Protein AF-0000000077259860 (afdb_homodimer)

Nearest PDB structures (foldseek):
  2cyb-assembly1_A  TM=8.477E-01  e=2.264E-12  Archaeoglobus fulgidus
  7fg6-assembly1_A-2  TM=8.314E-01  e=1.319E-12  Nanoarchaeum equitans Kin4-M
  3p0j-assembly3_C  TM=7.633E-01  e=3.420E-09  Leishmania major
  3p0h-assembly1_A  TM=7.387E-01  e=2.005E-08  Leishmania major
  3kt8-assembly2_C  TM=6.436E-01  e=1.422E-08  Saccharomyces cerevisiae

Radius of gyration: 32.46 Å; Cα contacts (8 Å, |Δi|>4): 864; chains: 2; bounding box: 46×102×67 Å

pLDDT: mean 85.86, std 15.01, range [27.0, 97.94]

Secondary structure (DSSP, 8-state):
---S-----SEEEEEEETTS--BHHHHHHHHHHHHHHHHH-PEEEEEEE----SSS--HHHHHHHHHHHHHHHHHHHHHTT---EEEEEHHHHHTSHHHHHHHHHHHHH-BHHHHHHT-S--TT-BHHHHHHHHHHHHHHHHHT-SEEEES-HHHHHHHHHTGGGS--SSPPEEEE---TT---SSS-----TTTPPBTT--HHHHHHHHHHS---TT---SHHHHHIIIIIHHHHHHHT--EEEEETTEEEEE--HHHHHHHHHTTSS-HHHHHHHHHHHHHHHHHHTT--/---S-----SEEEEEEETTS--BHHHHHHHHHHHHHHHHH-PEEEEEEE----SSS--HHHHHHHHHHHHHHHHHHHHHTT---EEEEEHHHHHTSHHHHHHHHHHHHH-BHHHHHHT-S--TT-BHHHHHHHHHHHHHHHHHT-SEEEES-HHHHHHHHHTGGGS--SSPPEEEE---TT---SSS-----TTT--BTTS-HHHHHHHHHTS---TT---SHHHHHIIIIIHHHHHHTT--EEEEETTEEEEE--HHHHHHHHHTTSS-HHHHHHHHHHHHHHHHHHT---

InterPro domains:
  IPR002305 Aminoacyl-tRNA synthetase, class Ic [PF00579] (21-286)
  IPR014729 Rossmann-like alpha/beta/alpha sandwich fold [G3DSA:3.40.50.620] (2-161)
  IPR050489 Tyrosine--tRNA ligase [PTHR46264] (76-286)

Organism: NCBI:txid6039

Sequence (584 aa):
MSNINEEVPKSIGWSCAVTEDLHLGQISSLLTLAQISSNSNTSLKILLDDSDYTLKPNRKLIDTNFINLTSKISNILQNLNIQNVSFHKSTDVRNNENFVNDFYKLISVTSEQDAFKCLDKHDDVKMGDLLVPVIKFLDFVHLDVDKVVYNNEKYIRLGEGNKDVLDLEKDIGFIFSGTIFDNKKNKMTFFDKMSAIWICESEKSISKKINKYFCEEGNVDCYVFEIYEHVIFKFYEMKKKILEIDRDGETLKIESIEELKDLFRNKKIHPSDLKNNCSRIITSIFAQFNIKMSNINEEVPKSIGWSCAVTEDLHLGQISSLLTLAQISSNSNTSLKILLDDSDYTLKPNRKLIDTNFINLTSKISNILQNLNIQNVSFHKSTDVRNNENFVNDFYKLISVTSEQDAFKCLDKHDDVKMGDLLVPVIKFLDFVHLDVDKVVYNNEKYIRLGEGNKDVLDLEKDIGFIFSGTIFDNKKNKMTFFDKMSAIWICESEKSISKKINKYFCEEGNVDCYVFEIYEHVIFKFYEMKKKILEIDRDGETLKIESIEELKDLFRNKKIHPSDLKNNCSRIITSIFAQFNIK

Solvent-accessible surface area (backbone atoms only — not comparable to full-atom values): 32381 Å² total; per-residue (Å²): 137,78,71,74,84,64,74,76,50,65,25,36,30,38,70,49,57,38,90,51,80,60,30,55,65,54,51,22,36,50,50,46,50,47,55,52,28,75,72,62,76,24,34,37,40,37,34,39,36,61,66,55,48,53,70,76,62,54,60,69,58,46,51,50,30,43,54,52,50,50,51,40,52,48,35,40,36,46,70,68,72,50,75,60,65,46,80,41,51,37,58,70,57,55,71,30,68,69,44,47,52,48,48,45,29,42,29,48,71,35,40,45,66,62,34,52,68,62,46,90,68,81,72,89,44,25,42,39,66,49,40,42,38,55,52,54,33,48,51,44,60,76,66,66,36,38,25,31,50,41,82,59,60,52,26,49,49,55,36,61,74,50,37,81,55,45,93,66,90,70,74,68,44,79,38,75,42,65,63,70,63,61,46,69,79,58,75,59,60,56,79,35,82,81,65,56,51,45,69,83,55,50,64,66,57,46,37,54,54,51,65,68,51,70,61,56,78,40,48,68,89,31,62,67,49,36,46,41,55,47,39,50,49,49,51,29,56,75,67,73,48,75,47,73,42,60,50,96,93,39,75,43,82,41,87,41,68,67,55,50,46,49,39,24,50,70,59,73,44,53,45,68,38,55,37,52,42,48,34,52,51,51,48,53,55,50,62,67,32,68,66,123,139,80,74,74,86,65,73,75,50,65,25,35,27,38,72,48,56,39,91,52,78,58,31,53,58,53,49,22,38,49,49,47,50,48,54,52,29,75,71,62,73,23,34,37,40,36,34,39,36,63,65,55,49,53,71,77,63,57,59,68,58,46,52,51,31,43,54,51,49,50,50,40,53,49,36,42,35,47,72,68,71,49,76,59,66,47,81,42,51,37,56,71,57,54,72,32,68,69,44,47,54,49,47,45,27,43,30,49,70,35,39,47,67,62,36,53,69,62,47,92,67,82,70,90,43,25,41,38,66,48,40,44,38,56,52,55,32,49,51,44,58,76,65,65,36,37,26,31,50,41,80,60,61,53,26,50,49,55,37,62,74,50,37,79,54,44,94,66,92,68,76,68,42,81,38,74,43,65,54,71,66,65,39,66,80,55,82,56,60,55,80,34,82,82,62,54,52,46,68,85,54,50,66,67,55,45,37,54,54,51,64,66,51,68,60,55,78,41,48,68,89,30,63,67,50,36,46,42,53,48,39,50,48,50,51,29,58,74,67,73,48,77,46,73,42,60,49,95,92,38,75,42,80,41,87,42,68,65,56,49,46,51,39,25,49,71,59,73,43,52,47,68,38,56,37,52,41,48,36,52,50,51,46,53,55,49,61,66,32,67,68,124

Structure (mmCIF, N/CA/C/O backbone):
data_AF-0000000077259860-model_v1
#
loop_
_entity.id
_entity.type
_entity.pdbx_description
1 polymer 'tyrosine--tRNA ligase'
#
loop_
_atom_site.group_PDB
_atom_site.id
_atom_site.type_symbol
_atom_site.label_atom_id
_atom_site.label_alt_id
_atom_site.label_comp_id
_atom_site.label_asym_id
_atom_site.label_entity_id
_atom_site.label_seq_id
_atom_site.pdbx_PDB_ins_code
_atom_site.Cartn_x
_atom_site.Cartn_y
_atom_site.Cartn_z
_atom_site.occupancy
_atom_site.B_iso_or_equiv
_atom_site.auth_seq_id
_atom_site.auth_comp_id
_atom_site.auth_asym_id
_atom_site.auth_atom_id
_atom_site.pdbx_PDB_model_num
ATOM 1 N N . MET A 1 1 ? -14.984 -35.875 -4.055 1 27.59 1 MET A N 1
ATOM 2 C CA . MET A 1 1 ? -16.047 -35.031 -3.527 1 27.59 1 MET A CA 1
ATOM 3 C C . MET A 1 1 ? -16.453 -33.969 -4.539 1 27.59 1 MET A C 1
ATOM 5 O O . MET A 1 1 ? -15.969 -32.844 -4.48 1 27.59 1 MET A O 1
ATOM 9 N N . SER A 1 2 ? -16.469 -34.375 -5.809 1 33.28 2 SER A N 1
ATOM 10 C CA . SER A 1 2 ? -16.812 -33.812 -7.109 1 33.28 2 SER A CA 1
ATOM 11 C C . SER A 1 2 ? -18.234 -33.25 -7.117 1 33.28 2 SER A C 1
ATOM 13 O O . SER A 1 2 ? -18.812 -33 -8.18 1 33.28 2 SER A O 1
ATOM 15 N N . ASN A 1 3 ? -19 -33.469 -6.023 1 33.5 3 ASN A N 1
ATOM 16 C CA . ASN A 1 3 ? -20.453 -33.344 -6.188 1 33.5 3 ASN A CA 1
ATOM 17 C C . ASN A 1 3 ? -20.828 -32 -6.82 1 33.5 3 ASN A C 1
ATOM 19 O O . ASN A 1 3 ? -22 -31.766 -7.117 1 33.5 3 ASN A O 1
ATOM 23 N N . ILE A 1 4 ? -20.375 -30.859 -6.129 1 36.31 4 ILE A N 1
ATOM 24 C CA . ILE A 1 4 ? -21.141 -29.625 -6.215 1 36.31 4 ILE A CA 1
ATOM 25 C C . ILE A 1 4 ? -21.297 -29.219 -7.68 1 36.31 4 ILE A C 1
ATOM 27 O O . ILE A 1 4 ? -20.359 -29.344 -8.469 1 36.31 4 ILE A O 1
ATOM 31 N N . ASN A 1 5 ? -22.469 -29.094 -8.219 1 42.12 5 ASN A N 1
ATOM 32 C CA . ASN A 1 5 ? -23.031 -28.312 -9.32 1 42.12 5 ASN A CA 1
ATOM 33 C C . ASN A 1 5 ? -22.203 -27.062 -9.594 1 42.12 5 ASN A C 1
ATOM 35 O O . ASN A 1 5 ? -22.609 -25.953 -9.219 1 42.12 5 ASN A O 1
ATOM 39 N N . GLU A 1 6 ? -21 -27.047 -9.273 1 54.41 6 GLU A N 1
ATOM 40 C CA . GLU A 1 6 ? -20.219 -25.812 -9.367 1 54.41 6 GLU A CA 1
ATOM 41 C C . GLU A 1 6 ? -20.25 -25.25 -10.781 1 54.41 6 GLU A C 1
ATOM 43 O O . GLU A 1 6 ? -19.984 -25.984 -11.75 1 54.41 6 GLU A O 1
ATOM 48 N N . GLU A 1 7 ? -21.141 -24.344 -11.039 1 63.12 7 GLU A N 1
ATOM 49 C CA . GLU A 1 7 ? -21.25 -23.609 -12.289 1 63.12 7 GLU A CA 1
ATOM 50 C C . GLU A 1 7 ? -19.891 -23.453 -12.961 1 63.12 7 GLU A C 1
ATOM 52 O O . GLU A 1 7 ? -18.906 -23.141 -12.305 1 63.12 7 GLU A O 1
ATOM 57 N N . VAL A 1 8 ? -19.844 -24.141 -14.102 1 76.81 8 VAL A N 1
ATOM 58 C CA . VAL A 1 8 ? -18.672 -24.016 -14.961 1 76.81 8 VAL A CA 1
ATOM 59 C C . VAL A 1 8 ? -18.312 -22.531 -15.133 1 76.81 8 VAL A C 1
ATOM 61 O O . VAL A 1 8 ? -19.156 -21.734 -15.555 1 76.81 8 VAL A O 1
ATOM 64 N N . PRO A 1 9 ? -17.125 -22.266 -14.68 1 87.06 9 PRO A N 1
ATOM 65 C CA . PRO A 1 9 ? -16.75 -20.844 -14.828 1 87.06 9 PRO A CA 1
ATOM 66 C C . PRO A 1 9 ? -16.641 -20.422 -16.297 1 87.06 9 PRO A C 1
ATOM 68 O O . PRO A 1 9 ? -16.188 -21.219 -17.141 1 87.06 9 PRO A O 1
ATOM 71 N N . LYS A 1 10 ? -17.109 -19.266 -16.547 1 91.25 10 LYS A N 1
ATOM 72 C CA . LYS A 1 10 ? -16.953 -18.719 -17.891 1 91.25 10 LYS A CA 1
ATOM 73 C C . LYS A 1 10 ? -15.516 -18.281 -18.141 1 91.25 10 LYS A C 1
ATOM 75 O O . LYS A 1 10 ? -15.031 -18.344 -19.281 1 91.25 10 LYS A O 1
ATOM 80 N N . SER A 1 11 ? -14.852 -17.859 -17.078 1 94.81 11 SER A N 1
ATOM 81 C CA . SER A 1 11 ? -13.469 -17.406 -17.203 1 94.81 11 SER A CA 1
ATOM 82 C C . SER A 1 11 ? -12.648 -17.812 -15.977 1 94.81 11 SER A C 1
ATOM 84 O O . SER A 1 11 ? -13.148 -17.797 -14.852 1 94.81 11 SER A O 1
ATOM 86 N N . ILE A 1 12 ? -11.391 -18.203 -16.234 1 94.69 12 ILE A N 1
ATOM 87 C CA . ILE A 1 12 ? -10.461 -18.562 -15.164 1 94.69 12 ILE A CA 1
ATOM 88 C C . ILE A 1 12 ? -9.164 -17.766 -15.32 1 94.69 12 ILE A C 1
ATOM 90 O O . ILE A 1 12 ? -8.68 -17.578 -16.438 1 94.69 12 ILE A O 1
ATOM 94 N N . GLY A 1 13 ? -8.672 -17.297 -14.148 1 94.62 13 GLY A N 1
ATOM 95 C CA . GLY A 1 13 ? -7.457 -16.5 -14.164 1 94.62 13 GLY A CA 1
ATOM 96 C C . GLY A 1 13 ? -6.266 -17.219 -13.547 1 94.62 13 GLY A C 1
ATOM 97 O O . GLY A 1 13 ? -6.426 -18.078 -12.68 1 94.62 13 GLY A O 1
ATOM 98 N N . TRP A 1 14 ? -5.105 -16.844 -13.992 1 94.31 14 TRP A N 1
ATOM 99 C CA . TRP A 1 14 ? -3.82 -17.281 -13.453 1 94.31 14 TRP A CA 1
ATOM 100 C C . TRP A 1 14 ? -2.754 -16.219 -13.656 1 94.31 14 TRP A C 1
ATOM 102 O O . TRP A 1 14 ? -2.854 -15.398 -14.578 1 94.31 14 TRP A O 1
ATOM 112 N N . SER A 1 15 ? -1.796 -16.203 -12.703 1 93.06 15 SER A N 1
ATOM 113 C CA . SER A 1 15 ? -0.766 -15.18 -12.82 1 93.06 15 SER A CA 1
ATOM 114 C C . SER A 1 15 ? 0.601 -15.719 -12.414 1 93.06 15 SER A C 1
ATOM 116 O O . SER A 1 15 ? 0.693 -16.641 -11.594 1 93.06 15 SER A O 1
ATOM 118 N N . CYS A 1 16 ? 1.622 -15.203 -13.062 1 90.44 16 CYS A N 1
ATOM 119 C CA . CYS A 1 16 ? 2.994 -15.445 -12.625 1 90.44 16 CYS A CA 1
ATOM 120 C C . CYS A 1 16 ? 3.895 -14.266 -12.984 1 90.44 16 CYS A C 1
ATOM 122 O O . CYS A 1 16 ? 3.529 -13.43 -13.812 1 90.44 16 CYS A O 1
ATOM 124 N N . ALA A 1 17 ? 5.012 -14.211 -12.273 1 88.38 17 ALA A N 1
ATOM 125 C CA . ALA A 1 17 ? 5.953 -13.117 -12.508 1 88.38 17 ALA A CA 1
ATOM 126 C C . ALA A 1 17 ? 6.789 -13.367 -13.758 1 88.38 17 ALA A C 1
ATOM 128 O O . ALA A 1 17 ? 7.172 -14.508 -14.039 1 88.38 17 ALA A O 1
ATOM 129 N N . VAL A 1 18 ? 7.18 -12.273 -14.445 1 90.56 18 VAL A N 1
ATOM 130 C CA . VAL A 1 18 ? 7.949 -12.414 -15.68 1 90.56 18 VAL A CA 1
ATOM 131 C C . VAL A 1 18 ? 9.438 -12.531 -15.352 1 90.56 18 VAL A C 1
ATOM 133 O O . VAL A 1 18 ? 10.258 -12.805 -16.234 1 90.56 18 VAL A O 1
ATOM 136 N N . THR A 1 19 ? 9.789 -12.281 -14.125 1 82.25 19 THR A N 1
ATOM 137 C CA . THR A 1 19 ? 11.195 -12.234 -13.727 1 82.25 19 THR A CA 1
ATOM 138 C C . THR A 1 19 ? 11.781 -13.641 -13.633 1 82.25 19 THR A C 1
ATOM 140 O O . THR A 1 19 ? 13 -13.805 -13.562 1 82.25 19 THR A O 1
ATOM 143 N N . GLU A 1 20 ? 10.938 -14.617 -13.648 1 79.62 20 GLU A N 1
ATOM 144 C CA . GLU A 1 20 ? 11.406 -15.992 -13.578 1 79.62 20 GLU A CA 1
ATOM 145 C C . GLU A 1 20 ? 10.805 -16.844 -14.695 1 79.62 20 GLU A C 1
ATOM 147 O O . GLU A 1 20 ? 9.742 -16.516 -15.219 1 79.62 20 GLU A O 1
ATOM 152 N N . ASP A 1 21 ? 11.625 -17.859 -14.977 1 87.69 21 ASP A N 1
ATOM 153 C CA . ASP A 1 21 ? 11.102 -18.812 -15.945 1 87.69 21 ASP A CA 1
ATOM 154 C C . ASP A 1 21 ? 10.109 -19.766 -15.297 1 87.69 21 ASP A C 1
ATOM 156 O O . ASP A 1 21 ? 9.93 -19.75 -14.078 1 87.69 21 ASP A O 1
ATOM 160 N N . LEU A 1 22 ? 9.508 -20.625 -16.141 1 91.31 22 LEU A N 1
ATOM 161 C CA . LEU A 1 22 ? 8.508 -21.547 -15.633 1 91.31 22 LEU A CA 1
ATOM 162 C C . LEU A 1 22 ? 9.172 -22.734 -14.93 1 91.31 22 LEU A C 1
ATOM 164 O O . LEU A 1 22 ? 10.188 -23.25 -15.391 1 91.31 22 LEU A O 1
ATOM 168 N N . HIS A 1 23 ? 8.711 -22.984 -13.852 1 89.38 23 HIS A N 1
ATOM 169 C CA . HIS A 1 23 ? 9.125 -24.203 -13.164 1 89.38 23 HIS A CA 1
ATOM 170 C C . HIS A 1 23 ? 7.973 -25.203 -13.062 1 89.38 23 HIS A C 1
ATOM 172 O O . HIS A 1 23 ? 6.863 -24.922 -13.516 1 89.38 23 HIS A O 1
ATOM 178 N N . LEU A 1 24 ? 8.211 -26.344 -12.492 1 89 24 LEU A N 1
ATOM 179 C CA . LEU A 1 24 ? 7.266 -27.469 -12.477 1 89 24 LEU A CA 1
ATOM 180 C C . LEU A 1 24 ? 5.953 -27.047 -11.812 1 89 24 LEU A C 1
ATOM 182 O O . LEU A 1 24 ? 4.883 -27.5 -12.219 1 89 24 LEU A O 1
ATOM 186 N N . GLY A 1 25 ? 6.113 -26.266 -10.789 1 85.75 25 GLY A N 1
ATOM 187 C CA . GLY A 1 25 ? 4.898 -25.797 -10.133 1 85.75 25 GLY A CA 1
ATOM 188 C C . GLY A 1 25 ? 3.984 -25.016 -11.055 1 85.75 25 GLY A C 1
ATOM 189 O O . GLY A 1 25 ? 2.77 -25.234 -11.062 1 85.75 25 GLY A O 1
ATOM 190 N N . GLN A 1 26 ? 4.539 -24.188 -11.805 1 89.69 26 GLN A N 1
ATOM 191 C CA . GLN A 1 26 ? 3.75 -23.391 -12.742 1 89.69 26 GLN A CA 1
ATOM 192 C C . GLN A 1 26 ? 3.221 -24.25 -13.883 1 89.69 26 GLN A C 1
ATOM 194 O O . GLN A 1 26 ? 2.111 -24.031 -14.375 1 89.69 26 GLN A O 1
ATOM 199 N N . ILE A 1 27 ? 4.012 -25.188 -14.266 1 90.69 27 ILE A N 1
ATOM 200 C CA . ILE A 1 27 ? 3.553 -26.109 -15.305 1 90.69 27 ILE A CA 1
ATOM 201 C C . ILE A 1 27 ? 2.344 -26.891 -14.797 1 90.69 27 ILE A C 1
ATOM 203 O O . ILE A 1 27 ? 1.375 -27.094 -15.539 1 90.69 27 ILE A O 1
ATOM 207 N N . SER A 1 28 ? 2.42 -27.312 -13.578 1 90.44 28 SER A N 1
ATOM 208 C CA . SER A 1 28 ? 1.287 -28 -12.961 1 90.44 28 SER A CA 1
ATOM 209 C C . SER A 1 28 ? 0.034 -27.125 -12.984 1 90.44 28 SER A C 1
ATOM 211 O O . SER A 1 28 ? -1.058 -27.609 -13.297 1 90.44 28 SER A O 1
ATOM 213 N N . SER A 1 29 ? 0.19 -25.875 -12.703 1 90.56 29 SER A N 1
ATOM 214 C CA . SER A 1 29 ? -0.929 -24.938 -12.734 1 90.56 29 SER A CA 1
ATOM 215 C C . SER A 1 29 ? -1.499 -24.812 -14.141 1 90.56 29 SER A C 1
ATOM 217 O O . SER A 1 29 ? -2.719 -24.781 -14.328 1 90.56 29 SER A O 1
ATOM 219 N N . LEU A 1 30 ? -0.638 -24.766 -15.086 1 92.56 30 LEU A N 1
ATOM 220 C CA . LEU A 1 30 ? -1.07 -24.625 -16.469 1 92.56 30 LEU A CA 1
ATOM 221 C C . LEU A 1 30 ? -1.813 -25.875 -16.938 1 92.56 30 LEU A C 1
ATOM 223 O O . LEU A 1 30 ? -2.793 -25.766 -17.688 1 92.56 30 LEU A O 1
ATOM 227 N N . LEU A 1 31 ? -1.357 -26.984 -16.469 1 92.25 31 LEU A N 1
ATOM 228 C CA . LEU A 1 31 ? -2.047 -28.219 -16.812 1 92.25 31 LEU A CA 1
ATOM 229 C C . LEU A 1 31 ? -3.443 -28.25 -16.203 1 92.25 31 LEU A C 1
ATOM 231 O O . LEU A 1 31 ? -4.398 -28.703 -16.859 1 92.25 31 LEU A O 1
ATOM 235 N N . THR A 1 32 ? -3.551 -27.781 -15.008 1 90.25 32 THR A N 1
ATOM 236 C CA . THR A 1 32 ? -4.852 -27.688 -14.359 1 90.25 32 THR A CA 1
ATOM 237 C C . THR A 1 32 ? -5.785 -26.75 -15.125 1 90.25 32 THR A C 1
ATOM 239 O O . THR A 1 32 ? -6.945 -27.094 -15.359 1 90.25 32 THR A O 1
ATOM 242 N N . LEU A 1 33 ? -5.27 -25.672 -15.516 1 92.12 33 LEU A N 1
ATOM 243 C CA . LEU A 1 33 ? -6.035 -24.719 -16.312 1 92.12 33 LEU A CA 1
ATOM 244 C C . LEU A 1 33 ? -6.5 -25.359 -17.609 1 92.12 33 LEU A C 1
ATOM 246 O O . LEU A 1 33 ? -7.66 -25.203 -18.016 1 92.12 33 LEU A O 1
ATOM 250 N N . ALA A 1 34 ? -5.594 -26.047 -18.234 1 92.44 34 ALA A N 1
ATOM 251 C CA . ALA A 1 34 ? -5.895 -26.688 -19.516 1 92.44 34 ALA A CA 1
ATOM 252 C C . ALA A 1 34 ? -6.984 -27.75 -19.344 1 92.44 34 ALA A C 1
ATOM 254 O O . ALA A 1 34 ? -7.883 -27.844 -20.188 1 92.44 34 ALA A O 1
ATOM 255 N N . GLN A 1 35 ? -6.914 -28.453 -18.297 1 90.44 35 GLN A N 1
ATOM 256 C CA . GLN A 1 35 ? -7.922 -29.469 -18.031 1 90.44 35 GLN A CA 1
ATOM 257 C C . GLN A 1 35 ? -9.305 -28.844 -17.859 1 90.44 35 GLN A C 1
ATOM 259 O O . GLN A 1 35 ? -10.289 -29.344 -18.422 1 90.44 35 GLN A O 1
ATOM 264 N N . ILE A 1 36 ? -9.352 -27.797 -17.188 1 88.5 36 ILE A N 1
ATOM 265 C CA . ILE A 1 36 ? -10.617 -27.109 -16.938 1 88.5 36 ILE A CA 1
ATOM 266 C C . ILE A 1 36 ? -11.156 -26.531 -18.234 1 88.5 36 ILE A C 1
ATOM 268 O O . ILE A 1 36 ? -12.336 -26.703 -18.562 1 88.5 36 ILE A O 1
ATOM 272 N N . SER A 1 37 ? -10.32 -25.906 -18.953 1 90.19 37 SER A N 1
ATOM 273 C CA . SER A 1 37 ? -10.727 -25.25 -20.203 1 90.19 37 SER A CA 1
ATOM 274 C C . SER A 1 37 ? -11.188 -26.281 -21.234 1 90.19 37 SER A C 1
ATOM 276 O O . SER A 1 37 ? -12.141 -26.031 -21.969 1 90.19 37 SER A O 1
ATOM 278 N N . SER A 1 38 ? -10.531 -27.375 -21.312 1 88.44 38 SER A N 1
ATOM 279 C CA . SER A 1 38 ? -10.859 -28.406 -22.281 1 88.44 38 SER A CA 1
ATOM 280 C C . SER A 1 38 ? -12.234 -29.016 -22.016 1 88.44 38 SER A C 1
ATOM 282 O O . SER A 1 38 ? -12.93 -29.422 -22.953 1 88.44 38 SER A O 1
ATOM 284 N N . ASN A 1 39 ? -12.68 -28.938 -20.828 1 84.12 39 ASN A N 1
ATOM 285 C CA . ASN A 1 39 ? -13.93 -29.578 -20.438 1 84.12 39 ASN A CA 1
ATOM 286 C C . ASN A 1 39 ? -15.109 -28.625 -20.562 1 84.12 39 ASN A C 1
ATOM 288 O O . ASN A 1 39 ? -16.25 -29.062 -20.703 1 84.12 39 ASN A O 1
ATOM 292 N N . SER A 1 40 ? -15.07 -27.359 -20.5 1 83.06 40 SER A N 1
ATOM 293 C CA . SER A 1 40 ? -16.219 -26.453 -20.359 1 83.06 40 SER A CA 1
ATOM 294 C C . SER A 1 40 ? -16.078 -25.25 -21.297 1 83.06 40 SER A C 1
ATOM 296 O O . SER A 1 40 ? -16.953 -24.391 -21.328 1 83.06 40 SER A O 1
ATOM 298 N N . ASN A 1 41 ? -15.273 -25.125 -22.219 1 84.88 41 ASN A N 1
ATOM 299 C CA . ASN A 1 41 ? -15.008 -23.969 -23.062 1 84.88 41 ASN A CA 1
ATOM 300 C C . ASN A 1 41 ? -14.797 -22.703 -22.25 1 84.88 41 ASN A C 1
ATOM 302 O O . ASN A 1 41 ? -15.328 -21.641 -22.578 1 84.88 41 ASN A O 1
ATOM 306 N N . THR A 1 42 ? -14.258 -22.797 -21.125 1 92.38 42 THR A N 1
ATOM 307 C CA . THR A 1 42 ? -13.875 -21.703 -20.234 1 92.38 42 THR A CA 1
ATOM 308 C C . THR A 1 42 ? -12.711 -20.906 -20.828 1 92.38 42 THR A C 1
ATOM 310 O O . THR A 1 42 ? -11.75 -21.5 -21.328 1 92.38 42 THR A O 1
ATOM 313 N N . SER A 1 43 ? -12.867 -19.578 -20.906 1 95.25 43 SER A N 1
ATOM 314 C CA . SER A 1 43 ? -11.773 -18.734 -21.359 1 95.25 43 SER A CA 1
ATOM 315 C C . SER A 1 43 ? -10.703 -18.562 -20.281 1 95.25 43 SER A C 1
ATOM 317 O O . SER A 1 43 ? -11.023 -18.453 -19.094 1 95.25 43 SER A O 1
ATOM 319 N N . LEU A 1 44 ? -9.453 -18.625 -20.766 1 96.38 44 LEU A N 1
ATOM 320 C CA . LEU A 1 44 ? -8.336 -18.453 -19.844 1 96.38 44 LEU A CA 1
ATOM 321 C C . LEU A 1 44 ? -7.773 -17.031 -19.938 1 96.38 44 LEU A C 1
ATOM 323 O O . LEU A 1 44 ? -7.527 -16.531 -21.031 1 96.38 44 LEU A O 1
ATOM 327 N N . LYS A 1 45 ? -7.617 -16.344 -18.797 1 97.12 45 LYS A N 1
ATOM 328 C CA . LYS A 1 45 ? -6.953 -15.055 -18.703 1 97.12 45 LYS A CA 1
ATOM 329 C C . LYS A 1 45 ? -5.672 -15.156 -17.891 1 97.12 45 LYS A C 1
ATOM 331 O O . LYS A 1 45 ? -5.723 -15.398 -16.672 1 97.12 45 LYS A O 1
ATOM 336 N N . ILE A 1 46 ? -4.586 -14.938 -18.531 1 97.25 46 ILE A N 1
ATOM 337 C CA . ILE A 1 46 ? -3.285 -15.07 -17.875 1 97.25 46 ILE A CA 1
ATOM 338 C C . ILE A 1 46 ? -2.676 -13.695 -17.656 1 97.25 46 ILE A C 1
ATOM 340 O O . ILE A 1 46 ? -2.471 -12.938 -18.609 1 97.25 46 ILE A O 1
ATOM 344 N N . LEU A 1 47 ? -2.434 -13.375 -16.422 1 96.44 47 LEU A N 1
ATOM 345 C CA . LEU A 1 47 ? -1.762 -12.125 -16.078 1 96.44 47 LEU A CA 1
ATOM 346 C C . LEU A 1 47 ? -0.282 -12.359 -15.805 1 96.44 47 LEU A C 1
ATOM 348 O O . LEU A 1 47 ? 0.068 -13.102 -14.883 1 96.44 47 LEU A O 1
ATOM 352 N N . LEU A 1 48 ? 0.544 -11.789 -16.609 1 95.44 48 LEU A N 1
ATOM 353 C CA . LEU A 1 48 ? 1.985 -11.844 -16.391 1 95.44 48 LEU A CA 1
ATOM 354 C C . LEU A 1 48 ? 2.469 -10.586 -15.672 1 95.44 48 LEU A C 1
ATOM 356 O O . LEU A 1 48 ? 2.355 -9.477 -16.219 1 95.44 48 LEU A O 1
ATOM 360 N N . ASP A 1 49 ? 2.963 -10.812 -14.469 1 91.44 49 ASP A N 1
ATOM 361 C CA . ASP A 1 49 ? 3.326 -9.703 -13.586 1 91.44 49 ASP A CA 1
ATOM 362 C C . ASP A 1 49 ? 4.645 -9.07 -14.023 1 91.44 49 ASP A C 1
ATOM 364 O O . ASP A 1 49 ? 5.719 -9.594 -13.719 1 91.44 49 ASP A O 1
ATOM 368 N N . ASP A 1 50 ? 4.566 -7.988 -14.617 1 87.38 50 ASP A N 1
ATOM 369 C CA . ASP A 1 50 ? 5.742 -7.262 -15.094 1 87.38 50 ASP A CA 1
ATOM 370 C C . ASP A 1 50 ? 6.062 -6.082 -14.18 1 87.38 50 ASP A C 1
ATOM 372 O O . ASP A 1 50 ? 6.762 -5.148 -14.586 1 87.38 50 ASP A O 1
ATOM 376 N N . SER A 1 51 ? 5.469 -6.164 -12.984 1 75.75 51 SER A N 1
ATOM 377 C CA . SER A 1 51 ? 5.68 -5.059 -12.055 1 75.75 51 SER A CA 1
ATOM 378 C C . SER A 1 51 ? 7.02 -5.195 -11.336 1 75.75 51 SER A C 1
ATOM 380 O O . SER A 1 51 ? 7.387 -6.289 -10.898 1 75.75 51 SER A O 1
ATOM 382 N N . ASP A 1 52 ? 8.156 -5.066 -11.898 1 58.38 52 ASP A N 1
ATOM 383 C CA . ASP A 1 52 ? 9.414 -5.199 -11.164 1 58.38 52 ASP A CA 1
ATOM 384 C C . ASP A 1 52 ? 9.547 -4.102 -10.117 1 58.38 52 ASP A C 1
ATOM 386 O O . ASP A 1 52 ? 10.047 -3.014 -10.406 1 58.38 52 ASP A O 1
ATOM 390 N N . TYR A 1 53 ? 8.758 -4.258 -9.078 1 51.72 53 TYR A N 1
ATOM 391 C CA . TYR A 1 53 ? 8.906 -3.295 -7.996 1 51.72 53 TYR A CA 1
ATOM 392 C C . TYR A 1 53 ? 10.32 -3.338 -7.422 1 51.72 53 TYR A C 1
ATOM 394 O O . TYR A 1 53 ? 10.562 -2.85 -6.316 1 51.72 53 TYR A O 1
ATOM 402 N N . THR A 1 54 ? 11.141 -4.125 -8.125 1 49.94 54 THR A N 1
ATOM 403 C CA . THR A 1 54 ? 12.523 -4.062 -7.668 1 49.94 54 THR A CA 1
ATOM 404 C C . THR A 1 54 ? 13.109 -2.674 -7.914 1 49.94 54 THR A C 1
ATOM 406 O O . THR A 1 54 ? 12.547 -1.884 -8.68 1 49.94 54 THR A O 1
ATOM 409 N N . LEU A 1 55 ? 13.984 -2.113 -7.09 1 52.44 55 LEU A N 1
ATOM 410 C CA . LEU A 1 55 ? 14.68 -0.835 -6.973 1 52.44 55 LEU A CA 1
ATOM 411 C C . LEU A 1 55 ? 15.062 -0.29 -8.344 1 52.44 55 LEU A C 1
ATOM 413 O O . LEU A 1 55 ? 14.953 0.914 -8.586 1 52.44 55 LEU A O 1
ATOM 417 N N . LYS A 1 56 ? 15.664 -1.24 -9.305 1 56.12 56 LYS A N 1
ATOM 418 C CA . LYS A 1 56 ? 16.109 -0.791 -10.625 1 56.12 56 LYS A CA 1
ATOM 419 C C . LYS A 1 56 ? 15.602 -1.721 -11.719 1 56.12 56 LYS A C 1
ATOM 421 O O . LYS A 1 56 ? 16.344 -2.592 -12.195 1 56.12 56 LYS A O 1
ATOM 426 N N . PRO A 1 57 ? 14.258 -1.351 -12.094 1 62.19 57 PRO A N 1
ATOM 427 C CA . PRO A 1 57 ? 13.727 -2.287 -13.094 1 62.19 57 PRO A CA 1
ATOM 428 C C . PRO A 1 57 ? 14.375 -2.113 -14.461 1 62.19 57 PRO A C 1
ATOM 430 O O . PRO A 1 57 ? 14.531 -0.986 -14.938 1 62.19 57 PRO A O 1
ATOM 433 N N . ASN A 1 58 ? 15.117 -3.033 -14.93 1 76.56 58 ASN A N 1
ATOM 434 C CA . ASN A 1 58 ? 15.484 -3.064 -16.344 1 76.56 58 ASN A CA 1
ATOM 435 C C . ASN A 1 58 ? 14.273 -3.336 -17.234 1 76.56 58 ASN A C 1
ATOM 437 O O . ASN A 1 58 ? 13.938 -4.492 -17.5 1 76.56 58 ASN A O 1
ATOM 441 N N . ARG A 1 59 ? 13.617 -2.27 -17.656 1 78.31 59 ARG A N 1
ATOM 442 C CA . ARG A 1 59 ? 12.352 -2.355 -18.375 1 78.31 59 ARG A CA 1
ATOM 443 C C . ARG A 1 59 ? 12.516 -3.158 -19.672 1 78.31 59 ARG A C 1
ATOM 445 O O . ARG A 1 59 ? 11.625 -3.928 -20.047 1 78.31 59 ARG A O 1
ATOM 452 N N . LYS A 1 60 ? 13.609 -2.932 -20.328 1 85.12 60 LYS A N 1
ATOM 453 C CA . LYS A 1 60 ? 13.867 -3.682 -21.547 1 85.12 60 LYS A CA 1
ATOM 454 C C . LYS A 1 60 ? 13.875 -5.184 -21.281 1 85.12 60 LYS A C 1
ATOM 456 O O . LYS A 1 60 ? 13.273 -5.953 -22.031 1 85.12 60 LYS A O 1
ATOM 461 N N . LEU A 1 61 ? 14.531 -5.531 -20.234 1 88 61 LEU A N 1
ATOM 462 C CA . LEU A 1 61 ? 14.586 -6.941 -19.875 1 88 61 LEU A CA 1
ATOM 463 C C . LEU A 1 61 ? 13.195 -7.461 -19.5 1 88 61 LEU A C 1
ATOM 465 O O . LEU A 1 61 ? 12.82 -8.57 -19.891 1 88 61 LEU A O 1
ATOM 469 N N . ILE A 1 62 ? 12.422 -6.684 -18.844 1 88.25 62 ILE A N 1
ATOM 470 C CA . ILE A 1 62 ? 11.086 -7.07 -18.406 1 88.25 62 ILE A CA 1
ATOM 471 C C . ILE A 1 62 ? 10.18 -7.277 -19.609 1 88.25 62 ILE A C 1
ATOM 473 O O . ILE A 1 62 ? 9.438 -8.258 -19.688 1 88.25 62 ILE A O 1
ATOM 477 N N . ASP A 1 63 ? 10.32 -6.414 -20.531 1 90.12 63 ASP A N 1
ATOM 478 C CA . ASP A 1 63 ? 9.531 -6.523 -21.75 1 90.12 63 ASP A CA 1
ATOM 479 C C . ASP A 1 63 ? 9.906 -7.777 -22.547 1 90.12 63 ASP A C 1
ATOM 481 O O . ASP A 1 63 ? 9.031 -8.469 -23.062 1 90.12 63 ASP A O 1
ATOM 485 N N . THR A 1 64 ? 11.156 -7.973 -22.609 1 93.12 64 THR A N 1
ATOM 486 C CA . THR A 1 64 ? 11.625 -9.172 -23.297 1 93.12 64 THR A CA 1
ATOM 487 C C . THR A 1 64 ? 11.117 -10.43 -22.594 1 93.12 64 THR A C 1
ATOM 489 O O . THR A 1 64 ? 10.656 -11.367 -23.234 1 93.12 64 THR A O 1
ATOM 492 N N . ASN A 1 65 ? 11.227 -10.43 -21.297 1 92.44 65 ASN A N 1
ATOM 493 C CA . ASN A 1 65 ? 10.734 -11.562 -20.516 1 92.44 65 ASN A CA 1
ATOM 494 C C . ASN A 1 65 ? 9.242 -11.781 -20.719 1 92.44 65 ASN A C 1
ATOM 496 O O . ASN A 1 65 ? 8.781 -12.922 -20.766 1 92.44 65 ASN A O 1
ATOM 500 N N . PHE A 1 66 ? 8.523 -10.688 -20.828 1 94.19 66 PHE A N 1
ATOM 501 C CA . PHE A 1 66 ? 7.086 -10.773 -21.047 1 94.19 66 PHE A CA 1
ATOM 502 C C . PHE A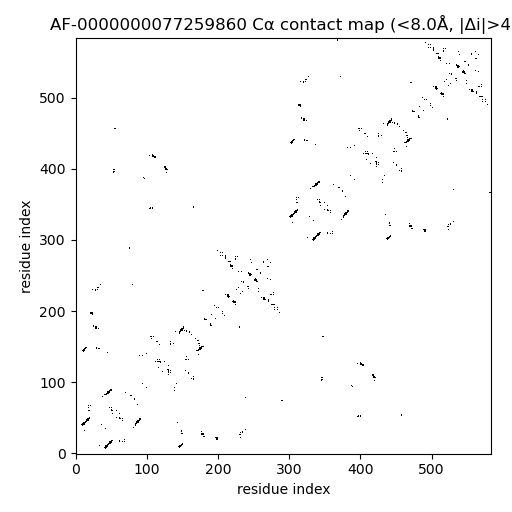 1 66 ? 6.793 -11.492 -22.359 1 94.19 66 PHE A C 1
ATOM 504 O O . PHE A 1 66 ? 5.969 -12.406 -22.406 1 94.19 66 PHE A O 1
ATOM 511 N N . ILE A 1 67 ? 7.473 -11.102 -23.406 1 95.31 67 ILE A N 1
ATOM 512 C CA . ILE A 1 67 ? 7.27 -11.68 -24.734 1 95.31 67 ILE A CA 1
ATOM 513 C C . ILE A 1 67 ? 7.66 -13.156 -24.719 1 95.31 67 ILE A C 1
ATOM 515 O O . ILE A 1 67 ? 6.91 -14.008 -25.203 1 95.31 67 ILE A O 1
ATOM 519 N N . ASN A 1 68 ? 8.766 -13.414 -24.125 1 94.5 68 ASN A N 1
ATOM 520 C CA . ASN A 1 68 ? 9.266 -14.781 -24.078 1 94.5 68 ASN A CA 1
ATOM 521 C C . ASN A 1 68 ? 8.336 -15.695 -23.297 1 94.5 68 ASN A C 1
ATOM 523 O O . ASN A 1 68 ? 8.031 -16.797 -23.734 1 94.5 68 ASN A O 1
ATOM 527 N N . LEU A 1 69 ? 7.93 -15.25 -22.172 1 95.75 69 LEU A N 1
ATOM 528 C CA . LEU A 1 69 ? 7.059 -16.062 -21.328 1 95.75 69 LEU A CA 1
ATOM 529 C C . LEU A 1 69 ? 5.699 -16.266 -21.984 1 95.75 69 LEU A C 1
ATOM 531 O O . LEU A 1 69 ? 5.129 -17.359 -21.938 1 95.75 69 LEU A O 1
ATOM 535 N N . THR A 1 70 ? 5.18 -15.234 -22.609 1 96.5 70 THR A N 1
ATOM 536 C CA . THR A 1 70 ? 3.932 -15.344 -23.359 1 96.5 70 THR A CA 1
ATOM 537 C C . THR A 1 70 ? 4.039 -16.422 -24.422 1 96.5 70 THR A C 1
ATOM 539 O O . THR A 1 70 ? 3.148 -17.266 -24.562 1 96.5 70 THR A O 1
ATOM 542 N N . SER A 1 71 ? 5.105 -16.391 -25.125 1 95.69 71 SER A N 1
ATOM 543 C CA . SER A 1 71 ? 5.324 -17.375 -26.172 1 95.69 71 SER A CA 1
ATOM 544 C C . SER A 1 71 ? 5.402 -18.781 -25.609 1 95.69 71 SER A C 1
ATOM 546 O O . SER A 1 71 ? 4.789 -19.703 -26.141 1 95.69 71 SER A O 1
ATOM 548 N N . LYS A 1 72 ? 6.113 -18.938 -24.531 1 95.69 72 LYS A N 1
ATOM 549 C CA . LYS A 1 72 ? 6.277 -20.25 -23.906 1 95.69 72 LYS A CA 1
ATOM 550 C C . LYS A 1 72 ? 4.938 -20.797 -23.438 1 95.69 72 LYS A C 1
ATOM 552 O O . LYS A 1 72 ? 4.598 -21.953 -23.719 1 95.69 72 LYS A O 1
ATOM 557 N N . ILE A 1 73 ? 4.211 -19.984 -22.734 1 96.81 73 ILE A N 1
ATOM 558 C CA . ILE A 1 73 ? 2.924 -20.422 -22.203 1 96.81 73 ILE A CA 1
ATOM 559 C C . ILE A 1 73 ? 1.966 -20.719 -23.359 1 96.81 73 ILE A C 1
ATOM 561 O O . ILE A 1 73 ? 1.231 -21.703 -23.312 1 96.81 73 ILE A O 1
ATOM 565 N N . SER A 1 74 ? 1.993 -19.875 -24.391 1 96.06 74 SER A N 1
ATOM 566 C CA . SER A 1 74 ? 1.163 -20.109 -25.578 1 96.06 74 SER A CA 1
ATOM 567 C C . SER A 1 74 ? 1.49 -21.453 -26.219 1 96.06 74 SER A C 1
ATOM 569 O O . SER A 1 74 ? 0.587 -22.203 -26.609 1 96.06 74 SER A O 1
ATOM 571 N N . ASN A 1 75 ? 2.756 -21.75 -26.344 1 95.62 75 ASN A N 1
ATOM 572 C CA . ASN A 1 75 ? 3.18 -23.016 -26.938 1 95.62 75 ASN A CA 1
ATOM 573 C C . ASN A 1 75 ? 2.693 -24.203 -26.109 1 95.62 75 ASN A C 1
ATOM 575 O O . ASN A 1 75 ? 2.248 -25.219 -26.656 1 95.62 75 ASN A O 1
ATOM 579 N N . ILE A 1 76 ? 2.799 -24.062 -24.844 1 96.44 76 ILE A N 1
ATOM 580 C CA . ILE A 1 76 ? 2.355 -25.141 -23.953 1 96.44 76 ILE A CA 1
ATOM 581 C C . ILE A 1 76 ? 0.854 -25.359 -24.125 1 96.44 76 ILE A C 1
ATOM 583 O O . ILE A 1 76 ? 0.407 -26.484 -24.328 1 96.44 76 ILE A O 1
ATOM 587 N N . LEU A 1 77 ? 0.088 -24.297 -24.078 1 96.12 77 LEU A N 1
ATOM 588 C CA . LEU A 1 77 ? -1.365 -24.391 -24.156 1 96.12 77 LEU A CA 1
ATOM 589 C C . LEU A 1 77 ? -1.794 -24.891 -25.531 1 96.12 77 LEU A C 1
ATOM 591 O O . LEU A 1 77 ? -2.744 -25.672 -25.656 1 96.12 77 LEU A O 1
ATOM 595 N N . GLN A 1 78 ? -1.069 -24.453 -26.562 1 94.81 78 GLN A N 1
ATOM 596 C CA . GLN A 1 78 ? -1.354 -24.938 -27.906 1 94.81 78 GLN A CA 1
ATOM 597 C C . GLN A 1 78 ? -1.09 -26.438 -28.016 1 94.81 78 GLN A C 1
ATOM 599 O O . GLN A 1 78 ? -1.846 -27.156 -28.672 1 94.81 78 GLN A O 1
ATOM 604 N N . ASN A 1 79 ? 0.011 -26.844 -27.406 1 95.62 79 ASN A N 1
ATOM 605 C CA . ASN A 1 79 ? 0.325 -28.266 -27.391 1 95.62 79 ASN A CA 1
ATOM 606 C C . ASN A 1 79 ? -0.779 -29.078 -26.719 1 95.62 79 ASN A C 1
ATOM 608 O O . ASN A 1 79 ? -0.993 -30.234 -27.047 1 95.62 79 ASN A O 1
ATOM 612 N N . LEU A 1 80 ? -1.487 -28.453 -25.859 1 95 80 LEU A N 1
ATOM 613 C CA . LEU A 1 80 ? -2.568 -29.094 -25.125 1 95 80 LEU A CA 1
ATOM 614 C C . LEU A 1 80 ? -3.918 -28.797 -25.766 1 95 80 LEU A C 1
ATOM 616 O O . LEU A 1 80 ? -4.965 -29.062 -25.172 1 95 80 LEU A O 1
ATOM 620 N N . ASN A 1 81 ? -3.955 -28.156 -26.875 1 93.94 81 ASN A N 1
ATOM 621 C CA . ASN A 1 81 ? -5.113 -27.844 -27.703 1 93.94 81 ASN A CA 1
ATOM 622 C C . ASN A 1 81 ? -6.031 -26.844 -27.031 1 93.94 81 ASN A C 1
ATOM 624 O O . ASN A 1 81 ? -7.258 -26.969 -27.094 1 93.94 81 ASN A O 1
ATOM 628 N N . ILE A 1 82 ? -5.441 -25.922 -26.344 1 94.62 82 ILE A N 1
ATOM 629 C CA . ILE A 1 82 ? -6.188 -24.828 -25.734 1 94.62 82 ILE A CA 1
ATOM 630 C C . ILE A 1 82 ? -5.984 -23.547 -26.562 1 94.62 82 ILE A C 1
ATOM 632 O O . ILE A 1 82 ? -4.852 -23.125 -26.766 1 94.62 82 ILE A O 1
ATOM 636 N N . GLN A 1 83 ? -7.102 -22.922 -26.922 1 91 83 GLN A N 1
ATOM 637 C CA . GLN A 1 83 ? -6.969 -21.781 -27.828 1 91 83 GLN A CA 1
ATOM 638 C C . GLN A 1 83 ? -7.586 -20.516 -27.219 1 91 83 GLN A C 1
ATOM 640 O O . GLN A 1 83 ? -7.211 -19.406 -27.578 1 91 83 GLN A O 1
ATOM 645 N N . ASN A 1 84 ? -8.531 -20.625 -26.375 1 93.81 84 ASN A N 1
ATOM 646 C CA . ASN A 1 84 ? -9.227 -19.469 -25.812 1 93.81 84 ASN A CA 1
ATOM 647 C C . ASN A 1 84 ? -8.469 -18.875 -24.625 1 93.81 84 ASN A C 1
ATOM 649 O O . ASN A 1 84 ? -8.898 -19.016 -23.469 1 93.81 84 ASN A O 1
ATOM 653 N N . VAL A 1 85 ? -7.301 -18.266 -24.953 1 96.81 85 VAL A N 1
ATOM 654 C CA . VAL A 1 85 ? -6.438 -17.719 -23.922 1 96.81 85 VAL A CA 1
ATOM 655 C C . VAL A 1 85 ? -6.098 -16.266 -24.266 1 96.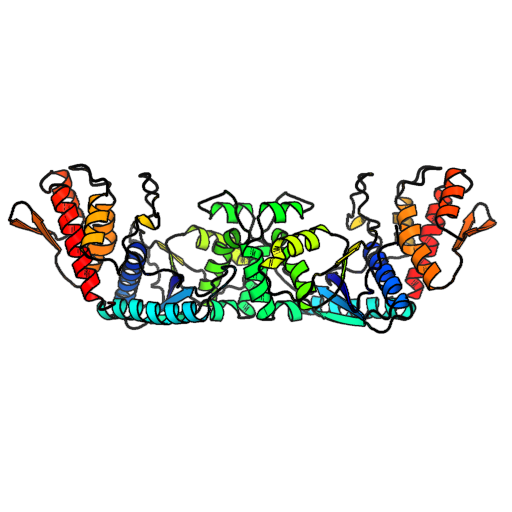81 85 VAL A C 1
ATOM 657 O O . VAL A 1 85 ? -5.895 -15.922 -25.422 1 96.81 85 VAL A O 1
ATOM 660 N N . SER A 1 86 ? -6.133 -15.352 -23.297 1 97.69 86 SER A N 1
ATOM 661 C CA . SER A 1 86 ? -5.66 -13.977 -23.422 1 97.69 86 SER A CA 1
ATOM 662 C C . SER A 1 86 ? -4.574 -13.672 -22.391 1 97.69 86 SER A C 1
ATOM 664 O O . SER A 1 86 ? -4.613 -14.18 -21.281 1 97.69 86 SER A O 1
ATOM 666 N N . PHE A 1 87 ? -3.613 -12.891 -22.859 1 97.94 87 PHE A N 1
ATOM 667 C CA . PHE A 1 87 ? -2.498 -12.5 -22 1 97.94 87 PHE A CA 1
ATOM 668 C C . PHE A 1 87 ? -2.596 -11.023 -21.625 1 97.94 87 PHE A C 1
ATOM 670 O O . PHE A 1 87 ? -2.957 -10.195 -22.453 1 97.94 87 PHE A O 1
ATOM 677 N N . HIS A 1 88 ? -2.299 -10.734 -20.359 1 97 88 HIS A N 1
ATOM 678 C CA . HIS A 1 88 ? -2.387 -9.375 -19.844 1 97 88 HIS A CA 1
ATOM 679 C C . HIS A 1 88 ? -1.135 -9.008 -19.062 1 97 88 HIS A C 1
ATOM 681 O O . HIS A 1 88 ? -0.573 -9.844 -18.344 1 97 88 HIS A O 1
ATOM 687 N N . LYS A 1 89 ? -0.79 -7.742 -19.172 1 94.06 89 LYS A N 1
ATOM 688 C CA . LYS A 1 89 ? 0.265 -7.18 -18.328 1 94.06 89 LYS A CA 1
ATOM 689 C C . LYS A 1 89 ? -0.303 -6.637 -17.016 1 94.06 89 LYS A C 1
ATOM 691 O O . LYS A 1 89 ? -1.353 -5.988 -17.016 1 94.06 89 LYS A O 1
ATOM 696 N N . SER A 1 90 ? 0.426 -6.93 -15.938 1 92 90 SER A N 1
ATOM 697 C CA . SER A 1 90 ? -0.041 -6.414 -14.656 1 92 90 SER A CA 1
ATOM 698 C C . SER A 1 90 ? -0.044 -4.887 -14.641 1 92 90 SER A C 1
ATOM 700 O O . SER A 1 90 ? -0.935 -4.27 -14.055 1 92 90 SER A O 1
ATOM 702 N N . THR A 1 91 ? 0.967 -4.215 -15.188 1 86.25 91 THR A N 1
ATOM 703 C CA . THR A 1 91 ? 1.059 -2.76 -15.195 1 86.25 91 THR A CA 1
ATOM 704 C C . THR A 1 91 ? -0.136 -2.146 -15.922 1 86.25 91 THR A C 1
ATOM 706 O O . THR A 1 91 ? -0.616 -1.076 -15.547 1 86.25 91 THR A O 1
ATOM 709 N N . ASP A 1 92 ? -0.626 -2.809 -17 1 89.44 92 ASP A N 1
ATOM 710 C CA . ASP A 1 92 ? -1.807 -2.33 -17.719 1 89.44 92 ASP A CA 1
ATOM 711 C C . ASP A 1 92 ? -3.051 -2.404 -16.844 1 89.44 92 ASP A C 1
ATOM 713 O O . ASP A 1 92 ? -3.891 -1.503 -16.859 1 89.44 92 ASP A O 1
ATOM 717 N N . VAL A 1 93 ? -3.127 -3.451 -16.062 1 92.38 93 VAL A N 1
ATOM 718 C CA . VAL A 1 93 ? -4.285 -3.67 -15.203 1 92.38 93 VAL A CA 1
ATOM 719 C C . VAL A 1 93 ? -4.234 -2.711 -14.016 1 92.38 93 VAL A C 1
ATOM 721 O O . VAL A 1 93 ? -5.238 -2.084 -13.672 1 92.38 93 VAL A O 1
ATOM 724 N N . ARG A 1 94 ? -3.062 -2.494 -13.453 1 88.12 94 ARG A N 1
ATOM 725 C CA . ARG A 1 94 ? -2.891 -1.799 -12.18 1 88.12 94 ARG A CA 1
ATOM 726 C C . ARG A 1 94 ? -2.861 -0.287 -12.383 1 88.12 94 ARG A C 1
ATOM 728 O O . ARG A 1 94 ? -3.088 0.475 -11.445 1 88.12 94 ARG A O 1
ATOM 735 N N . ASN A 1 95 ? -2.539 0.206 -13.562 1 83.31 95 ASN A N 1
ATOM 736 C CA . ASN A 1 95 ? -2.463 1.639 -13.828 1 83.31 95 ASN A CA 1
ATOM 737 C C . ASN A 1 95 ? -3.832 2.217 -14.18 1 83.31 95 ASN A C 1
ATOM 739 O O . ASN A 1 95 ? -3.949 3.408 -14.469 1 83.31 95 ASN A O 1
ATOM 743 N N . ASN A 1 96 ? -4.773 1.434 -14.047 1 85.31 96 ASN A N 1
ATOM 744 C CA . ASN A 1 96 ? -6.148 1.887 -14.227 1 85.31 96 ASN A CA 1
ATOM 745 C C . ASN A 1 96 ? -6.676 2.592 -12.984 1 85.31 96 ASN A C 1
ATOM 747 O O . ASN A 1 96 ? -6.414 2.156 -11.859 1 85.31 96 ASN A O 1
ATOM 751 N N . GLU A 1 97 ? -7.434 3.701 -13.188 1 83.38 97 GLU A N 1
ATOM 752 C CA . GLU A 1 97 ? -7.965 4.5 -12.086 1 83.38 97 GLU A CA 1
ATOM 753 C C . GLU A 1 97 ? -8.859 3.66 -11.18 1 83.38 97 GLU A C 1
ATOM 755 O O . GLU A 1 97 ? -8.828 3.811 -9.953 1 83.38 97 GLU A O 1
ATOM 760 N N . ASN A 1 98 ? -9.656 2.826 -11.797 1 87.25 98 ASN A N 1
ATOM 761 C CA . ASN A 1 98 ? -10.555 1.982 -11.016 1 87.25 98 ASN A CA 1
ATOM 762 C C . ASN A 1 98 ? -9.773 1.008 -10.133 1 87.25 98 ASN A C 1
ATOM 764 O O . ASN A 1 98 ? -10.195 0.714 -9.008 1 87.25 98 ASN A O 1
ATOM 768 N N . PHE A 1 99 ? -8.672 0.496 -10.641 1 90.12 99 PHE A N 1
ATOM 769 C CA . PHE A 1 99 ? -7.824 -0.381 -9.844 1 90.12 99 PHE A CA 1
ATOM 770 C C . PHE A 1 99 ? -7.254 0.363 -8.641 1 90.12 99 PHE A C 1
ATOM 772 O O . PHE A 1 99 ? -7.324 -0.129 -7.508 1 90.12 99 PHE A O 1
ATOM 779 N N . VAL A 1 100 ? -6.758 1.531 -8.883 1 84.38 100 VAL A N 1
ATOM 780 C CA . VAL A 1 100 ? -6.137 2.334 -7.84 1 84.38 100 VAL A CA 1
ATOM 781 C C . VAL A 1 100 ? -7.164 2.664 -6.758 1 84.38 100 VAL A C 1
ATOM 783 O O . VAL A 1 100 ? -6.883 2.533 -5.566 1 84.38 100 VAL A O 1
ATOM 786 N N . ASN A 1 101 ? -8.312 3.033 -7.148 1 83.62 101 ASN A N 1
ATOM 787 C CA . ASN A 1 101 ? -9.383 3.334 -6.203 1 83.62 101 ASN A CA 1
ATOM 788 C C . ASN A 1 101 ? -9.742 2.117 -5.355 1 83.62 101 ASN A C 1
ATOM 790 O O . ASN A 1 101 ? -9.906 2.227 -4.141 1 83.62 101 ASN A O 1
ATOM 794 N N . ASP A 1 102 ? -9.891 0.994 -6.012 1 88.12 102 ASP A N 1
ATOM 795 C CA . ASP A 1 102 ? -10.219 -0.235 -5.293 1 88.12 102 ASP A CA 1
ATOM 796 C C . ASP A 1 102 ? -9.086 -0.639 -4.348 1 88.12 102 ASP A C 1
ATOM 798 O O . ASP A 1 102 ? -9.336 -1.194 -3.277 1 88.12 102 ASP A O 1
ATOM 802 N N . PHE A 1 103 ? -7.902 -0.393 -4.781 1 90.06 103 PHE A N 1
ATOM 803 C CA . PHE A 1 103 ? -6.746 -0.667 -3.939 1 90.06 103 PHE A CA 1
ATOM 804 C C . PHE A 1 103 ? -6.828 0.115 -2.633 1 90.06 103 PHE A C 1
ATOM 806 O O . PHE A 1 103 ? -6.699 -0.459 -1.55 1 90.06 103 PHE A O 1
ATOM 813 N N . TYR A 1 104 ? -7.09 1.367 -2.736 1 85.75 104 TYR A N 1
ATOM 814 C CA . TYR A 1 104 ? -7.164 2.211 -1.549 1 85.75 104 TYR A CA 1
ATOM 815 C C . TYR A 1 104 ? -8.336 1.809 -0.665 1 85.75 104 TYR A C 1
ATOM 817 O O . TYR A 1 104 ? -8.234 1.818 0.563 1 85.75 104 TYR A O 1
ATOM 825 N N . LYS A 1 105 ? -9.445 1.447 -1.25 1 86 105 LYS A N 1
ATOM 826 C CA . LYS A 1 105 ? -10.594 0.959 -0.487 1 86 105 LYS A CA 1
ATOM 827 C C . LYS A 1 105 ? -10.234 -0.313 0.279 1 86 105 LYS A C 1
ATOM 829 O O . LYS A 1 105 ? -10.516 -0.422 1.475 1 86 105 LYS A O 1
ATOM 834 N N . LEU A 1 106 ? -9.625 -1.188 -0.414 1 91.12 106 LEU A N 1
ATOM 835 C CA . LEU A 1 106 ? -9.352 -2.494 0.181 1 91.12 106 LEU A CA 1
ATOM 836 C C . LEU A 1 106 ? -8.328 -2.377 1.305 1 91.12 106 LEU A C 1
ATOM 838 O O . LEU A 1 106 ? -8.484 -3.004 2.357 1 91.12 106 LEU A O 1
ATOM 842 N N . ILE A 1 107 ? -7.27 -1.588 1.161 1 90.44 107 ILE A N 1
ATOM 843 C CA . ILE A 1 107 ? -6.246 -1.492 2.193 1 90.44 107 ILE A CA 1
ATOM 844 C C . ILE A 1 107 ? -6.801 -0.751 3.408 1 90.44 107 ILE A C 1
ATOM 846 O O . ILE A 1 107 ? -6.266 -0.867 4.512 1 90.44 107 ILE A O 1
ATOM 850 N N . SER A 1 108 ? -7.84 0.054 3.262 1 87.62 108 SER A N 1
ATOM 851 C CA . SER A 1 108 ? -8.43 0.789 4.375 1 87.62 108 SER A CA 1
ATOM 852 C C . SER A 1 108 ? -9.109 -0.155 5.359 1 87.62 108 SER A C 1
ATOM 854 O O . SER A 1 108 ? -9.32 0.199 6.523 1 87.62 108 SER A O 1
ATOM 856 N N . VAL A 1 109 ? -9.453 -1.411 4.926 1 90.06 109 VAL A N 1
ATOM 857 C CA . VAL A 1 109 ? -10.18 -2.32 5.809 1 90.06 109 VAL A CA 1
ATOM 858 C C . VAL A 1 109 ? -9.336 -3.564 6.074 1 90.06 109 VAL A C 1
ATOM 860 O O . VAL A 1 109 ? -9.695 -4.398 6.906 1 90.06 109 VAL A O 1
ATOM 863 N N . THR A 1 110 ? -8.289 -3.762 5.305 1 92.38 110 THR A N 1
ATOM 864 C CA . THR A 1 110 ? -7.434 -4.926 5.516 1 92.38 110 THR A CA 1
ATOM 865 C C . THR A 1 110 ? -6.551 -4.73 6.746 1 92.38 110 THR A C 1
ATOM 867 O O . THR A 1 110 ? -5.781 -3.773 6.82 1 92.38 110 THR A O 1
ATOM 870 N N . SER A 1 111 ? -6.668 -5.637 7.641 1 92.5 111 SER A N 1
ATOM 871 C CA . SER A 1 111 ? -5.844 -5.551 8.844 1 92.5 111 SER A CA 1
ATOM 872 C C . SER A 1 111 ? -4.402 -5.949 8.555 1 92.5 111 SER A C 1
ATOM 874 O O . SER A 1 111 ? -4.152 -6.859 7.754 1 92.5 111 SER A O 1
ATOM 876 N N . GLU A 1 112 ? -3.494 -5.266 9.25 1 91.62 112 GLU A N 1
ATOM 877 C CA . GLU A 1 112 ? -2.082 -5.625 9.141 1 91.62 112 GLU A CA 1
ATOM 878 C C . GLU A 1 112 ? -1.841 -7.066 9.57 1 91.62 112 GLU A C 1
ATOM 880 O O . GLU A 1 112 ? -1.037 -7.777 8.961 1 91.62 112 GLU A O 1
ATOM 885 N N . GLN A 1 113 ? -2.557 -7.512 10.516 1 91.88 113 GLN A N 1
ATOM 886 C CA . GLN A 1 113 ? -2.42 -8.875 11.023 1 91.88 113 GLN A CA 1
ATOM 887 C C . GLN A 1 113 ? -2.82 -9.898 9.961 1 91.88 113 GLN A C 1
ATOM 889 O O . GLN A 1 113 ? -2.133 -10.898 9.766 1 91.88 113 GLN A O 1
ATOM 894 N N . ASP A 1 114 ? -3.875 -9.641 9.305 1 92 114 ASP A N 1
ATOM 895 C CA . ASP A 1 114 ? -4.34 -10.555 8.258 1 92 114 ASP A CA 1
ATOM 896 C C . ASP A 1 114 ? -3.354 -10.602 7.098 1 92 114 ASP A C 1
ATOM 898 O O . ASP A 1 114 ? -3.146 -11.664 6.5 1 92 114 ASP A O 1
ATOM 902 N N . ALA A 1 115 ? -2.805 -9.445 6.781 1 92.12 115 ALA A N 1
ATOM 903 C CA . ALA A 1 115 ? -1.789 -9.422 5.73 1 92.12 115 ALA A CA 1
ATOM 904 C C . ALA A 1 115 ? -0.572 -10.25 6.125 1 92.12 115 ALA A C 1
ATOM 906 O O . ALA A 1 115 ? -0.019 -10.984 5.305 1 92.12 115 ALA A O 1
ATOM 907 N N . PHE A 1 116 ? -0.198 -10.227 7.395 1 90.69 116 PHE A N 1
ATOM 908 C CA . PHE A 1 116 ? 0.952 -10.977 7.895 1 90.69 116 PHE A CA 1
ATOM 909 C C . PHE A 1 116 ? 0.708 -12.477 7.801 1 90.69 116 PHE A C 1
ATOM 911 O O . PHE A 1 116 ? 1.634 -13.242 7.535 1 90.69 116 PHE A O 1
ATOM 918 N N . LYS A 1 117 ? -0.485 -12.844 7.938 1 89.38 117 LYS A N 1
ATOM 919 C CA . LYS A 1 117 ? -0.833 -14.266 7.891 1 89.38 117 LYS A CA 1
ATOM 920 C C . LYS A 1 117 ? -0.609 -14.836 6.492 1 89.38 117 LYS A C 1
ATOM 922 O O . LYS A 1 117 ? -0.459 -16.047 6.332 1 89.38 117 LYS A O 1
ATOM 927 N N . CYS A 1 118 ? -0.575 -13.984 5.543 1 88.12 118 CYS A N 1
ATOM 928 C CA . CYS A 1 118 ? -0.409 -14.445 4.172 1 88.12 118 CYS A CA 1
ATOM 929 C C . CYS A 1 118 ? 1.063 -14.664 3.842 1 88.12 118 CYS A C 1
ATOM 931 O O . CYS A 1 118 ? 1.395 -15.258 2.812 1 88.12 118 CYS A O 1
ATOM 933 N N . LEU A 1 119 ? 1.913 -14.125 4.715 1 84.56 119 LEU A N 1
ATOM 934 C CA . LEU A 1 119 ? 3.344 -14.219 4.441 1 84.56 119 LEU A CA 1
ATOM 935 C C . LEU A 1 119 ? 3.908 -15.539 4.957 1 84.56 119 LEU A C 1
ATOM 937 O O . LEU A 1 119 ? 3.463 -16.047 5.988 1 84.56 119 LEU A O 1
ATOM 941 N N . ASP A 1 120 ? 4.844 -16.031 4.199 1 74.25 120 ASP A N 1
ATOM 942 C CA . ASP A 1 120 ? 5.547 -17.234 4.641 1 74.25 120 ASP A CA 1
ATOM 943 C C . ASP A 1 120 ? 6.672 -16.875 5.609 1 74.25 120 ASP A C 1
ATOM 945 O O . ASP A 1 120 ? 7.027 -17.688 6.473 1 74.25 120 ASP A O 1
ATOM 949 N N . LYS A 1 121 ? 7.301 -15.703 5.367 1 76.12 121 LYS A N 1
ATOM 950 C CA . LYS A 1 121 ? 8.391 -15.219 6.215 1 76.12 121 LYS A CA 1
ATOM 951 C C . LYS A 1 121 ? 7.996 -13.938 6.934 1 76.12 121 LYS A C 1
ATOM 953 O O . LYS A 1 121 ? 7.32 -13.078 6.355 1 76.12 121 LYS A O 1
ATOM 958 N N . HIS A 1 122 ? 8.508 -13.906 8.18 1 80.62 122 HIS A N 1
ATOM 959 C CA . HIS A 1 122 ? 8.047 -12.781 8.977 1 80.62 122 HIS A CA 1
ATOM 960 C C . HIS A 1 122 ? 9.211 -11.891 9.406 1 80.62 122 HIS A C 1
ATOM 962 O O . HIS A 1 122 ? 9.016 -10.859 10.039 1 80.62 122 HIS A O 1
ATOM 968 N N . ASP A 1 123 ? 10.352 -12.25 8.883 1 84.88 123 ASP A N 1
ATOM 969 C CA . ASP A 1 123 ? 11.5 -11.414 9.234 1 84.88 123 ASP A CA 1
ATOM 970 C C . ASP A 1 123 ? 11.758 -10.359 8.156 1 84.88 123 ASP A C 1
ATOM 972 O O . ASP A 1 123 ? 11.609 -10.633 6.965 1 84.88 123 ASP A O 1
ATOM 976 N N . ASP A 1 124 ? 12.125 -9.141 8.555 1 88 124 ASP A N 1
ATOM 977 C CA . ASP A 1 124 ? 12.5 -8.039 7.672 1 88 124 ASP A CA 1
ATOM 978 C C . ASP A 1 124 ? 11.422 -7.801 6.613 1 88 124 ASP A C 1
ATOM 980 O O . ASP A 1 124 ? 11.727 -7.711 5.422 1 88 124 ASP A O 1
ATOM 984 N N . VAL A 1 125 ? 10.242 -7.812 7.02 1 92.5 125 VAL A N 1
ATOM 985 C CA . VAL A 1 125 ? 9.094 -7.672 6.133 1 92.5 125 VAL A CA 1
ATOM 986 C C . VAL A 1 125 ? 9.016 -6.234 5.617 1 92.5 125 VAL A C 1
ATOM 988 O O . VAL A 1 125 ? 9.117 -5.285 6.395 1 92.5 125 VAL A O 1
ATOM 991 N N . LYS A 1 126 ? 8.898 -6.086 4.324 1 91.75 126 LYS A N 1
ATOM 992 C CA . LYS A 1 126 ? 8.68 -4.789 3.695 1 91.75 126 LYS A CA 1
ATOM 993 C C . LYS A 1 126 ? 7.191 -4.551 3.426 1 91.75 126 LYS A C 1
ATOM 995 O O . LYS A 1 126 ? 6.418 -5.504 3.307 1 91.75 126 LYS A O 1
ATOM 1000 N N . MET A 1 127 ? 6.848 -3.285 3.338 1 92 127 MET A N 1
ATOM 1001 C CA . MET A 1 127 ? 5.453 -2.936 3.086 1 92 127 MET A CA 1
ATOM 1002 C C . MET A 1 127 ? 4.965 -3.551 1.778 1 92 127 MET A C 1
ATOM 1004 O O . MET A 1 127 ? 3.809 -3.959 1.674 1 92 127 MET A O 1
ATOM 1008 N N . GLY A 1 128 ? 5.789 -3.629 0.829 1 90.25 128 GLY A N 1
ATOM 1009 C CA . GLY A 1 128 ? 5.43 -4.262 -0.43 1 90.25 128 GLY A CA 1
ATOM 1010 C C . GLY A 1 128 ? 5.02 -5.715 -0.275 1 90.25 128 GLY A C 1
ATOM 1011 O O . GLY A 1 128 ? 4.086 -6.176 -0.931 1 90.25 128 GLY A O 1
ATOM 1012 N N . ASP A 1 129 ? 5.711 -6.395 0.562 1 90.5 129 ASP A N 1
ATOM 1013 C CA . ASP A 1 129 ? 5.391 -7.793 0.827 1 90.5 129 ASP A CA 1
ATOM 1014 C C . ASP A 1 129 ? 3.973 -7.938 1.375 1 90.5 129 ASP A C 1
ATOM 1016 O O . ASP A 1 129 ? 3.232 -8.836 0.97 1 90.5 129 ASP A O 1
ATOM 1020 N N . LEU A 1 130 ? 3.639 -7.047 2.203 1 91.81 130 LEU A N 1
ATOM 1021 C CA . LEU A 1 130 ? 2.352 -7.117 2.889 1 91.81 130 LEU A CA 1
ATOM 1022 C C . LEU A 1 130 ? 1.211 -6.766 1.939 1 91.81 130 LEU A C 1
ATOM 1024 O O . LEU A 1 130 ? 0.058 -7.125 2.189 1 91.81 130 LEU A O 1
ATOM 1028 N N . LEU A 1 131 ? 1.563 -6.113 0.898 1 92.56 131 LEU A N 1
ATOM 1029 C CA . LEU A 1 131 ? 0.51 -5.637 0.009 1 92.56 131 LEU A CA 1
ATOM 1030 C C . LEU A 1 131 ? 0.261 -6.633 -1.121 1 92.56 131 LEU A C 1
ATOM 1032 O O . LEU A 1 131 ? -0.74 -6.531 -1.833 1 92.56 131 LEU A O 1
ATOM 1036 N N . VAL A 1 132 ? 1.047 -7.613 -1.255 1 90.31 132 VAL A N 1
ATOM 1037 C CA . VAL A 1 132 ? 0.978 -8.555 -2.367 1 90.31 132 VAL A CA 1
ATOM 1038 C C . VAL A 1 132 ? -0.396 -9.219 -2.395 1 90.31 132 VAL A C 1
ATOM 1040 O O . VAL A 1 132 ? -1.062 -9.242 -3.434 1 90.31 132 VAL A O 1
ATOM 1043 N N . PRO A 1 133 ? -0.868 -9.711 -1.283 1 90.94 133 PRO A N 1
ATOM 1044 C CA . PRO A 1 133 ? -2.176 -10.367 -1.339 1 90.94 133 PRO A CA 1
ATOM 1045 C C . PRO A 1 133 ? -3.281 -9.438 -1.833 1 90.94 133 PRO A C 1
ATOM 1047 O O . PRO A 1 133 ? -4.168 -9.867 -2.578 1 90.94 133 PRO A O 1
ATOM 1050 N N . VAL A 1 134 ? -3.232 -8.195 -1.431 1 92.25 134 VAL A N 1
ATOM 1051 C CA . VAL A 1 134 ? -4.238 -7.215 -1.828 1 92.25 134 VAL A CA 1
ATOM 1052 C C . VAL A 1 134 ? -4.137 -6.949 -3.328 1 92.25 134 VAL A C 1
ATOM 1054 O O . VAL A 1 134 ? -5.145 -6.984 -4.043 1 92.25 134 VAL A O 1
ATOM 1057 N N . ILE A 1 135 ? -2.934 -6.738 -3.746 1 91.94 135 ILE A N 1
ATOM 1058 C CA . ILE A 1 135 ? -2.689 -6.41 -5.145 1 91.94 135 ILE A CA 1
ATOM 1059 C C . ILE A 1 135 ? -3.08 -7.594 -6.027 1 91.94 135 ILE A C 1
ATOM 1061 O O . ILE A 1 135 ? -3.771 -7.422 -7.035 1 91.94 135 ILE A O 1
ATOM 1065 N N . LYS A 1 136 ? -2.691 -8.75 -5.609 1 91.25 136 LYS A N 1
ATOM 1066 C CA . LYS A 1 136 ? -2.967 -9.945 -6.402 1 91.25 136 LYS A CA 1
ATOM 1067 C C . LYS A 1 136 ? -4.465 -10.219 -6.484 1 91.25 136 LYS A C 1
ATOM 1069 O O . LYS A 1 136 ? -4.977 -10.602 -7.539 1 91.25 136 LYS A O 1
ATOM 1074 N N . PHE A 1 137 ? -5.191 -10.07 -5.445 1 92.44 137 PHE A N 1
ATOM 1075 C CA . PHE A 1 137 ? -6.641 -10.227 -5.465 1 92.44 137 PHE A CA 1
ATOM 1076 C C . PHE A 1 137 ? -7.277 -9.242 -6.438 1 92.44 137 PHE A C 1
ATOM 1078 O O . PHE A 1 137 ? -8.125 -9.617 -7.25 1 92.44 137 PHE A O 1
ATOM 1085 N N . LEU A 1 138 ? -6.82 -7.996 -6.352 1 93.75 138 LEU A N 1
ATOM 1086 C CA . LEU A 1 138 ? -7.387 -6.961 -7.203 1 93.75 138 LEU A CA 1
ATOM 1087 C C . LEU A 1 138 ? -7.035 -7.207 -8.664 1 93.75 138 LEU A C 1
ATOM 1089 O O . LEU A 1 138 ? -7.816 -6.871 -9.562 1 93.75 138 LEU A O 1
ATOM 1093 N N . ASP A 1 139 ? -5.859 -7.809 -8.898 1 93.62 139 ASP A N 1
ATOM 1094 C CA . ASP A 1 139 ? -5.535 -8.219 -10.258 1 93.62 139 ASP A CA 1
ATOM 1095 C C . ASP A 1 139 ? -6.656 -9.062 -10.859 1 93.62 139 ASP A C 1
ATOM 1097 O O . ASP A 1 139 ? -7.113 -8.789 -11.977 1 93.62 139 ASP A O 1
ATOM 1101 N N . PHE A 1 140 ? -7.113 -9.961 -10.172 1 93.94 140 PHE A N 1
ATOM 1102 C CA . PHE A 1 140 ? -8.102 -10.906 -10.68 1 93.94 140 PHE A CA 1
ATOM 1103 C C . PHE A 1 140 ? -9.484 -10.273 -10.719 1 93.94 140 PHE A C 1
ATOM 1105 O O . PHE A 1 140 ? -10.281 -10.578 -11.609 1 93.94 140 PHE A O 1
ATOM 1112 N N . VAL A 1 141 ? -9.781 -9.406 -9.742 1 93.81 141 VAL A N 1
ATOM 1113 C CA . VAL A 1 141 ? -11.031 -8.656 -9.773 1 93.81 141 VAL A CA 1
ATOM 1114 C C . VAL A 1 141 ? -11.117 -7.844 -11.062 1 93.81 141 VAL A C 1
ATOM 1116 O O . VAL A 1 141 ? -12.125 -7.891 -11.766 1 93.81 141 VAL A O 1
ATOM 1119 N N . HIS A 1 142 ? -10.07 -7.199 -11.422 1 94.69 142 HIS A N 1
ATOM 1120 C CA . HIS A 1 142 ? -10.094 -6.27 -12.547 1 94.69 142 HIS A CA 1
ATOM 1121 C C . HIS A 1 142 ? -9.867 -6.996 -13.867 1 94.69 142 HIS A C 1
ATOM 1123 O O . HIS A 1 142 ? -10.141 -6.445 -14.938 1 94.69 142 HIS A O 1
ATOM 1129 N N . LEU A 1 143 ? -9.367 -8.219 -13.82 1 94.88 143 LEU A N 1
ATOM 1130 C CA . LEU A 1 143 ? -9.383 -9.086 -14.992 1 94.88 143 LEU A CA 1
ATOM 1131 C C . LEU A 1 143 ? -10.781 -9.656 -15.227 1 94.88 143 LEU A C 1
ATOM 1133 O O . LEU A 1 143 ? -11.055 -10.211 -16.297 1 94.88 143 LEU A O 1
ATOM 1137 N N . ASP A 1 144 ? -11.609 -9.539 -14.25 1 93.44 144 ASP A N 1
ATOM 1138 C CA . ASP A 1 144 ? -13 -9.961 -14.32 1 93.44 144 ASP A CA 1
ATOM 1139 C C . ASP A 1 144 ? -13.102 -11.469 -14.555 1 93.44 144 ASP A C 1
ATOM 1141 O O . ASP A 1 144 ? -13.766 -11.906 -15.5 1 93.44 144 ASP A O 1
ATOM 1145 N N . VAL A 1 145 ? -12.484 -12.273 -13.727 1 94.5 145 VAL A N 1
ATOM 1146 C CA . VAL A 1 145 ? -12.523 -13.727 -13.844 1 94.5 145 VAL A CA 1
ATOM 1147 C C . VAL A 1 145 ? -13.531 -14.305 -12.852 1 94.5 145 VAL A C 1
ATOM 1149 O O . VAL A 1 145 ? -13.836 -13.672 -11.836 1 94.5 145 VAL A O 1
ATOM 1152 N N . ASP A 1 146 ? -14 -15.477 -13.18 1 92.44 146 ASP A N 1
ATOM 1153 C CA . ASP A 1 146 ? -14.93 -16.172 -12.289 1 92.44 146 ASP A CA 1
ATOM 1154 C C . ASP A 1 146 ? -14.188 -16.938 -11.203 1 92.44 146 ASP A C 1
ATOM 1156 O O . ASP A 1 146 ? -14.633 -16.984 -10.055 1 92.44 146 ASP A O 1
ATOM 1160 N N . LYS A 1 147 ? -13.125 -17.5 -11.617 1 91.19 147 LYS A N 1
ATOM 1161 C CA . LYS A 1 147 ? -12.305 -18.281 -10.703 1 91.19 147 LYS A CA 1
ATOM 1162 C C . LYS A 1 147 ? -10.812 -18.078 -10.984 1 91.19 147 LYS A C 1
ATOM 1164 O O . LYS A 1 147 ? -10.445 -17.578 -12.047 1 91.19 147 LYS A O 1
ATOM 1169 N N . VAL A 1 148 ? -10.047 -18.406 -9.93 1 91.5 148 VAL A N 1
ATOM 1170 C CA . VAL A 1 148 ? -8.602 -18.297 -10.086 1 91.5 148 VAL A CA 1
ATOM 1171 C C . VAL A 1 148 ? -7.934 -19.609 -9.703 1 91.5 148 VAL A C 1
ATOM 1173 O O . VAL A 1 148 ? -8.359 -20.281 -8.75 1 91.5 148 VAL A O 1
ATOM 1176 N N . VAL A 1 149 ? -7 -20 -10.531 1 85.75 149 VAL A N 1
ATOM 1177 C CA . VAL A 1 149 ? -6.109 -21.078 -10.148 1 85.75 149 VAL A CA 1
ATOM 1178 C C . VAL A 1 149 ? -4.852 -20.516 -9.492 1 85.75 149 VAL A C 1
ATOM 1180 O O . VAL A 1 149 ? -4.07 -19.812 -10.133 1 85.75 149 VAL A O 1
ATOM 1183 N N . TYR A 1 150 ? -4.766 -20.75 -8.242 1 76.56 150 TYR A N 1
ATOM 1184 C CA . TYR A 1 150 ? -3.652 -20.141 -7.52 1 76.56 150 TYR A CA 1
ATOM 1185 C C . TYR A 1 150 ? -3.178 -21.062 -6.398 1 76.56 150 TYR A C 1
ATOM 1187 O O . TYR A 1 150 ? -3.934 -21.906 -5.914 1 76.56 150 TYR A O 1
ATOM 1195 N N . ASN A 1 151 ? -1.892 -20.922 -6.168 1 67.19 151 ASN A N 1
ATOM 1196 C CA . ASN A 1 151 ? -1.317 -21.797 -5.152 1 67.19 151 ASN A CA 1
ATOM 1197 C C . ASN A 1 151 ? -1.495 -21.219 -3.75 1 67.19 151 ASN A C 1
ATOM 1199 O O . ASN A 1 151 ? -1.382 -21.953 -2.76 1 67.19 151 ASN A O 1
ATOM 1203 N N . ASN A 1 152 ? -1.626 -19.953 -3.703 1 71.62 152 ASN A N 1
ATOM 1204 C CA . ASN A 1 152 ? -1.756 -19.344 -2.383 1 71.62 152 ASN A CA 1
ATOM 1205 C C . ASN A 1 152 ? -3.176 -18.859 -2.131 1 71.62 152 ASN A C 1
ATOM 1207 O O . ASN A 1 152 ? -3.484 -17.688 -2.387 1 71.62 152 ASN A O 1
ATOM 1211 N N . GLU A 1 153 ? -3.938 -19.719 -1.597 1 75.75 153 GLU A N 1
ATOM 1212 C CA . GLU A 1 153 ? -5.344 -19.422 -1.343 1 75.75 153 GLU A CA 1
ATOM 1213 C C . GLU A 1 153 ? -5.504 -18.281 -0.355 1 75.75 153 GLU A C 1
ATOM 1215 O O . GLU A 1 153 ? -6.555 -17.641 -0.307 1 75.75 153 GLU A O 1
ATOM 1220 N N . LYS A 1 154 ? -4.484 -18.047 0.337 1 82.12 154 LYS A N 1
ATOM 1221 C CA . LYS A 1 154 ? -4.562 -17.016 1.381 1 82.12 154 LYS A CA 1
ATOM 1222 C C . LYS A 1 154 ? -4.824 -15.641 0.785 1 82.12 154 LYS A C 1
ATOM 1224 O O . LYS A 1 154 ? -5.516 -14.82 1.39 1 82.12 154 LYS A O 1
ATOM 1229 N N . TYR A 1 155 ? -4.359 -15.375 -0.383 1 84.44 155 TYR A N 1
ATOM 1230 C CA . TYR A 1 155 ? -4.539 -14.078 -1.025 1 84.44 155 TYR A CA 1
ATOM 1231 C C . TYR A 1 155 ? -6 -13.859 -1.409 1 84.44 155 TYR A C 1
ATOM 1233 O O . TYR A 1 155 ? -6.562 -12.789 -1.146 1 84.44 155 TYR A O 1
ATOM 1241 N N . ILE A 1 156 ? -6.555 -14.922 -1.908 1 83.25 156 ILE A N 1
ATOM 1242 C CA . ILE A 1 156 ? -7.941 -14.836 -2.357 1 83.25 156 ILE A CA 1
ATOM 1243 C C . ILE A 1 156 ? -8.867 -14.734 -1.151 1 83.25 156 ILE A C 1
ATOM 1245 O O . ILE A 1 156 ? -9.812 -13.938 -1.15 1 83.25 156 ILE A O 1
ATOM 1249 N N . ARG A 1 157 ? -8.539 -15.461 -0.157 1 84.44 157 ARG A N 1
ATOM 1250 C CA . ARG A 1 157 ? -9.352 -15.438 1.053 1 84.44 157 ARG A CA 1
ATOM 1251 C C . ARG A 1 157 ? -9.32 -14.055 1.706 1 84.44 157 ARG A C 1
ATOM 1253 O O . ARG A 1 157 ? -10.352 -13.555 2.16 1 84.44 157 ARG A O 1
ATOM 1260 N N . LEU A 1 158 ? -8.156 -13.508 1.765 1 88.25 158 LEU A N 1
ATOM 1261 C CA . LEU A 1 158 ? -8.031 -12.172 2.338 1 88.25 158 LEU A CA 1
ATOM 1262 C C . LEU A 1 158 ? -8.844 -11.164 1.544 1 88.25 158 LEU A C 1
ATOM 1264 O O . LEU A 1 158 ? -9.586 -10.359 2.125 1 88.25 158 LEU A O 1
ATOM 1268 N N . GLY A 1 159 ? -8.727 -11.172 0.266 1 88.81 159 GLY A N 1
ATOM 1269 C CA . GLY A 1 159 ? -9.469 -10.266 -0.587 1 88.81 159 GLY A CA 1
ATOM 1270 C C . GLY A 1 159 ? -10.977 -10.445 -0.484 1 88.81 159 GLY A C 1
ATOM 1271 O O . GLY A 1 159 ? -11.711 -9.477 -0.295 1 88.81 159 GLY A O 1
ATOM 1272 N N . GLU A 1 160 ? -11.375 -11.719 -0.499 1 86.12 160 GLU A N 1
ATOM 1273 C CA . GLU A 1 160 ? -12.797 -12.031 -0.436 1 86.12 160 GLU A CA 1
ATOM 1274 C C . GLU A 1 160 ? -13.383 -11.664 0.924 1 86.12 160 GLU A C 1
ATOM 1276 O O . GLU A 1 160 ? -14.539 -11.258 1.017 1 86.12 160 GLU A O 1
ATOM 1281 N N . GLY A 1 161 ? -12.625 -11.844 1.899 1 86.75 161 GLY A N 1
ATOM 1282 C CA . GLY A 1 161 ? -13.062 -11.5 3.242 1 86.75 161 GLY A CA 1
ATOM 1283 C C . GLY A 1 161 ? -13.305 -10.016 3.432 1 86.75 161 GLY A C 1
ATOM 1284 O O . GLY A 1 161 ? -14.016 -9.609 4.355 1 86.75 161 GLY A O 1
ATOM 1285 N N . ASN A 1 162 ? -12.703 -9.164 2.598 1 86.94 162 ASN A N 1
ATOM 1286 C CA . ASN A 1 162 ? -12.789 -7.715 2.727 1 86.94 162 ASN A CA 1
ATOM 1287 C C . ASN A 1 162 ? -13.438 -7.082 1.496 1 86.94 162 ASN A C 1
ATOM 1289 O O . ASN A 1 162 ? -13.352 -5.867 1.305 1 86.94 162 ASN A O 1
ATOM 1293 N N . LYS A 1 163 ? -14.086 -7.891 0.713 1 87.62 163 LYS A N 1
ATOM 1294 C CA . LYS A 1 163 ? -14.5 -7.441 -0.613 1 87.62 163 LYS A CA 1
ATOM 1295 C C . LYS A 1 163 ? -15.727 -6.527 -0.53 1 87.62 163 LYS A C 1
ATOM 1297 O O . LYS A 1 163 ? -16.094 -5.891 -1.517 1 87.62 163 LYS A O 1
ATOM 1302 N N . ASP A 1 164 ? -16.328 -6.473 0.564 1 85.38 164 ASP A N 1
ATOM 1303 C CA . ASP A 1 164 ? -17.562 -5.723 0.718 1 85.38 164 ASP A CA 1
ATOM 1304 C C . ASP A 1 164 ? -17.359 -4.242 0.407 1 85.38 164 ASP A C 1
ATOM 1306 O O . ASP A 1 164 ? -18.312 -3.527 0.081 1 85.38 164 ASP A O 1
ATOM 1310 N N . VAL A 1 165 ? -16.172 -3.846 0.597 1 84.38 165 VAL A N 1
ATOM 1311 C CA . VAL A 1 165 ? -15.883 -2.436 0.355 1 84.38 165 VAL A CA 1
ATOM 1312 C C . VAL A 1 165 ? -15.766 -2.182 -1.146 1 84.38 165 VAL A C 1
ATOM 1314 O O . VAL A 1 165 ? -15.766 -1.031 -1.589 1 84.38 165 VAL A O 1
ATOM 1317 N N . LEU A 1 166 ? -15.688 -3.328 -1.829 1 87 166 LEU A N 1
ATOM 1318 C CA . LEU A 1 166 ? -15.594 -3.221 -3.281 1 87 166 LEU A CA 1
ATOM 1319 C C . LEU A 1 166 ? -16.969 -3.332 -3.928 1 87 166 LEU A C 1
ATOM 1321 O O . LEU A 1 166 ? -17.891 -3.887 -3.334 1 87 166 LEU A O 1
ATOM 1325 N N . ASP A 1 167 ? -17.281 -2.668 -4.906 1 80.75 167 ASP A N 1
ATOM 1326 C CA . ASP A 1 167 ? -18.516 -2.795 -5.66 1 80.75 167 ASP A CA 1
ATOM 1327 C C . ASP A 1 167 ? -18.438 -3.934 -6.676 1 80.75 167 ASP A C 1
ATOM 1329 O O . ASP A 1 167 ? -18.562 -3.711 -7.879 1 80.75 167 ASP A O 1
ATOM 1333 N N . LEU A 1 168 ? -18.297 -5.133 -6.027 1 83.56 168 LEU A N 1
ATOM 1334 C CA . LEU A 1 168 ? -18.125 -6.27 -6.93 1 83.56 168 LEU A CA 1
ATOM 1335 C C . LEU A 1 168 ? -19.469 -6.863 -7.316 1 83.56 168 LEU A C 1
ATOM 1337 O O . LEU A 1 168 ? -20.375 -6.957 -6.484 1 83.56 168 LEU A O 1
ATOM 1341 N N . GLU A 1 169 ? -19.547 -7.188 -8.531 1 78.25 169 GLU A N 1
ATOM 1342 C CA . GLU A 1 169 ? -20.766 -7.797 -9.055 1 78.25 169 GLU A CA 1
ATOM 1343 C C . GLU A 1 169 ? -20.797 -9.297 -8.789 1 78.25 169 GLU A C 1
ATOM 1345 O O . GLU A 1 169 ? -21.859 -9.914 -8.758 1 78.25 169 GLU A O 1
ATOM 1350 N N . LYS A 1 170 ? -19.641 -9.875 -8.672 1 80.56 170 LYS A N 1
ATOM 1351 C CA . LYS A 1 170 ? -19.562 -11.32 -8.477 1 80.56 170 LYS A CA 1
ATOM 1352 C C . LYS A 1 170 ? -18.406 -11.688 -7.551 1 80.56 170 LYS A C 1
ATOM 1354 O O . LYS A 1 170 ? -17.453 -10.906 -7.395 1 80.56 170 LYS A O 1
ATOM 1359 N N . ASP A 1 171 ? -18.547 -12.914 -6.965 1 83.62 171 ASP A N 1
ATOM 1360 C CA . ASP A 1 171 ? -17.453 -13.477 -6.168 1 83.62 171 ASP A CA 1
ATOM 1361 C C . ASP A 1 171 ? -16.422 -14.164 -7.059 1 83.62 171 ASP A C 1
ATOM 1363 O O . ASP A 1 171 ? -16.766 -14.68 -8.125 1 83.62 171 ASP A O 1
ATOM 1367 N N . ILE A 1 172 ? -15.227 -14.078 -6.625 1 84.38 172 ILE A N 1
ATOM 1368 C CA . ILE A 1 172 ? -14.18 -14.805 -7.328 1 84.38 172 ILE A CA 1
ATOM 1369 C C . ILE A 1 172 ? -13.906 -16.125 -6.613 1 84.38 172 ILE A C 1
ATOM 1371 O O . ILE A 1 172 ? -13.547 -16.141 -5.434 1 84.38 172 ILE A O 1
ATOM 1375 N N . GLY A 1 173 ? -14.141 -17.203 -7.32 1 83.62 173 GLY A N 1
ATOM 1376 C CA . GLY A 1 173 ? -13.867 -18.516 -6.762 1 83.62 173 GLY A CA 1
ATOM 1377 C C . GLY A 1 173 ? -12.406 -18.922 -6.871 1 83.62 173 GLY A C 1
ATOM 1378 O O . GLY A 1 173 ? -11.633 -18.281 -7.598 1 83.62 173 GLY A O 1
ATOM 1379 N N . PHE A 1 174 ? -12.023 -19.891 -6.004 1 81.31 174 PHE A N 1
ATOM 1380 C CA . PHE A 1 174 ? -10.641 -20.375 -5.969 1 81.31 174 PHE A CA 1
ATOM 1381 C C . PHE A 1 174 ? -10.578 -21.844 -6.332 1 81.31 174 PHE A C 1
ATOM 1383 O O . PHE A 1 174 ? -11.414 -22.641 -5.898 1 81.31 174 PHE A O 1
ATOM 1390 N N . ILE A 1 175 ? -9.68 -22.109 -7.203 1 77.31 175 ILE A N 1
ATOM 1391 C CA . ILE A 1 175 ? -9.352 -23.484 -7.512 1 77.31 175 ILE A CA 1
ATOM 1392 C C . ILE A 1 175 ? -7.902 -23.766 -7.137 1 77.31 175 ILE A C 1
ATOM 1394 O O . ILE A 1 175 ? -6.984 -23.094 -7.609 1 77.31 175 ILE A O 1
ATOM 1398 N N . PHE A 1 176 ? -7.809 -24.672 -6.246 1 70.88 176 PHE A N 1
ATOM 1399 C CA . PHE A 1 176 ? -6.461 -25.047 -5.84 1 70.88 176 PHE A CA 1
ATOM 1400 C C . PHE A 1 176 ? -5.781 -25.875 -6.93 1 70.88 176 PHE A C 1
ATOM 1402 O O . PHE A 1 176 ? -6.348 -26.844 -7.426 1 70.88 176 PHE A O 1
ATOM 1409 N N . SER A 1 177 ? -4.672 -25.312 -7.484 1 63.12 177 SER A N 1
ATOM 1410 C CA . SER A 1 177 ? -3.969 -26 -8.57 1 63.12 177 SER A CA 1
ATOM 1411 C C . SER A 1 177 ? -3.363 -27.312 -8.086 1 63.12 177 SER A C 1
ATOM 1413 O O . SER A 1 177 ? -3.025 -28.172 -8.898 1 63.12 177 SER A O 1
ATOM 1415 N N . GLY A 1 178 ? -3.525 -27.75 -6.809 1 55.88 178 GLY A N 1
ATOM 1416 C CA . GLY A 1 178 ? -2.93 -28.984 -6.316 1 55.88 178 GLY A CA 1
ATOM 1417 C C . GLY A 1 178 ? -1.428 -28.875 -6.121 1 55.88 178 GLY A C 1
ATOM 1418 O O . GLY A 1 178 ? -0.667 -28.938 -7.09 1 55.88 178 GLY A O 1
ATOM 1419 N N . THR A 1 179 ? -0.85 -27.891 -5.332 1 51.44 179 THR A N 1
ATOM 1420 C CA . THR A 1 179 ? 0.551 -27.5 -5.422 1 51.44 179 THR A CA 1
ATOM 1421 C C . THR A 1 179 ? 1.467 -28.656 -5.035 1 51.44 179 THR A C 1
ATOM 1423 O O . THR A 1 179 ? 1.17 -29.391 -4.098 1 51.44 179 THR A O 1
ATOM 1426 N N . ILE A 1 180 ? 2.301 -29.25 -6.039 1 52 180 ILE A N 1
ATOM 1427 C CA . ILE A 1 180 ? 3.559 -29.953 -5.805 1 52 180 ILE A CA 1
ATOM 1428 C C . ILE A 1 180 ? 4.27 -29.344 -4.598 1 52 180 ILE A C 1
ATOM 1430 O O . ILE A 1 180 ? 5.012 -30.031 -3.895 1 52 180 ILE A O 1
ATOM 1434 N N . PHE A 1 181 ? 3.953 -28.078 -4.121 1 48.19 181 PHE A N 1
ATOM 1435 C CA . PHE A 1 181 ? 4.941 -27.438 -3.26 1 48.19 181 PHE A CA 1
ATOM 1436 C C . PHE A 1 181 ? 4.418 -27.297 -1.835 1 48.19 181 PHE A C 1
ATOM 1438 O O . PHE A 1 181 ? 5.117 -26.797 -0.956 1 48.19 181 PHE A O 1
ATOM 1445 N N . ASP A 1 182 ? 3.131 -27.594 -1.631 1 45.53 182 ASP A N 1
ATOM 1446 C CA . ASP A 1 182 ? 2.725 -27.266 -0.267 1 45.53 182 ASP A CA 1
ATOM 1447 C C . ASP A 1 182 ? 3.197 -28.328 0.715 1 45.53 182 ASP A C 1
ATOM 1449 O O . ASP A 1 182 ? 2.666 -28.453 1.822 1 45.53 182 ASP A O 1
ATOM 1453 N N . ASN A 1 183 ? 3.779 -29.281 0.386 1 39.56 183 ASN A N 1
ATOM 1454 C CA . ASN A 1 183 ? 3.904 -30.266 1.46 1 39.56 183 ASN A CA 1
ATOM 1455 C C . ASN A 1 183 ? 4.434 -29.625 2.74 1 39.56 183 ASN A C 1
ATOM 1457 O O . ASN A 1 183 ? 5.617 -29.281 2.828 1 39.56 183 ASN A O 1
ATOM 1461 N N . LYS A 1 184 ? 3.678 -29.141 3.371 1 41.75 184 LYS A N 1
ATOM 1462 C CA . LYS A 1 184 ? 4.004 -28.859 4.766 1 41.75 184 LYS A CA 1
ATOM 1463 C C . LYS A 1 184 ? 4.695 -30.047 5.422 1 41.75 184 LYS A C 1
ATOM 1465 O O . LYS A 1 184 ? 5.188 -29.938 6.547 1 41.75 184 LYS A O 1
ATOM 1470 N N . LYS A 1 185 ? 4.047 -31.203 5.324 1 41.47 185 LYS A N 1
ATOM 1471 C CA . LYS A 1 185 ? 4.586 -32.219 6.242 1 41.47 185 LYS A CA 1
ATOM 1472 C C . LYS A 1 185 ? 6.098 -32.344 6.086 1 41.47 185 LYS A C 1
ATOM 1474 O O . LYS A 1 185 ? 6.793 -32.75 7.02 1 41.47 185 LYS A O 1
ATOM 1479 N N . ASN A 1 186 ? 6.484 -33.031 5.152 1 34.94 186 ASN A N 1
ATOM 1480 C CA . ASN A 1 186 ? 7.941 -33.031 5.066 1 34.94 186 ASN A CA 1
ATOM 1481 C C . ASN A 1 186 ? 8.461 -31.625 4.734 1 34.94 186 ASN A C 1
ATOM 1483 O O . ASN A 1 186 ? 7.844 -30.891 3.955 1 34.94 186 ASN A O 1
ATOM 1487 N N . LYS A 1 187 ? 9.148 -31.016 5.527 1 37.53 187 LYS A N 1
ATOM 1488 C CA . LYS A 1 187 ? 10.023 -29.844 5.547 1 37.53 187 LYS A CA 1
ATOM 1489 C C . LYS A 1 187 ? 10.477 -29.484 4.137 1 37.53 187 LYS A C 1
ATOM 1491 O O . LYS A 1 187 ? 11.445 -28.734 3.965 1 37.53 187 LYS A O 1
ATOM 1496 N N . MET A 1 188 ? 10.016 -30.281 3.357 1 33.75 188 MET A N 1
ATOM 1497 C CA . MET A 1 188 ? 10.664 -29.828 2.131 1 33.75 188 MET A CA 1
ATOM 1498 C C . MET A 1 188 ? 10.055 -28.5 1.658 1 33.75 188 MET A C 1
ATOM 1500 O O . MET A 1 188 ? 9.039 -28.5 0.966 1 33.75 188 MET A O 1
ATOM 1504 N N . THR A 1 189 ? 9.523 -27.75 2.443 1 38.28 189 THR A N 1
ATOM 1505 C CA . THR A 1 189 ? 9.234 -26.328 2.268 1 38.28 189 THR A CA 1
ATOM 1506 C C . THR A 1 189 ? 9.992 -25.766 1.072 1 38.28 189 THR A C 1
ATOM 1508 O O . THR A 1 189 ? 10 -24.547 0.847 1 38.28 189 THR A O 1
ATOM 1511 N N . PHE A 1 190 ? 11.125 -26.453 0.721 1 38.38 190 PHE A N 1
ATOM 1512 C CA . PHE A 1 190 ? 12.289 -25.812 0.107 1 38.38 190 PHE A CA 1
ATOM 1513 C C . PHE A 1 190 ? 11.969 -25.359 -1.31 1 38.38 190 PHE A C 1
ATOM 1515 O O . PHE A 1 190 ? 12.172 -26.094 -2.271 1 38.38 190 PHE A O 1
ATOM 1522 N N . PHE A 1 191 ? 10.688 -25.016 -1.611 1 43.88 191 PHE A N 1
ATOM 1523 C CA . PHE A 1 191 ? 10.914 -24.312 -2.863 1 43.88 191 PHE A CA 1
ATOM 1524 C C . PHE A 1 191 ? 12.078 -23.328 -2.732 1 43.88 191 PHE A C 1
ATOM 1526 O O . PHE A 1 191 ? 11.945 -22.266 -2.125 1 43.88 191 PHE A O 1
ATOM 1533 N N . ASP A 1 192 ? 13.141 -23.875 -2.506 1 55.03 192 ASP A N 1
ATOM 1534 C CA . ASP A 1 192 ? 14.312 -23.031 -2.738 1 55.03 192 ASP A CA 1
ATOM 1535 C C . ASP A 1 192 ? 14.641 -22.938 -4.227 1 55.03 192 ASP A C 1
ATOM 1537 O O . ASP A 1 192 ? 14.547 -23.938 -4.949 1 55.03 192 ASP A O 1
ATOM 1541 N N . LYS A 1 193 ? 14.578 -21.953 -4.707 1 58.94 193 LYS A N 1
ATOM 1542 C CA . LYS A 1 193 ? 14.938 -21.656 -6.09 1 58.94 193 LYS A CA 1
ATOM 1543 C C . LYS A 1 193 ? 15.961 -22.641 -6.621 1 58.94 193 LYS A C 1
ATOM 1545 O O . LYS A 1 193 ? 15.93 -23 -7.801 1 58.94 193 LYS A O 1
ATOM 1550 N N . MET A 1 194 ? 16.547 -23.141 -5.703 1 57.78 194 MET A N 1
ATOM 1551 C CA . MET A 1 194 ? 17.625 -24.031 -6.102 1 57.78 194 MET A CA 1
ATOM 1552 C C . MET A 1 194 ? 17.094 -25.438 -6.355 1 57.78 194 MET A C 1
ATOM 1554 O O . MET A 1 194 ? 17.625 -26.172 -7.199 1 57.78 194 MET A O 1
ATOM 1558 N N . SER A 1 195 ? 15.977 -25.641 -5.824 1 68.38 195 SER A N 1
ATOM 1559 C CA . SER A 1 195 ? 15.484 -27 -5.934 1 68.38 195 SER A CA 1
ATOM 1560 C C . SER A 1 195 ? 14.367 -27.109 -6.969 1 68.38 195 SER A C 1
ATOM 1562 O O . SER A 1 195 ? 13.992 -28.203 -7.371 1 68.38 195 SER A O 1
ATOM 1564 N N . ALA A 1 196 ? 14.047 -26.031 -7.441 1 80.25 196 ALA A N 1
ATOM 1565 C CA . ALA A 1 196 ? 12.953 -26.047 -8.406 1 80.25 196 ALA A CA 1
ATOM 1566 C C . ALA A 1 196 ? 13.422 -26.609 -9.75 1 80.25 196 ALA A C 1
ATOM 1568 O O . ALA A 1 196 ? 14.555 -26.375 -10.164 1 80.25 196 ALA A O 1
ATOM 1569 N N . ILE A 1 197 ? 12.602 -27.375 -10.398 1 89.19 197 ILE A N 1
ATOM 1570 C CA . ILE A 1 197 ? 12.883 -27.875 -11.742 1 89.19 197 ILE A CA 1
ATOM 1571 C C . ILE A 1 197 ? 12.359 -26.891 -12.781 1 89.19 197 ILE A C 1
ATOM 1573 O O . ILE A 1 197 ? 11.148 -26.703 -12.906 1 89.19 197 ILE A O 1
ATOM 1577 N N . TRP A 1 198 ? 13.25 -26.375 -13.516 1 89.06 198 TRP A N 1
ATOM 1578 C CA . TRP A 1 198 ? 12.906 -25.344 -14.492 1 89.06 198 TRP A CA 1
ATOM 1579 C C . TRP A 1 198 ? 12.727 -25.953 -15.875 1 89.06 198 TRP A C 1
ATOM 1581 O O . TRP A 1 198 ? 13.414 -26.906 -16.234 1 89.06 198 TRP A O 1
ATOM 1591 N N . ILE A 1 199 ? 11.883 -25.328 -16.656 1 89.88 199 ILE A N 1
ATOM 1592 C CA . ILE A 1 199 ? 11.508 -25.875 -17.953 1 89.88 199 ILE A CA 1
ATOM 1593 C C . ILE A 1 199 ? 12.703 -25.781 -18.906 1 89.88 199 ILE A C 1
ATOM 1595 O O . ILE A 1 199 ? 12.812 -26.594 -19.828 1 89.88 199 ILE A O 1
ATOM 1599 N N . CYS A 1 200 ? 13.625 -24.891 -18.672 1 87.88 200 CYS A N 1
ATOM 1600 C CA . CYS A 1 200 ? 14.75 -24.672 -19.578 1 87.88 200 CYS A CA 1
ATOM 1601 C C . CYS A 1 200 ? 15.977 -25.453 -19.125 1 87.88 200 CYS A C 1
ATOM 1603 O O . CYS A 1 200 ? 17.031 -25.375 -19.75 1 87.88 200 CYS A O 1
ATOM 1605 N N . GLU A 1 201 ? 15.844 -26.203 -18.156 1 89.19 201 GLU A N 1
ATOM 1606 C CA . GLU A 1 201 ? 16.984 -26.938 -17.625 1 89.19 201 GLU A CA 1
ATOM 1607 C C . GLU A 1 201 ? 17.344 -28.125 -18.5 1 89.19 201 GLU A C 1
ATOM 1609 O O . GLU A 1 201 ? 16.484 -28.672 -19.203 1 89.19 201 GLU A O 1
ATOM 1614 N N . SER A 1 202 ? 18.609 -28.531 -18.375 1 92.94 202 SER A N 1
ATOM 1615 C CA . SER A 1 202 ? 19.078 -29.688 -19.125 1 92.94 202 SER A CA 1
ATOM 1616 C C . SER A 1 202 ? 18.531 -30.984 -18.516 1 92.94 202 SER A C 1
ATOM 1618 O O . SER A 1 202 ? 18.156 -31.016 -17.344 1 92.94 202 SER A O 1
ATOM 1620 N N . GLU A 1 203 ? 18.547 -32 -19.344 1 94.19 203 GLU A N 1
ATOM 1621 C CA . GLU A 1 203 ? 18.125 -33.312 -18.875 1 94.19 203 GLU A CA 1
ATOM 1622 C C . GLU A 1 203 ? 18.969 -33.781 -17.688 1 94.19 203 GLU A C 1
ATOM 1624 O O . GLU A 1 203 ? 18.438 -34.312 -16.719 1 94.19 203 GLU A O 1
ATOM 1629 N N . LYS A 1 204 ? 20.234 -33.469 -17.844 1 95.75 204 LYS A N 1
ATOM 1630 C CA . LYS A 1 204 ? 21.156 -33.875 -16.766 1 95.75 204 LYS A CA 1
ATOM 1631 C C . LYS A 1 204 ? 20.828 -33.156 -15.469 1 95.75 204 LYS A C 1
ATOM 1633 O O . LYS A 1 204 ? 20.828 -33.75 -14.398 1 95.75 204 LYS A O 1
ATOM 1638 N N . SER A 1 205 ? 20.594 -31.969 -15.562 1 94 205 SER A N 1
ATOM 1639 C CA . SER A 1 205 ? 20.266 -31.156 -14.391 1 94 205 SER A CA 1
ATOM 1640 C C . SER A 1 205 ? 18.953 -31.625 -13.758 1 94 205 SER A C 1
ATOM 1642 O O . SER A 1 205 ? 18.859 -31.734 -12.531 1 94 205 SER A O 1
ATOM 1644 N N . ILE A 1 206 ? 17.938 -31.906 -14.555 1 94.44 206 ILE A N 1
ATOM 1645 C CA . ILE A 1 206 ? 16.641 -32.375 -14.062 1 94.44 206 ILE A CA 1
ATOM 1646 C C . ILE A 1 206 ? 16.812 -33.719 -13.344 1 94.44 206 ILE A C 1
ATOM 1648 O O . ILE A 1 206 ? 16.312 -33.875 -12.227 1 94.44 206 ILE A O 1
ATOM 1652 N N . SER A 1 207 ? 17.562 -34.531 -13.938 1 95.5 207 SER A N 1
ATOM 1653 C CA . SER A 1 207 ? 17.828 -35.844 -13.352 1 95.5 207 SER A CA 1
ATOM 1654 C C . SER A 1 207 ? 18.531 -35.719 -12 1 95.5 207 SER A C 1
ATOM 1656 O O . SER A 1 207 ? 18.156 -36.375 -11.039 1 95.5 207 SER A O 1
ATOM 1658 N N . LYS A 1 208 ? 19.531 -34.906 -11.984 1 94.06 208 LYS A N 1
ATOM 1659 C CA . LYS A 1 208 ? 20.281 -34.688 -10.75 1 94.06 208 LYS A CA 1
ATOM 1660 C C . LYS A 1 208 ? 19.359 -34.188 -9.633 1 94.06 208 LYS A C 1
ATOM 1662 O O . LYS A 1 208 ? 19.438 -34.656 -8.5 1 94.06 208 LYS A O 1
ATOM 1667 N N . LYS A 1 209 ? 18.531 -33.281 -9.922 1 91.19 209 LYS A N 1
ATOM 1668 C CA . LYS A 1 209 ? 17.625 -32.719 -8.922 1 91.19 209 LYS A CA 1
ATOM 1669 C C . LYS A 1 209 ? 16.609 -33.75 -8.445 1 91.19 209 LYS A C 1
ATOM 1671 O O . LYS A 1 209 ? 16.391 -33.906 -7.238 1 91.19 209 LYS A O 1
ATOM 1676 N N . ILE A 1 210 ? 15.969 -34.5 -9.336 1 93.19 210 ILE A N 1
ATOM 1677 C CA . ILE A 1 210 ? 14.945 -35.469 -8.984 1 93.19 210 ILE A CA 1
ATOM 1678 C C . ILE A 1 210 ? 15.562 -36.594 -8.141 1 93.19 210 ILE A C 1
ATOM 1680 O O . ILE A 1 210 ? 14.961 -37.031 -7.172 1 93.19 210 ILE A O 1
ATOM 1684 N N . ASN A 1 211 ? 16.75 -36.906 -8.438 1 93 211 ASN A N 1
ATOM 1685 C CA . ASN A 1 211 ? 17.422 -38 -7.723 1 93 211 ASN A CA 1
ATOM 1686 C C . ASN A 1 211 ? 17.797 -37.562 -6.305 1 93 211 ASN A C 1
ATOM 1688 O O . ASN A 1 211 ? 18.062 -38.438 -5.457 1 93 211 ASN A O 1
ATOM 1692 N N . LYS A 1 212 ? 17.828 -36.312 -6.062 1 90.31 212 LYS A N 1
ATOM 1693 C CA . LYS A 1 212 ? 18.141 -35.844 -4.723 1 90.31 212 LYS A CA 1
ATOM 1694 C C . LYS A 1 212 ? 16.922 -35.844 -3.822 1 90.31 212 LYS A C 1
ATOM 1696 O O . LYS A 1 212 ? 17.031 -35.719 -2.604 1 90.31 212 LYS A O 1
ATOM 1701 N N . TYR A 1 213 ? 15.766 -36.062 -4.43 1 87.75 213 TYR A N 1
ATOM 1702 C CA . TYR A 1 213 ? 14.555 -36.094 -3.615 1 87.75 213 TYR A CA 1
ATOM 1703 C C . TYR A 1 213 ? 14.523 -37.312 -2.709 1 87.75 213 TYR A C 1
ATOM 1705 O O . TYR A 1 213 ? 14.953 -38.375 -3.105 1 87.75 213 TYR A O 1
ATOM 1713 N N . PHE A 1 214 ? 14.016 -37.094 -1.547 1 88.25 214 PHE A N 1
ATOM 1714 C CA . PHE A 1 214 ? 13.812 -38.188 -0.625 1 88.25 214 PHE A CA 1
ATOM 1715 C C . PHE A 1 214 ? 12.734 -39.125 -1.14 1 88.25 214 PHE A C 1
ATOM 1717 O O . PHE A 1 214 ? 11.656 -38.688 -1.545 1 88.25 214 PHE A O 1
ATOM 1724 N N . CYS A 1 215 ? 13.07 -40.344 -1.205 1 92.56 215 CYS A N 1
ATOM 1725 C CA . CYS A 1 215 ? 12.148 -41.406 -1.644 1 92.56 215 CYS A CA 1
ATOM 1726 C C . CYS A 1 215 ? 12.5 -42.719 -1.004 1 92.56 215 CYS A C 1
ATOM 1728 O O . CYS A 1 215 ? 13.391 -43.438 -1.478 1 92.56 215 CYS A O 1
ATOM 1730 N N . GLU A 1 216 ? 11.727 -43.062 0.035 1 94.44 216 GLU A N 1
ATOM 1731 C CA . GLU A 1 216 ? 11.922 -44.344 0.731 1 94.44 216 GLU A CA 1
ATOM 1732 C C . GLU A 1 216 ? 11.117 -45.469 0.078 1 94.44 216 GLU A C 1
ATOM 1734 O O . GLU A 1 216 ? 9.969 -45.25 -0.312 1 94.44 216 GLU A O 1
ATOM 1739 N N . GLU A 1 217 ? 11.727 -46.594 0.034 1 95.88 217 GLU A N 1
ATOM 1740 C CA . GLU A 1 217 ? 11.07 -47.719 -0.602 1 95.88 217 GLU A CA 1
ATOM 1741 C C . GLU A 1 217 ? 9.719 -48 0.041 1 95.88 217 GLU A C 1
ATOM 1743 O O . GLU A 1 217 ? 9.617 -48.094 1.266 1 95.88 217 GLU A O 1
ATOM 1748 N N . GLY A 1 218 ? 8.727 -48.031 -0.801 1 95.81 218 GLY A N 1
ATOM 1749 C CA . GLY A 1 218 ? 7.398 -48.406 -0.34 1 95.81 218 GLY A CA 1
ATOM 1750 C C . GLY A 1 218 ? 6.629 -47.219 0.233 1 95.81 218 GLY A C 1
ATOM 1751 O O . GLY A 1 218 ? 5.445 -47.344 0.549 1 95.81 218 GLY A O 1
ATOM 1752 N N . ASN A 1 219 ? 7.223 -46.156 0.351 1 95.06 219 ASN A N 1
ATOM 1753 C CA . ASN A 1 219 ? 6.582 -44.969 0.908 1 95.06 219 ASN A CA 1
ATOM 1754 C C . ASN A 1 219 ? 6.145 -44 -0.188 1 95.06 219 ASN A C 1
ATOM 1756 O O . ASN A 1 219 ? 6.98 -43.375 -0.836 1 95.06 219 ASN A O 1
ATOM 1760 N N . VAL A 1 220 ? 4.883 -43.812 -0.32 1 93.94 220 VAL A N 1
ATOM 1761 C CA . VAL A 1 220 ? 4.359 -43.031 -1.437 1 93.94 220 VAL A CA 1
ATOM 1762 C C . VAL A 1 220 ? 4.25 -41.562 -1.035 1 93.94 220 VAL A C 1
ATOM 1764 O O . VAL A 1 220 ? 3.898 -40.719 -1.856 1 93.94 220 VAL A O 1
ATOM 1767 N N . ASP A 1 221 ? 4.492 -41.312 0.266 1 89 221 ASP A N 1
ATOM 1768 C CA . ASP A 1 221 ? 4.484 -39.938 0.734 1 89 221 ASP A CA 1
ATOM 1769 C C . ASP A 1 221 ? 5.805 -39.25 0.414 1 89 221 ASP A C 1
ATOM 1771 O O . ASP A 1 221 ? 6.59 -38.938 1.315 1 89 221 ASP A O 1
ATOM 1775 N N . CYS A 1 222 ? 6.039 -38.969 -0.87 1 86.88 222 CYS A N 1
ATOM 1776 C CA . CYS A 1 222 ? 7.254 -38.312 -1.316 1 86.88 222 CYS A CA 1
ATOM 1777 C C . CYS A 1 222 ? 6.965 -37.375 -2.479 1 86.88 222 CYS A C 1
ATOM 1779 O O . CYS A 1 222 ? 5.945 -37.5 -3.154 1 86.88 222 CYS A O 1
ATOM 1781 N N . TYR A 1 223 ? 7.836 -36.5 -2.727 1 86.69 223 TYR A N 1
ATOM 1782 C CA . TYR A 1 223 ? 7.66 -35.438 -3.709 1 86.69 223 TYR A CA 1
ATOM 1783 C C . TYR A 1 223 ? 7.582 -36 -5.121 1 86.69 223 TYR A C 1
ATOM 1785 O O . TYR A 1 223 ? 6.883 -35.469 -5.98 1 86.69 223 TYR A O 1
ATOM 1793 N N . VAL A 1 224 ? 8.211 -37.031 -5.312 1 91.88 224 VAL A N 1
ATOM 1794 C CA . VAL A 1 224 ? 8.234 -37.625 -6.641 1 91.88 224 VAL A CA 1
ATOM 1795 C C . VAL A 1 224 ? 6.824 -38 -7.062 1 91.88 224 VAL A C 1
ATOM 1797 O O . VAL A 1 224 ? 6.449 -37.844 -8.227 1 91.88 224 VAL A O 1
ATOM 1800 N N . PHE A 1 225 ? 6.047 -38.438 -6.168 1 92.69 225 PHE A N 1
ATOM 1801 C CA . PHE A 1 225 ? 4.68 -38.844 -6.492 1 92.69 225 PHE A CA 1
ATOM 1802 C C . PHE A 1 225 ? 3.818 -37.594 -6.766 1 92.69 225 PHE A C 1
ATOM 1804 O O . PHE A 1 225 ? 2.857 -37.656 -7.535 1 92.69 225 PHE A O 1
ATOM 1811 N N . GLU A 1 226 ? 4.176 -36.5 -6.215 1 88.69 226 GLU A N 1
ATOM 1812 C CA . GLU A 1 226 ? 3.48 -35.25 -6.547 1 88.69 226 GLU A CA 1
ATOM 1813 C C . GLU A 1 226 ? 3.705 -34.875 -8.008 1 88.69 226 GLU A C 1
ATOM 1815 O O . GLU A 1 226 ? 2.785 -34.406 -8.68 1 88.69 226 GLU A O 1
ATOM 1820 N N . ILE A 1 227 ? 4.895 -35.062 -8.383 1 92.06 227 ILE A N 1
ATOM 1821 C CA . ILE A 1 227 ? 5.223 -34.781 -9.773 1 92.06 227 ILE A CA 1
ATOM 1822 C C . ILE A 1 227 ? 4.426 -35.719 -10.688 1 92.06 227 ILE A C 1
ATOM 1824 O O . ILE A 1 227 ? 3.822 -35.281 -11.664 1 92.06 227 ILE A O 1
ATOM 1828 N N . TYR A 1 228 ? 4.414 -36.969 -10.305 1 94.94 228 TYR A N 1
ATOM 1829 C CA . TYR A 1 228 ? 3.652 -37.938 -11.102 1 94.94 228 TYR A CA 1
ATOM 1830 C C . TYR A 1 228 ? 2.182 -37.531 -11.164 1 94.94 228 TYR A C 1
ATOM 1832 O O . TYR A 1 228 ? 1.577 -37.531 -12.242 1 94.94 228 TYR A O 1
ATOM 1840 N N . GLU A 1 229 ? 1.658 -37.219 -10.094 1 92.81 229 GLU A N 1
ATOM 1841 C CA . GLU A 1 229 ? 0.221 -36.969 -9.984 1 92.81 229 GLU A CA 1
ATOM 1842 C C . GLU A 1 229 ? -0.175 -35.656 -10.648 1 92.81 229 GLU A C 1
ATOM 1844 O O . GLU A 1 229 ? -1.157 -35.594 -11.391 1 92.81 229 GLU A O 1
ATOM 1849 N N . HIS A 1 230 ? 0.631 -34.625 -10.492 1 90.62 230 HIS A N 1
ATOM 1850 C CA . HIS A 1 230 ? 0.156 -33.281 -10.828 1 90.62 230 HIS A CA 1
ATOM 1851 C C . HIS A 1 230 ? 0.774 -32.812 -12.133 1 90.62 230 HIS A C 1
ATOM 1853 O O . HIS A 1 230 ? 0.381 -31.766 -12.656 1 90.62 230 HIS A O 1
ATOM 1859 N N . VAL A 1 231 ? 1.693 -33.562 -12.617 1 93.56 231 VAL A N 1
ATOM 1860 C CA . VAL A 1 231 ? 2.277 -33.156 -13.891 1 93.56 231 VAL A CA 1
ATOM 1861 C C . VAL A 1 231 ? 2.176 -34.281 -14.898 1 93.56 231 VAL A C 1
ATOM 1863 O O . VAL A 1 231 ? 1.457 -34.188 -15.898 1 93.56 231 VAL A O 1
ATOM 1866 N N . ILE A 1 232 ? 2.715 -35.406 -14.539 1 96.56 232 ILE A N 1
ATOM 1867 C CA . ILE A 1 232 ? 2.867 -36.469 -15.516 1 96.56 232 ILE A CA 1
ATOM 1868 C C . ILE A 1 232 ? 1.5 -37.062 -15.859 1 96.56 232 ILE A C 1
ATOM 1870 O O . ILE A 1 232 ? 1.103 -37.094 -17.031 1 96.56 232 ILE A O 1
ATOM 1874 N N . PHE A 1 233 ? 0.772 -37.469 -14.883 1 95.75 233 PHE A N 1
ATOM 1875 C CA . PHE A 1 233 ? -0.508 -38.125 -15.172 1 95.75 233 PHE A CA 1
ATOM 1876 C C . PHE A 1 233 ? -1.493 -37.125 -15.75 1 95.75 233 PHE A C 1
ATOM 1878 O O . PHE A 1 233 ? -2.291 -37.469 -16.625 1 95.75 233 PHE A O 1
ATOM 1885 N N . LYS A 1 234 ? -1.452 -35.938 -15.32 1 92.44 234 LYS A N 1
ATOM 1886 C CA . LYS A 1 234 ? -2.318 -34.906 -15.891 1 92.44 234 LYS A CA 1
ATOM 1887 C C . LYS A 1 234 ? -2.021 -34.688 -17.375 1 92.44 234 LYS A C 1
ATOM 1889 O O . LYS A 1 234 ? -2.941 -34.656 -18.188 1 92.44 234 LYS A O 1
ATOM 1894 N N . PHE A 1 235 ? -0.755 -34.594 -17.688 1 96.31 235 PHE A N 1
ATOM 1895 C CA . PHE A 1 235 ? -0.342 -34.406 -19.078 1 96.31 235 PHE A CA 1
ATOM 1896 C C . PHE A 1 235 ? -0.757 -35.594 -19.922 1 96.31 235 PHE A C 1
ATOM 1898 O O . PHE A 1 235 ? -1.337 -35.438 -21 1 96.31 235 PHE A O 1
ATOM 1905 N N . TYR A 1 236 ? -0.521 -36.75 -19.422 1 96.5 236 TYR A N 1
ATOM 1906 C CA . TYR A 1 236 ? -0.806 -37.969 -20.188 1 96.5 236 TYR A CA 1
ATOM 1907 C C . TYR A 1 236 ? -2.309 -38.156 -20.375 1 96.5 236 TYR A C 1
ATOM 1909 O O . TYR A 1 236 ? -2.758 -38.625 -21.406 1 96.5 236 TYR A O 1
ATOM 1917 N N . GLU A 1 237 ? -3.023 -37.781 -19.391 1 93.56 237 GLU A N 1
ATOM 1918 C CA . GLU A 1 237 ? -4.477 -37.844 -19.516 1 93.56 237 GLU A CA 1
ATOM 1919 C C . GLU A 1 237 ? -4.969 -36.906 -20.609 1 93.56 237 GLU A C 1
ATOM 1921 O O . GLU A 1 237 ? -5.812 -37.281 -21.422 1 93.56 237 GLU A O 1
ATOM 1926 N N . M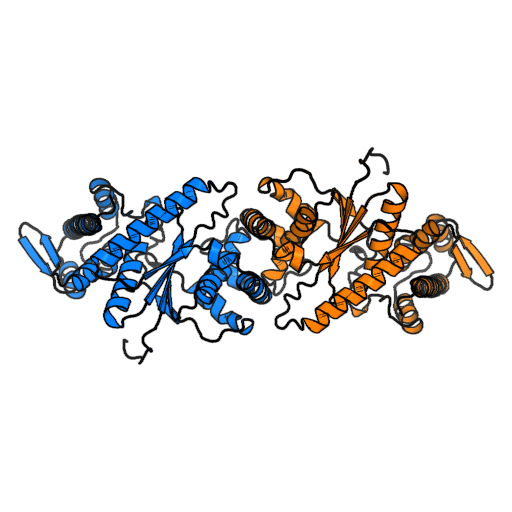ET A 1 238 ? -4.438 -35.781 -20.656 1 93.69 238 MET A N 1
ATOM 1927 C CA . MET A 1 238 ? -4.844 -34.812 -21.656 1 93.69 238 MET A CA 1
ATOM 1928 C C . MET A 1 238 ? -4.449 -35.25 -23.062 1 93.69 238 MET A C 1
ATOM 1930 O O . MET A 1 238 ? -5.152 -34.969 -24.031 1 93.69 238 MET A O 1
ATOM 1934 N N . LYS A 1 239 ? -3.35 -36 -23.125 1 95.44 239 LYS A N 1
ATOM 1935 C CA . LYS A 1 239 ? -2.848 -36.469 -24.406 1 95.44 239 LYS A CA 1
ATOM 1936 C C . LYS A 1 239 ? -3.428 -37.844 -24.75 1 95.44 239 LYS A C 1
ATOM 1938 O O . LYS A 1 239 ? -3.135 -38.375 -25.812 1 95.44 239 LYS A O 1
ATOM 1943 N N . LYS A 1 240 ? -4.238 -38.375 -23.875 1 94.44 240 LYS A N 1
ATOM 1944 C CA . LYS A 1 240 ? -4.824 -39.688 -24.047 1 94.44 240 LYS A CA 1
ATOM 1945 C C . LYS A 1 240 ? -3.74 -40.75 -24.25 1 94.44 240 LYS A C 1
ATOM 1947 O O . LYS A 1 240 ? -3.834 -41.562 -25.172 1 94.44 240 LYS A O 1
ATOM 1952 N N . LYS A 1 241 ? -2.74 -40.625 -23.438 1 95.44 241 LYS A N 1
ATOM 1953 C CA . LYS A 1 241 ? -1.626 -41.562 -23.484 1 95.44 241 LYS A CA 1
ATOM 1954 C C . LYS A 1 241 ? -1.538 -42.375 -22.172 1 95.44 241 LYS A C 1
ATOM 1956 O O . LYS A 1 241 ? -2.006 -41.906 -21.125 1 95.44 241 LYS A O 1
ATOM 1961 N N . ILE A 1 242 ? -1.002 -43.5 -22.297 1 96.38 242 ILE A N 1
ATOM 1962 C CA . ILE A 1 242 ? -0.786 -44.344 -21.125 1 96.38 242 ILE A CA 1
ATOM 1963 C C . ILE A 1 242 ? 0.659 -44.219 -20.656 1 96.38 242 ILE A C 1
ATOM 1965 O O . ILE A 1 242 ? 1.585 -44.156 -21.469 1 96.38 242 ILE A O 1
ATOM 1969 N N . LEU A 1 243 ? 0.844 -44.156 -19.359 1 96.88 243 LEU A N 1
ATOM 1970 C CA . LEU A 1 243 ? 2.178 -44.031 -18.781 1 96.88 243 LEU A CA 1
ATOM 1971 C C . LEU A 1 243 ? 2.922 -45.344 -18.828 1 96.88 243 LEU A C 1
ATOM 1973 O O . LEU A 1 243 ? 2.352 -46.406 -18.516 1 96.88 243 LEU A O 1
ATOM 1977 N N . GLU A 1 244 ? 4.129 -45.25 -19.281 1 96.5 244 GLU A N 1
ATOM 1978 C CA . GLU A 1 244 ? 5 -46.406 -19.297 1 96.5 244 GLU A CA 1
ATOM 1979 C C . GLU A 1 244 ? 6.184 -46.219 -18.359 1 96.5 244 GLU A C 1
ATOM 1981 O O . GLU A 1 244 ? 6.871 -45.219 -18.391 1 96.5 244 GLU A O 1
ATOM 1986 N N . ILE A 1 245 ? 6.41 -47.188 -17.516 1 95.38 245 ILE A N 1
ATOM 1987 C CA . ILE A 1 245 ? 7.492 -47.188 -16.531 1 95.38 245 ILE A CA 1
ATOM 1988 C C . ILE A 1 245 ? 8.453 -48.344 -16.812 1 95.38 245 ILE A C 1
ATOM 1990 O O . ILE A 1 245 ? 8.031 -49.5 -16.922 1 95.38 245 ILE A O 1
ATOM 1994 N N . ASP A 1 246 ? 9.719 -47.969 -16.906 1 93.88 246 ASP A N 1
ATOM 1995 C CA . ASP A 1 246 ? 10.758 -48.969 -17.078 1 93.88 246 ASP A CA 1
ATOM 1996 C C . ASP A 1 246 ? 11.305 -49.438 -15.727 1 93.88 246 ASP A C 1
ATOM 1998 O O . ASP A 1 246 ? 11.68 -48.625 -14.891 1 93.88 246 ASP A O 1
ATOM 2002 N N . ARG A 1 247 ? 11.305 -50.719 -15.477 1 88.75 247 ARG A N 1
ATOM 2003 C CA . ARG A 1 247 ? 11.867 -51.312 -14.266 1 88.75 247 ARG A CA 1
ATOM 2004 C C . ARG A 1 247 ? 12.461 -52.688 -14.562 1 88.75 247 ARG A C 1
ATOM 2006 O O . ARG A 1 247 ? 11.773 -53.562 -15.102 1 88.75 247 ARG A O 1
ATOM 2013 N N . ASP A 1 248 ? 13.656 -52.875 -14.117 1 87.06 248 ASP A N 1
ATOM 2014 C CA . ASP A 1 248 ? 14.32 -54.188 -14.203 1 87.06 248 ASP A CA 1
ATOM 2015 C C . ASP A 1 248 ? 14.227 -54.75 -15.625 1 87.06 248 ASP A C 1
ATOM 2017 O O . ASP A 1 248 ? 13.859 -55.906 -15.805 1 87.06 248 ASP A O 1
ATOM 2021 N N . GLY A 1 249 ? 14.383 -53.938 -16.625 1 86 249 GLY A N 1
ATOM 2022 C CA . GLY A 1 249 ? 14.414 -54.375 -18.016 1 86 249 GLY A CA 1
ATOM 2023 C C . GLY A 1 249 ? 13.039 -54.562 -18.625 1 86 249 GLY A C 1
ATOM 2024 O O . GLY A 1 249 ? 12.906 -54.875 -19.812 1 86 249 GLY A O 1
ATOM 2025 N N . GLU A 1 250 ? 12.016 -54.438 -17.859 1 91.94 250 GLU A N 1
ATOM 2026 C CA . GLU A 1 250 ? 10.641 -54.531 -18.359 1 91.94 250 GLU A CA 1
ATOM 2027 C C . GLU A 1 250 ? 9.945 -53.188 -18.328 1 91.94 250 GLU A C 1
ATOM 2029 O O . GLU A 1 250 ? 10.297 -52.312 -17.547 1 91.94 250 GLU A O 1
ATOM 2034 N N . THR A 1 251 ? 8.969 -53.062 -19.266 1 94.44 251 THR A N 1
ATOM 2035 C CA . THR A 1 251 ? 8.164 -51.875 -19.312 1 94.44 251 THR A CA 1
ATOM 2036 C C . THR A 1 251 ? 6.738 -52.156 -18.844 1 94.44 251 THR A C 1
ATOM 2038 O O . THR A 1 251 ? 6.059 -53.031 -19.375 1 94.44 251 THR A O 1
ATOM 2041 N N . LEU A 1 252 ? 6.367 -51.438 -17.828 1 95.56 252 LEU A N 1
ATOM 2042 C CA . LEU A 1 252 ? 5.023 -51.562 -17.281 1 95.56 252 LEU A CA 1
ATOM 2043 C C . LEU A 1 252 ? 4.125 -50.438 -17.766 1 95.56 252 LEU A C 1
ATOM 2045 O O . LEU A 1 252 ? 4.551 -49.281 -17.828 1 95.56 252 LEU A O 1
ATOM 2049 N N . LYS A 1 253 ? 2.922 -50.844 -18.156 1 96.56 253 LYS A N 1
ATOM 2050 C CA . LYS A 1 253 ? 1.903 -49.844 -18.453 1 96.56 253 LYS A CA 1
ATOM 2051 C C . LYS A 1 253 ? 1.077 -49.5 -17.219 1 96.56 253 LYS A C 1
ATOM 2053 O O . LYS A 1 253 ? 0.541 -50.406 -16.562 1 96.56 253 LYS A O 1
ATOM 2058 N N . ILE A 1 254 ? 1.026 -48.219 -16.906 1 97.06 254 ILE A N 1
ATOM 2059 C CA . ILE A 1 254 ? 0.351 -47.781 -15.695 1 97.06 254 ILE A CA 1
ATOM 2060 C C . ILE A 1 254 ? -0.849 -46.906 -16.062 1 97.06 254 ILE A C 1
ATOM 2062 O O . ILE A 1 254 ? -0.695 -45.875 -16.703 1 97.06 254 ILE A O 1
ATOM 2066 N N . GLU A 1 255 ? -1.99 -47.219 -15.539 1 93.62 255 GLU A N 1
ATOM 2067 C CA . GLU A 1 255 ? -3.221 -46.594 -15.992 1 93.62 255 GLU A CA 1
ATOM 2068 C C . GLU A 1 255 ? -3.613 -45.438 -15.07 1 93.62 255 GLU A C 1
ATOM 2070 O O . GLU A 1 255 ? -4.359 -44.531 -15.461 1 93.62 255 GLU A O 1
ATOM 2075 N N . SER A 1 256 ? -3.184 -45.594 -13.859 1 95.75 256 SER A N 1
ATOM 2076 C CA . SER A 1 256 ? -3.598 -44.562 -12.914 1 95.75 256 SER A CA 1
ATOM 2077 C C . SER A 1 256 ? -2.525 -44.312 -11.859 1 95.75 256 SER A C 1
ATOM 2079 O O . SER A 1 256 ? -1.645 -45.156 -11.656 1 95.75 256 SER A O 1
ATOM 2081 N N . ILE A 1 257 ? -2.684 -43.156 -11.242 1 95.94 257 ILE A N 1
ATOM 2082 C CA . ILE A 1 257 ? -1.761 -42.812 -10.172 1 95.94 257 ILE A CA 1
ATOM 2083 C C . ILE A 1 257 ? -1.896 -43.812 -9.031 1 95.94 257 ILE A C 1
ATOM 2085 O O . ILE A 1 257 ? -0.91 -44.156 -8.367 1 95.94 257 ILE A O 1
ATOM 2089 N N . GLU A 1 258 ? -3.072 -44.25 -8.797 1 96.75 258 GLU A N 1
ATOM 2090 C CA . GLU A 1 258 ? -3.309 -45.25 -7.738 1 96.75 258 GLU A CA 1
ATOM 2091 C C . GLU A 1 258 ? -2.604 -46.562 -8.047 1 96.75 258 GLU A C 1
ATOM 2093 O O . GLU A 1 258 ? -2.041 -47.188 -7.148 1 96.75 258 GLU A O 1
ATOM 2098 N N . GLU A 1 259 ? -2.666 -46.906 -9.242 1 97.38 259 GLU A N 1
ATOM 2099 C CA . GLU A 1 259 ? -1.965 -48.125 -9.648 1 97.38 259 GLU A CA 1
ATOM 2100 C C . GLU A 1 259 ? -0.46 -48 -9.43 1 97.38 259 GLU A C 1
ATOM 2102 O O . GLU A 1 259 ? 0.18 -48.938 -8.93 1 97.38 259 GLU A O 1
ATOM 2107 N N . LEU A 1 260 ? 0.106 -46.844 -9.773 1 97.38 260 LEU A N 1
ATOM 2108 C CA . LEU A 1 260 ? 1.533 -46.625 -9.578 1 97.38 260 LEU A CA 1
ATOM 2109 C C . LEU A 1 260 ? 1.894 -46.656 -8.094 1 97.38 260 LEU A C 1
ATOM 2111 O O . LEU A 1 260 ? 2.898 -47.25 -7.711 1 97.38 260 LEU A O 1
ATOM 2115 N N . LYS A 1 261 ? 1.122 -46.031 -7.281 1 97.19 261 LYS A N 1
ATOM 2116 C CA . LYS A 1 261 ? 1.337 -46 -5.836 1 97.19 261 LYS A CA 1
ATOM 2117 C C . LYS A 1 261 ? 1.3 -47.438 -5.262 1 97.19 261 LYS A C 1
ATOM 2119 O O . LYS A 1 261 ? 2.131 -47.781 -4.426 1 97.19 261 LYS A O 1
ATOM 2124 N N . ASP A 1 262 ? 0.366 -48.188 -5.711 1 97.38 262 ASP A N 1
ATOM 2125 C CA . ASP A 1 262 ? 0.237 -49.562 -5.234 1 97.38 262 ASP A CA 1
ATOM 2126 C C . ASP A 1 262 ? 1.475 -50.375 -5.586 1 97.38 262 ASP A C 1
ATOM 2128 O O . ASP A 1 262 ? 1.987 -51.125 -4.754 1 97.38 262 ASP A O 1
ATOM 2132 N N . LEU A 1 263 ? 1.902 -50.281 -6.812 1 96.75 263 LEU A N 1
ATOM 2133 C CA . LEU A 1 263 ? 3.102 -51 -7.246 1 96.75 263 LEU A CA 1
ATOM 2134 C C . LEU A 1 263 ? 4.305 -50.594 -6.395 1 96.75 263 LEU A C 1
ATOM 2136 O O . LEU A 1 263 ? 5.129 -51.438 -6.039 1 96.75 263 LEU A O 1
ATOM 2140 N N . PHE A 1 264 ? 4.41 -49.312 -6.035 1 97.31 264 PHE A N 1
ATOM 2141 C CA . PHE A 1 264 ? 5.523 -48.812 -5.234 1 97.31 264 PHE A CA 1
ATOM 2142 C C . PHE A 1 264 ? 5.41 -49.312 -3.793 1 97.31 264 PHE A C 1
ATOM 2144 O O . PHE A 1 264 ? 6.402 -49.719 -3.197 1 97.31 264 PHE A O 1
ATOM 2151 N N . ARG A 1 265 ? 4.258 -49.281 -3.236 1 97.19 265 ARG A N 1
ATOM 2152 C CA . ARG A 1 265 ? 4.012 -49.75 -1.876 1 97.19 265 ARG A CA 1
ATOM 2153 C C . ARG A 1 265 ? 4.391 -51.219 -1.723 1 97.19 265 ARG A C 1
ATOM 2155 O O . ARG A 1 265 ? 4.895 -51.625 -0.675 1 97.19 265 ARG A O 1
ATOM 2162 N N . ASN A 1 266 ? 4.109 -51.969 -2.744 1 96.88 266 ASN A N 1
ATOM 2163 C CA . ASN A 1 266 ? 4.367 -53.406 -2.725 1 96.88 266 ASN A CA 1
ATOM 2164 C C . ASN A 1 266 ? 5.797 -53.75 -3.152 1 96.88 266 ASN A C 1
ATOM 2166 O O . ASN A 1 266 ? 6.125 -54.906 -3.43 1 96.88 266 ASN A O 1
ATOM 2170 N N . LYS A 1 267 ? 6.602 -52.688 -3.365 1 95.75 267 LYS A N 1
ATOM 2171 C CA . LYS A 1 267 ? 8.031 -52.781 -3.631 1 95.75 267 LYS A CA 1
ATOM 2172 C C . LYS A 1 267 ? 8.297 -53.469 -4.977 1 95.75 267 LYS A C 1
ATOM 2174 O O . LYS A 1 267 ? 9.281 -54.188 -5.137 1 95.75 267 LYS A O 1
ATOM 2179 N N . LYS A 1 268 ? 7.32 -53.25 -5.801 1 95.31 268 LYS A N 1
ATOM 2180 C CA . LYS A 1 268 ? 7.48 -53.75 -7.156 1 95.31 268 LYS A CA 1
ATOM 2181 C C . LYS A 1 268 ? 8.242 -52.781 -8.039 1 95.31 268 LYS A C 1
ATOM 2183 O O . LYS A 1 268 ? 8.695 -53.125 -9.125 1 95.31 268 LYS A O 1
ATOM 2188 N N . ILE A 1 269 ? 8.367 -51.594 -7.574 1 95.88 269 ILE A N 1
ATOM 2189 C CA . ILE A 1 269 ? 9.18 -50.562 -8.227 1 95.88 269 ILE A CA 1
ATOM 2190 C C . ILE A 1 269 ? 10.164 -49.969 -7.219 1 95.88 269 ILE A C 1
ATOM 2192 O O . ILE A 1 269 ? 9.773 -49.562 -6.129 1 95.88 269 ILE A O 1
ATOM 2196 N N . HIS A 1 270 ? 11.414 -50 -7.566 1 95.56 270 HIS A N 1
ATOM 2197 C CA . HIS A 1 270 ? 12.445 -49.438 -6.703 1 95.56 270 HIS A CA 1
ATOM 2198 C C . HIS A 1 270 ? 12.461 -47.906 -6.797 1 95.56 270 HIS A C 1
ATOM 2200 O O . HIS A 1 270 ? 12.195 -47.344 -7.859 1 95.56 270 HIS A O 1
ATOM 2206 N N . PRO A 1 271 ? 12.836 -47.25 -5.699 1 96.56 271 PRO A N 1
ATOM 2207 C CA . PRO A 1 271 ? 12.898 -45.781 -5.703 1 96.56 271 PRO A CA 1
ATOM 2208 C C . PRO A 1 271 ? 13.742 -45.25 -6.848 1 96.56 271 PRO A C 1
ATOM 2210 O O . PRO A 1 271 ? 13.359 -44.25 -7.473 1 96.56 271 PRO A O 1
ATOM 2213 N N . SER A 1 272 ? 14.867 -45.875 -7.082 1 95.38 272 SER A N 1
ATOM 2214 C CA . SER A 1 272 ? 15.742 -45.406 -8.148 1 95.38 272 SER A CA 1
ATOM 2215 C C . SER A 1 272 ? 15.039 -45.469 -9.508 1 95.38 272 SER A C 1
ATOM 2217 O O . SER A 1 272 ? 15.172 -44.531 -10.32 1 95.38 272 SER A O 1
ATOM 2219 N N . ASP A 1 273 ? 14.281 -46.5 -9.75 1 95.88 273 ASP A N 1
ATOM 2220 C CA . ASP A 1 273 ? 13.539 -46.625 -10.992 1 95.88 273 ASP A CA 1
ATOM 2221 C C . ASP A 1 273 ? 12.438 -45.594 -11.094 1 95.88 273 ASP A C 1
ATOM 2223 O O . ASP A 1 273 ? 12.234 -45 -12.156 1 95.88 273 ASP A O 1
ATOM 2227 N N . LEU A 1 274 ? 11.711 -45.406 -10.008 1 97.06 274 LEU A N 1
ATOM 2228 C CA . LEU A 1 274 ? 10.656 -44.406 -9.969 1 97.06 274 LEU A CA 1
ATOM 2229 C C . LEU A 1 274 ? 11.203 -43.031 -10.344 1 97.06 274 LEU A C 1
ATOM 2231 O O . LEU A 1 274 ? 10.617 -42.344 -11.18 1 97.06 274 LEU A O 1
ATOM 2235 N N . LYS A 1 275 ? 12.32 -42.688 -9.734 1 96.31 275 LYS A N 1
ATOM 2236 C CA . LYS A 1 275 ? 12.93 -41.375 -9.938 1 96.31 275 LYS A CA 1
ATOM 2237 C C . LYS A 1 275 ? 13.492 -41.25 -11.352 1 96.31 275 LYS A C 1
ATOM 2239 O O . LYS A 1 275 ? 13.328 -40.219 -11.992 1 96.31 275 LYS A O 1
ATOM 2244 N N . ASN A 1 276 ? 14.125 -42.25 -11.812 1 96.62 276 ASN A N 1
ATOM 2245 C CA . ASN A 1 276 ? 14.703 -42.219 -13.156 1 96.62 276 ASN A CA 1
ATOM 2246 C C . ASN A 1 276 ? 13.617 -42.094 -14.219 1 96.62 276 ASN A C 1
ATOM 2248 O O . ASN A 1 276 ? 13.789 -41.344 -15.188 1 96.62 276 ASN A O 1
ATOM 2252 N N . ASN A 1 277 ? 12.562 -42.844 -14.078 1 97.88 277 ASN A N 1
ATOM 2253 C CA . ASN A 1 277 ? 11.445 -42.688 -15 1 97.88 277 ASN A CA 1
ATOM 2254 C C . ASN A 1 277 ? 10.844 -41.312 -14.93 1 97.88 277 ASN A C 1
ATOM 2256 O O . ASN A 1 277 ? 10.523 -40.719 -15.969 1 97.88 277 ASN A O 1
ATOM 2260 N N . CYS A 1 278 ? 10.711 -40.812 -13.703 1 97 278 CYS A N 1
ATOM 2261 C CA . CYS A 1 278 ? 10.18 -39.469 -13.523 1 97 278 CYS A CA 1
ATOM 2262 C C . CYS A 1 278 ? 10.992 -38.438 -14.312 1 97 278 CYS A C 1
ATOM 2264 O O . CYS A 1 278 ? 10.438 -37.656 -15.062 1 97 278 CYS A O 1
ATOM 2266 N N . SER A 1 279 ? 12.305 -38.5 -14.156 1 96.62 279 SER A N 1
ATOM 2267 C CA . SER A 1 279 ? 13.211 -37.594 -14.852 1 96.62 279 SER A CA 1
ATOM 2268 C C . SER A 1 279 ? 13.062 -37.719 -16.359 1 96.62 279 SER A C 1
ATOM 2270 O O . SER A 1 279 ? 12.969 -36.719 -17.062 1 96.62 279 SER A O 1
ATOM 2272 N N . ARG A 1 280 ? 13.008 -38.906 -16.812 1 96.44 280 ARG A N 1
ATOM 2273 C CA . ARG A 1 280 ? 12.906 -39.156 -18.234 1 96.44 280 ARG A CA 1
ATOM 2274 C C . ARG A 1 280 ? 11.594 -38.625 -18.797 1 96.44 280 ARG A C 1
ATOM 2276 O O . ARG A 1 280 ? 11.578 -37.969 -19.859 1 96.44 280 ARG A O 1
ATOM 2283 N N . ILE A 1 281 ? 10.531 -38.875 -18.156 1 97.31 281 ILE A N 1
ATOM 2284 C CA . ILE A 1 281 ? 9.203 -38.5 -18.641 1 97.31 281 ILE A CA 1
ATOM 2285 C C . ILE A 1 281 ? 9.055 -37 -18.609 1 97.31 281 ILE A C 1
ATOM 2287 O O . ILE A 1 281 ? 8.547 -36.406 -19.562 1 97.31 281 ILE A O 1
ATOM 2291 N N . ILE A 1 282 ? 9.539 -36.344 -17.547 1 96.25 282 ILE A N 1
ATOM 2292 C CA . ILE A 1 282 ? 9.461 -34.906 -17.438 1 96.25 282 ILE A CA 1
ATOM 2293 C C . ILE A 1 282 ? 10.258 -34.25 -18.562 1 96.25 282 ILE A C 1
ATOM 2295 O O . ILE A 1 282 ? 9.781 -33.312 -19.219 1 96.25 282 ILE A O 1
ATOM 2299 N N . THR A 1 283 ? 11.414 -34.75 -18.812 1 95.62 283 THR A N 1
ATOM 2300 C CA . THR A 1 283 ? 12.242 -34.219 -19.891 1 95.62 283 THR A CA 1
ATOM 2301 C C . THR A 1 283 ? 11.539 -34.375 -21.234 1 95.62 283 THR A C 1
ATOM 2303 O O . THR A 1 283 ? 11.586 -33.5 -22.078 1 95.62 283 THR A O 1
ATOM 2306 N N . SER A 1 284 ? 10.922 -35.5 -21.406 1 95.5 284 SER A N 1
ATOM 2307 C CA . SER A 1 284 ? 10.188 -35.75 -22.625 1 95.5 284 SER A CA 1
ATOM 2308 C C . SER A 1 284 ? 9.016 -34.781 -22.781 1 95.5 284 SER A C 1
ATOM 2310 O O . SER A 1 284 ? 8.75 -34.312 -23.875 1 95.5 284 SER A O 1
ATOM 2312 N N . ILE A 1 285 ? 8.297 -34.562 -21.734 1 96 285 ILE A N 1
ATOM 2313 C CA . ILE A 1 285 ? 7.168 -33.625 -21.75 1 96 285 ILE A CA 1
ATOM 2314 C C . ILE A 1 285 ? 7.652 -32.25 -22.109 1 96 285 ILE A C 1
ATOM 2316 O O . ILE A 1 285 ? 7.082 -31.594 -22.984 1 96 285 ILE A O 1
ATOM 2320 N N . PHE A 1 286 ? 8.75 -31.797 -21.484 1 94.75 286 PHE A N 1
ATOM 2321 C CA . PHE A 1 286 ? 9.281 -30.469 -21.734 1 94.75 286 PHE A CA 1
ATOM 2322 C C . PHE A 1 286 ? 9.703 -30.312 -23.188 1 94.75 286 PHE A C 1
ATOM 2324 O O . PHE A 1 286 ? 9.516 -29.25 -23.797 1 94.75 286 PHE A O 1
ATOM 2331 N N . ALA A 1 287 ? 10.227 -31.344 -23.75 1 93.62 287 ALA A N 1
ATOM 2332 C CA . ALA A 1 287 ? 10.688 -31.312 -25.141 1 93.62 287 ALA A CA 1
ATOM 2333 C C . ALA A 1 287 ? 9.523 -31.094 -26.094 1 93.62 287 ALA A C 1
ATOM 2335 O O . ALA A 1 287 ? 9.703 -30.531 -27.188 1 93.62 287 ALA A O 1
ATOM 2336 N N . GLN A 1 288 ? 8.375 -31.469 -25.719 1 94.31 288 GLN A N 1
ATOM 2337 C CA . GLN A 1 288 ? 7.203 -31.344 -26.578 1 94.31 288 GLN A CA 1
ATOM 2338 C C . GLN A 1 288 ? 6.695 -29.906 -26.625 1 94.31 288 GLN A C 1
ATOM 2340 O O . GLN A 1 288 ? 5.922 -29.547 -27.5 1 94.31 288 GLN A O 1
ATOM 2345 N N . PHE A 1 289 ? 6.965 -29.141 -25.656 1 91.94 289 PHE A N 1
ATOM 2346 C CA . PHE A 1 289 ? 6.445 -27.781 -25.578 1 91.94 289 PHE A CA 1
ATOM 2347 C C . PHE A 1 289 ? 7.227 -26.844 -26.5 1 91.94 289 PHE A C 1
ATOM 2349 O O . PHE A 1 289 ? 6.828 -25.703 -26.734 1 91.94 289 PHE A O 1
ATOM 2356 N N . ASN A 1 290 ? 8.195 -27.203 -27.234 1 78.94 290 ASN A N 1
ATOM 2357 C CA . ASN A 1 290 ? 8.977 -26.453 -28.203 1 78.94 290 ASN A CA 1
ATOM 2358 C C . ASN A 1 290 ? 9.398 -25.094 -27.656 1 78.94 290 ASN A C 1
ATOM 2360 O O . ASN A 1 290 ? 9.203 -24.062 -28.312 1 78.94 290 ASN A O 1
ATOM 2364 N N . ILE A 1 291 ? 9.82 -25.031 -26.438 1 70.75 291 ILE A N 1
ATOM 2365 C CA . ILE A 1 291 ? 10.133 -23.75 -25.812 1 70.75 291 ILE A CA 1
ATOM 2366 C C . ILE A 1 291 ? 11.633 -23.484 -25.906 1 70.75 291 ILE A C 1
ATOM 2368 O O . ILE A 1 291 ? 12.102 -22.391 -25.547 1 70.75 291 ILE A O 1
ATOM 2372 N N . LYS A 1 292 ? 12.453 -24.469 -26.297 1 61 292 LYS A N 1
ATOM 2373 C CA . LYS A 1 292 ? 13.891 -24.203 -26.406 1 61 292 LYS A CA 1
ATOM 2374 C C . LYS A 1 292 ? 14.234 -23.609 -27.781 1 61 292 LYS A C 1
ATOM 2376 O O . LYS A 1 292 ? 13.555 -23.891 -28.766 1 61 292 LYS A O 1
ATOM 2381 N N . MET B 1 1 ? 18.656 29.141 17.656 1 27 1 MET B N 1
ATOM 2382 C CA . MET B 1 1 ? 19.641 28.422 16.859 1 27 1 MET B CA 1
ATOM 2383 C C . MET B 1 1 ? 19.391 28.625 15.367 1 27 1 MET B C 1
ATOM 2385 O O . MET B 1 1 ? 18.766 27.766 14.719 1 27 1 MET B O 1
ATOM 2389 N N . SER B 1 2 ? 18.984 29.828 15.008 1 32.88 2 SER B N 1
ATOM 2390 C CA . SER B 1 2 ? 18.672 30.516 13.758 1 32.88 2 SER B CA 1
ATOM 2391 C C . SER B 1 2 ? 19.859 30.453 12.789 1 32.88 2 SER B C 1
ATOM 2393 O O . SER B 1 2 ? 19.938 31.219 11.836 1 32.88 2 SER B O 1
ATOM 2395 N N . ASN B 1 3 ? 21 29.844 13.211 1 32.88 3 ASN B N 1
ATOM 2396 C CA . ASN B 1 3 ? 22.234 30.156 12.492 1 32.88 3 ASN B CA 1
ATOM 2397 C C . ASN B 1 3 ? 22.047 30.031 10.984 1 32.88 3 ASN B C 1
ATOM 2399 O O . ASN B 1 3 ? 22.828 30.594 10.211 1 32.88 3 ASN B O 1
ATOM 2403 N N . ILE B 1 4 ? 21.891 28.688 10.5 1 35.75 4 ILE B N 1
ATOM 2404 C CA . ILE B 1 4 ? 22.406 28.156 9.25 1 35.75 4 ILE B CA 1
ATOM 2405 C C . ILE B 1 4 ? 21.781 28.922 8.07 1 35.75 4 ILE B C 1
ATOM 2407 O O . ILE B 1 4 ? 20.625 29.312 8.125 1 35.75 4 ILE B O 1
ATOM 2411 N N . ASN B 1 5 ? 22.531 29.406 7.117 1 42.03 5 ASN B N 1
ATOM 2412 C CA . ASN B 1 5 ? 22.438 29.766 5.703 1 42.03 5 ASN B CA 1
ATOM 2413 C C . ASN B 1 5 ? 21.359 28.938 4.996 1 42.03 5 ASN B C 1
ATOM 2415 O O . ASN B 1 5 ? 21.672 28.016 4.25 1 42.03 5 ASN B O 1
ATOM 2419 N N . GLU B 1 6 ? 20.438 28.453 5.664 1 54.31 6 GLU B N 1
ATOM 2420 C CA . GLU B 1 6 ? 19.484 27.547 5.043 1 54.31 6 GLU B CA 1
ATOM 2421 C C . GLU B 1 6 ? 18.812 28.188 3.832 1 54.31 6 GLU B C 1
ATOM 2423 O O . GLU B 1 6 ? 18.312 29.312 3.916 1 54.31 6 GLU B O 1
ATOM 2428 N N . GLU B 1 7 ? 19.328 27.922 2.689 1 63.06 7 GLU B N 1
ATOM 2429 C CA . GLU B 1 7 ? 18.781 28.359 1.405 1 63.06 7 GLU B CA 1
ATOM 2430 C C . GLU B 1 7 ? 17.266 28.484 1.464 1 63.06 7 GLU B C 1
ATOM 2432 O O . GLU B 1 7 ? 16.578 27.609 2.008 1 63.06 7 GLU B O 1
ATOM 2437 N N . VAL B 1 8 ? 16.891 29.75 1.355 1 76.62 8 VAL B N 1
ATOM 2438 C CA . VAL B 1 8 ? 15.461 30.062 1.25 1 76.62 8 VAL B CA 1
ATOM 2439 C C . VAL B 1 8 ? 14.805 29.141 0.227 1 76.62 8 VAL B C 1
ATOM 2441 O O . VAL B 1 8 ? 15.242 29.078 -0.925 1 76.62 8 VAL B O 1
ATOM 2444 N N . PRO B 1 9 ? 13.875 28.406 0.771 1 87.06 9 PRO B N 1
ATOM 2445 C CA . PRO B 1 9 ? 13.219 27.5 -0.189 1 87.06 9 PRO B CA 1
ATOM 2446 C C . PRO B 1 9 ? 12.445 28.266 -1.266 1 87.06 9 PRO B C 1
ATOM 2448 O O . PRO B 1 9 ? 11.859 29.312 -0.987 1 87.06 9 PRO B O 1
ATOM 2451 N N . LYS B 1 10 ? 12.547 27.781 -2.438 1 91.19 10 LYS B N 1
ATOM 2452 C CA . LYS B 1 10 ? 11.758 28.359 -3.521 1 91.19 10 LYS B CA 1
ATOM 2453 C C . LYS B 1 10 ? 10.289 27.984 -3.391 1 91.19 10 LYS B C 1
ATOM 2455 O O . LYS B 1 10 ? 9.406 28.75 -3.793 1 91.19 10 LYS B O 1
ATOM 2460 N N . SER B 1 11 ? 10.047 26.797 -2.832 1 94.81 11 SER B N 1
ATOM 2461 C CA . SER B 1 11 ? 8.672 26.328 -2.666 1 94.81 11 SER B CA 1
ATOM 2462 C C . SER B 1 11 ? 8.5 25.562 -1.361 1 94.81 11 SER B C 1
ATOM 2464 O O . SER B 1 11 ? 9.406 24.844 -0.941 1 94.81 11 SER B O 1
ATOM 2466 N N . ILE B 1 12 ? 7.348 25.781 -0.718 1 94.62 12 ILE B N 1
ATOM 2467 C CA . ILE B 1 12 ? 7.02 25.062 0.512 1 94.62 12 ILE B CA 1
ATOM 2468 C C . ILE B 1 12 ? 5.641 24.422 0.384 1 94.62 12 ILE B C 1
ATOM 2470 O O . ILE B 1 12 ? 4.723 25.016 -0.186 1 94.62 12 ILE B O 1
ATOM 2474 N N . GLY B 1 13 ? 5.574 23.172 0.914 1 94.56 13 GLY B N 1
ATOM 2475 C CA . GLY B 1 13 ? 4.332 22.422 0.817 1 94.56 13 GLY B CA 1
ATOM 2476 C C . GLY B 1 13 ? 3.645 22.234 2.156 1 94.56 13 GLY B C 1
ATOM 2477 O O . GLY B 1 13 ? 4.301 22.203 3.199 1 94.56 13 GLY B O 1
ATOM 2478 N N . TRP B 1 14 ? 2.367 22.094 2.113 1 94.25 14 TRP B N 1
ATOM 2479 C CA . TRP B 1 14 ? 1.517 21.75 3.25 1 94.25 14 TRP B CA 1
ATOM 2480 C C . TRP B 1 14 ? 0.277 21 2.793 1 94.25 14 TRP B C 1
ATOM 2482 O O . TRP B 1 14 ? -0.161 21.141 1.647 1 94.25 14 TRP B O 1
ATOM 2492 N N . SER B 1 15 ? -0.202 20.125 3.705 1 93 15 SER B N 1
ATOM 2493 C CA . SER B 1 15 ? -1.364 19.328 3.316 1 93 15 SER B CA 1
ATOM 2494 C C . SER B 1 15 ? -2.32 19.141 4.488 1 93 15 SER B C 1
ATOM 2496 O O . SER B 1 15 ? -1.898 19.141 5.648 1 93 15 SER B O 1
ATOM 2498 N N . CYS B 1 16 ? -3.592 19.078 4.168 1 90.38 16 CYS B N 1
ATOM 2499 C CA . CYS B 1 16 ? -4.598 18.672 5.141 1 90.38 16 CYS B CA 1
ATOM 2500 C C . CYS B 1 16 ? -5.773 17.984 4.457 1 90.38 16 CYS B C 1
ATOM 2502 O O . CYS B 1 16 ? -5.941 18.094 3.242 1 90.38 16 CYS B O 1
ATOM 2504 N N . ALA B 1 17 ? -6.5 17.219 5.266 1 88.12 17 ALA B N 1
ATOM 2505 C CA . ALA B 1 17 ? -7.645 16.484 4.727 1 88.12 17 ALA B CA 1
ATOM 2506 C C . ALA B 1 17 ? -8.852 17.391 4.543 1 88.12 17 ALA B C 1
ATOM 2508 O O . ALA B 1 17 ? -9.086 18.281 5.355 1 88.12 17 ALA B O 1
ATOM 2509 N N . VAL B 1 18 ? -9.688 17.109 3.521 1 90.44 18 VAL B N 1
ATOM 2510 C CA . VAL B 1 18 ? -10.844 17.953 3.244 1 90.44 18 VAL B CA 1
ATOM 2511 C C . VAL B 1 18 ? -12.023 17.516 4.113 1 90.44 18 VAL B C 1
ATOM 2513 O O . VAL B 1 18 ? -13.055 18.188 4.16 1 90.44 18 VAL B O 1
ATOM 2516 N N . THR B 1 19 ? -11.883 16.391 4.773 1 82.06 19 THR B N 1
ATOM 2517 C CA . THR B 1 19 ? -12.992 15.82 5.527 1 82.06 19 THR B CA 1
ATOM 2518 C C . THR B 1 19 ? -13.211 16.578 6.836 1 82.06 19 THR B C 1
ATOM 2520 O O . THR B 1 19 ? -14.242 16.406 7.492 1 82.06 19 THR B O 1
ATOM 2523 N N . GLU B 1 20 ? -12.281 17.391 7.184 1 79.44 20 GLU B N 1
ATOM 2524 C CA . GLU B 1 20 ? -12.414 18.172 8.406 1 79.44 20 GLU B CA 1
ATOM 2525 C C . GLU B 1 20 ? -12.164 19.656 8.156 1 79.44 20 GLU B C 1
ATOM 2527 O O . GLU B 1 20 ? -11.484 20.016 7.191 1 79.44 20 GLU B O 1
ATOM 2532 N N . ASP B 1 21 ? -12.82 20.391 9.055 1 87.69 21 ASP B N 1
ATOM 2533 C CA . ASP B 1 21 ? -12.562 21.828 8.992 1 87.69 21 ASP B CA 1
ATOM 2534 C C . ASP B 1 21 ? -11.227 22.172 9.648 1 87.69 21 ASP B C 1
ATOM 2536 O O . ASP B 1 21 ? -10.578 21.312 10.25 1 87.69 21 ASP B O 1
ATOM 2540 N N . LEU B 1 22 ? -10.867 23.469 9.539 1 91.25 22 LEU B N 1
ATOM 2541 C CA . LEU B 1 22 ? -9.586 23.906 10.086 1 91.25 22 LEU B CA 1
ATOM 2542 C C . LEU B 1 22 ? -9.672 24.062 11.602 1 91.25 22 LEU B C 1
ATOM 2544 O O . LEU B 1 22 ? -10.672 24.547 12.125 1 91.25 22 LEU B O 1
ATOM 2548 N N . HIS B 1 23 ? -8.773 23.531 12.219 1 89.25 23 HIS B N 1
ATOM 2549 C CA . HIS B 1 23 ? -8.633 23.766 13.648 1 89.25 23 HIS B CA 1
ATOM 2550 C C . HIS B 1 23 ? -7.371 24.578 13.961 1 89.25 23 HIS B C 1
ATOM 2552 O O . HIS B 1 23 ? -6.617 24.922 13.047 1 89.25 23 HIS B O 1
ATOM 2558 N N . LEU B 1 24 ? -7.145 24.875 15.203 1 88.88 24 LEU B N 1
ATOM 2559 C CA . LEU B 1 24 ? -6.082 25.781 15.633 1 88.88 24 LEU B CA 1
ATOM 2560 C C . LEU B 1 24 ? -4.719 25.266 15.18 1 88.88 24 LEU B C 1
ATOM 2562 O O . LEU B 1 24 ? -3.832 26.062 14.852 1 88.88 24 LEU B O 1
ATOM 2566 N N . GLY B 1 25 ? -4.594 23.969 15.25 1 85.62 25 GLY B N 1
ATOM 2567 C CA . GLY B 1 25 ? -3.334 23.406 14.789 1 85.62 25 GLY B CA 1
ATOM 2568 C C . GLY B 1 25 ? -3.035 23.719 13.336 1 85.62 25 GLY B C 1
ATOM 2569 O O . GLY B 1 25 ? -1.908 24.094 12.992 1 85.62 25 GLY B O 1
ATOM 2570 N N . GLN B 1 26 ? -3.988 23.609 12.539 1 89.62 26 GLN B N 1
ATOM 2571 C CA . GLN B 1 26 ? -3.811 23.906 11.125 1 89.62 26 GLN B CA 1
ATOM 2572 C C . GLN B 1 26 ? -3.637 25.406 10.891 1 89.62 26 GLN B C 1
ATOM 2574 O O . GLN B 1 26 ? -2.879 25.812 10.008 1 89.62 26 GLN B O 1
ATOM 2579 N N . ILE B 1 27 ? -4.324 26.172 11.672 1 90.56 27 ILE B N 1
ATOM 2580 C CA . ILE B 1 27 ? -4.156 27.609 11.57 1 90.56 27 ILE B CA 1
ATOM 2581 C C . ILE B 1 27 ? -2.723 27.984 11.93 1 90.56 27 ILE B C 1
ATOM 2583 O O . ILE B 1 27 ? -2.115 28.844 11.273 1 90.56 27 ILE B O 1
ATOM 2587 N N . SER B 1 28 ? -2.215 27.359 12.945 1 90.25 28 SER B N 1
ATOM 2588 C CA . SER B 1 28 ? -0.824 27.578 13.328 1 90.25 28 SER B CA 1
ATOM 2589 C C . SER B 1 28 ? 0.122 27.25 12.18 1 90.25 28 SER B C 1
ATOM 2591 O O . SER B 1 28 ? 1.068 28 11.914 1 90.25 28 SER B O 1
ATOM 2593 N N . SER B 1 29 ? -0.14 26.188 11.492 1 90.44 29 SER B N 1
ATOM 2594 C CA . SER B 1 29 ? 0.672 25.797 10.344 1 90.44 29 SER B CA 1
ATOM 2595 C C . SER B 1 29 ? 0.59 26.828 9.227 1 90.44 29 SER B C 1
ATOM 2597 O O . SER B 1 29 ? 1.603 27.156 8.609 1 90.44 29 SER B O 1
ATOM 2599 N N . LEU B 1 30 ? -0.568 27.328 9.023 1 92.5 30 LEU B N 1
ATOM 2600 C CA . LEU B 1 30 ? -0.768 28.312 7.965 1 92.5 30 LEU B CA 1
ATOM 2601 C C . LEU B 1 30 ? -0.055 29.609 8.297 1 92.5 30 LEU B C 1
ATOM 2603 O O . LEU B 1 30 ? 0.496 30.266 7.41 1 92.5 30 LEU B O 1
ATOM 2607 N N . LEU B 1 31 ? -0.06 29.938 9.555 1 92.19 31 LEU B N 1
ATOM 2608 C CA . LEU B 1 31 ? 0.654 31.141 9.977 1 92.19 31 LEU B CA 1
ATOM 2609 C C . LEU B 1 31 ? 2.156 30.984 9.773 1 92.19 31 LEU B C 1
ATOM 2611 O O . LEU B 1 31 ? 2.834 31.922 9.344 1 92.19 31 LEU B O 1
ATOM 2615 N N . THR B 1 32 ? 2.645 29.812 10.055 1 90.25 32 THR B N 1
ATOM 2616 C CA . THR B 1 32 ? 4.055 29.516 9.828 1 90.25 32 THR B CA 1
ATOM 2617 C C . THR B 1 32 ? 4.402 29.625 8.352 1 90.25 32 THR B C 1
ATOM 2619 O O . THR B 1 32 ? 5.414 30.219 7.98 1 90.25 32 THR B O 1
ATOM 2622 N N . LEU B 1 33 ? 3.572 29.094 7.551 1 92.06 33 LEU B N 1
ATOM 2623 C CA . LEU B 1 33 ? 3.756 29.172 6.105 1 92.06 33 LEU B CA 1
ATOM 2624 C C . LEU B 1 33 ? 3.768 30.625 5.645 1 92.06 33 LEU B C 1
ATOM 2626 O O . LEU B 1 33 ? 4.617 31.016 4.84 1 92.06 33 LEU B O 1
ATOM 2630 N N . ALA B 1 34 ? 2.834 31.359 6.172 1 92.44 34 ALA B N 1
ATOM 2631 C CA . ALA B 1 34 ? 2.713 32.781 5.797 1 92.44 34 ALA B CA 1
ATOM 2632 C C . ALA B 1 34 ? 3.957 33.562 6.203 1 92.44 34 ALA B C 1
ATOM 2634 O O . ALA B 1 34 ? 4.441 34.406 5.445 1 92.44 34 ALA B O 1
ATOM 2635 N N . GLN B 1 35 ? 4.457 33.25 7.336 1 90.38 35 GLN B N 1
ATOM 2636 C CA . GLN B 1 35 ? 5.66 33.938 7.809 1 90.38 35 GLN B CA 1
ATOM 2637 C C . GLN B 1 35 ? 6.848 33.656 6.891 1 90.38 35 GLN B C 1
ATOM 2639 O O . GLN B 1 35 ? 7.598 34.562 6.543 1 90.38 35 GLN B O 1
ATOM 2644 N N . ILE B 1 36 ? 6.965 32.438 6.492 1 88.44 36 ILE B N 1
ATOM 2645 C CA . ILE B 1 36 ? 8.07 32.062 5.629 1 88.44 36 ILE B CA 1
ATOM 2646 C C . ILE B 1 36 ? 7.926 32.719 4.258 1 88.44 36 ILE B C 1
ATOM 2648 O O . ILE B 1 36 ? 8.883 33.25 3.723 1 88.44 36 ILE B O 1
ATOM 2652 N N . SER B 1 37 ? 6.762 32.656 3.74 1 90.06 37 SER B N 1
ATOM 2653 C CA . SER B 1 37 ? 6.504 33.188 2.41 1 90.06 37 SER B CA 1
ATOM 2654 C C . SER B 1 37 ? 6.691 34.719 2.381 1 90.06 37 SER B C 1
ATOM 2656 O O . SER B 1 37 ? 7.207 35.25 1.405 1 90.06 37 SER B O 1
ATOM 2658 N N . SER B 1 38 ? 6.281 35.375 3.406 1 88.12 38 SER B N 1
ATOM 2659 C CA . SER B 1 38 ? 6.379 36.844 3.473 1 88.12 38 SER B CA 1
ATOM 2660 C C . SER B 1 38 ? 7.832 37.281 3.502 1 88.12 38 SER B C 1
ATOM 2662 O O . SER B 1 38 ? 8.156 38.375 2.998 1 88.12 38 SER B O 1
ATOM 2664 N N . ASN B 1 39 ? 8.695 36.438 3.928 1 83.81 39 ASN B N 1
ATOM 2665 C CA . ASN B 1 39 ? 10.094 36.812 4.105 1 83.81 39 ASN B CA 1
ATOM 2666 C C . ASN B 1 39 ? 10.922 36.5 2.863 1 83.81 39 ASN B C 1
ATOM 2668 O O . ASN B 1 39 ? 11.969 37.094 2.639 1 83.81 39 ASN B O 1
ATOM 2672 N N . SER B 1 40 ? 10.688 35.594 1.992 1 82.69 40 SER B N 1
ATOM 2673 C CA . SER B 1 40 ? 11.586 35.125 0.952 1 82.69 40 SER B CA 1
ATOM 2674 C C . SER B 1 40 ? 10.867 34.969 -0.382 1 82.69 40 SER B C 1
ATOM 2676 O O . SER B 1 40 ? 11.469 34.562 -1.379 1 82.69 40 SER B O 1
ATOM 2678 N N . ASN B 1 41 ? 9.75 35.406 -0.663 1 84.44 41 ASN B N 1
ATOM 2679 C CA . ASN B 1 41 ? 8.953 35.188 -1.868 1 84.44 41 ASN B CA 1
ATOM 2680 C C . ASN B 1 41 ? 8.844 33.719 -2.227 1 84.44 41 ASN B C 1
ATOM 2682 O O . ASN B 1 41 ? 8.984 33.344 -3.395 1 84.44 41 ASN B O 1
ATOM 2686 N N . THR B 1 42 ? 8.828 32.875 -1.322 1 92.31 42 THR B N 1
ATOM 2687 C CA . THR B 1 42 ? 8.633 31.438 -1.452 1 92.31 42 THR B CA 1
ATOM 2688 C C . THR B 1 42 ? 7.203 31.125 -1.88 1 92.31 42 THR B C 1
ATOM 2690 O O . THR B 1 42 ? 6.25 31.703 -1.343 1 92.31 42 THR B O 1
ATOM 2693 N N . SER B 1 43 ? 7.055 30.328 -2.943 1 95.19 43 SER B N 1
ATOM 2694 C CA . SER B 1 43 ? 5.727 29.891 -3.373 1 95.19 43 SER B CA 1
ATOM 2695 C C . SER B 1 43 ? 5.176 28.812 -2.451 1 95.19 43 SER B C 1
ATOM 2697 O O . SER B 1 43 ? 5.918 27.938 -1.994 1 95.19 43 SER B O 1
ATOM 2699 N N . LEU B 1 44 ? 3.869 28.969 -2.172 1 96.38 44 LEU B N 1
ATOM 2700 C CA . LEU B 1 44 ? 3.201 27.984 -1.326 1 96.38 44 LEU B CA 1
ATOM 2701 C C . LEU B 1 44 ? 2.396 27 -2.168 1 96.38 44 LEU B C 1
ATOM 2703 O O . LEU B 1 44 ? 1.638 27.406 -3.051 1 96.38 44 LEU B O 1
ATOM 2707 N N . LYS B 1 45 ? 2.578 25.703 -1.97 1 97.12 45 LYS B N 1
ATOM 2708 C CA . LYS B 1 45 ? 1.772 24.656 -2.582 1 97.12 45 LYS B CA 1
ATOM 2709 C C . LYS B 1 45 ? 0.978 23.891 -1.53 1 97.12 45 LYS B C 1
ATOM 2711 O O . LYS B 1 45 ? 1.557 23.188 -0.7 1 97.12 45 LYS B O 1
ATOM 2716 N N . ILE B 1 46 ? -0.288 24.016 -1.6 1 97.25 46 ILE B N 1
ATOM 2717 C CA . ILE B 1 46 ? -1.165 23.391 -0.614 1 97.25 46 ILE B CA 1
ATOM 2718 C C . ILE B 1 46 ? -1.882 22.203 -1.242 1 97.25 46 ILE B C 1
ATOM 2720 O O . ILE B 1 46 ? -2.59 22.344 -2.242 1 97.25 46 ILE B O 1
ATOM 2724 N N . LEU B 1 47 ? -1.67 21.047 -0.677 1 96.38 47 LEU B N 1
ATOM 2725 C CA . LEU B 1 47 ? -2.371 19.844 -1.117 1 96.38 47 LEU B CA 1
ATOM 2726 C C . LEU B 1 47 ? -3.537 19.531 -0.187 1 96.38 47 LEU B C 1
ATOM 2728 O O . LEU B 1 47 ? -3.338 19.297 1.008 1 96.38 47 LEU B O 1
ATOM 2732 N N . LEU B 1 48 ? -4.711 19.578 -0.712 1 95.31 48 LEU B N 1
ATOM 2733 C CA . LEU B 1 48 ? -5.902 19.172 0.034 1 95.31 48 LEU B CA 1
ATOM 2734 C C . LEU B 1 48 ? -6.285 17.734 -0.282 1 95.31 48 LEU B C 1
ATOM 2736 O O . LEU B 1 48 ? -6.609 17.406 -1.428 1 95.31 48 LEU B O 1
ATOM 2740 N N . ASP B 1 49 ? -6.203 16.906 0.754 1 91.31 49 ASP B N 1
ATOM 2741 C CA . ASP B 1 49 ? -6.379 15.477 0.595 1 91.31 49 ASP B CA 1
ATOM 2742 C C . ASP B 1 49 ? -7.855 15.117 0.427 1 91.31 49 ASP B C 1
ATOM 2744 O O . ASP B 1 49 ? -8.594 15.047 1.409 1 91.31 49 ASP B O 1
ATOM 2748 N N . ASP B 1 50 ? -8.227 14.836 -0.723 1 87.12 50 ASP B N 1
ATOM 2749 C CA . ASP B 1 50 ? -9.609 14.477 -1.038 1 87.12 50 ASP B CA 1
ATOM 2750 C C . ASP B 1 50 ? -9.75 12.977 -1.246 1 87.12 50 ASP B C 1
ATOM 2752 O O . ASP B 1 50 ? -10.711 12.516 -1.862 1 87.12 50 ASP B O 1
ATOM 2756 N N . SER B 1 51 ? -8.727 12.25 -0.78 1 75.5 51 SER B N 1
ATOM 2757 C CA . SER B 1 51 ? -8.742 10.805 -0.983 1 75.5 51 SER B CA 1
ATOM 2758 C C . SER B 1 51 ? -9.617 10.109 0.056 1 75.5 51 SER B C 1
ATOM 2760 O O . SER B 1 51 ? -9.508 10.391 1.252 1 75.5 51 SER B O 1
ATOM 2762 N N . ASP B 1 52 ? -10.875 10.312 0.188 1 58.38 52 ASP B N 1
ATOM 2763 C CA . ASP B 1 52 ? -11.672 9.633 1.208 1 58.38 52 ASP B CA 1
ATOM 2764 C C . ASP B 1 52 ? -11.57 8.117 1.068 1 58.38 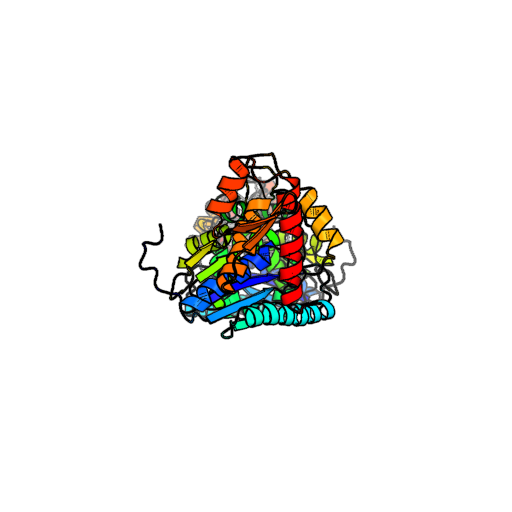52 ASP B C 1
ATOM 2766 O O . ASP B 1 52 ? -12.352 7.496 0.345 1 58.38 52 ASP B O 1
ATOM 2770 N N . TYR B 1 53 ? -10.414 7.613 1.383 1 51.66 53 TYR B N 1
ATOM 2771 C CA . TYR B 1 53 ? -10.289 6.16 1.356 1 51.66 53 TYR B CA 1
ATOM 2772 C C . TYR B 1 53 ? -11.289 5.512 2.301 1 51.66 53 TYR B C 1
ATOM 2774 O O . TYR B 1 53 ? -11.141 4.34 2.668 1 51.66 53 TYR B O 1
ATOM 2782 N N . THR B 1 54 ? -12.141 6.379 2.824 1 50.16 54 THR B N 1
ATOM 2783 C CA . THR B 1 54 ? -13.211 5.746 3.584 1 50.16 54 THR B CA 1
ATOM 2784 C C . THR B 1 54 ? -14.086 4.891 2.674 1 50.16 54 THR B C 1
ATOM 2786 O O . THR B 1 54 ? -14.031 5.023 1.45 1 50.16 54 THR B O 1
ATOM 2789 N N . LEU B 1 55 ? -14.656 3.771 3.082 1 52.91 55 LEU B N 1
ATOM 2790 C CA . LEU B 1 55 ? -15.469 2.707 2.5 1 52.91 55 LEU B CA 1
ATOM 2791 C C . LEU B 1 55 ? -16.438 3.264 1.458 1 52.91 55 LEU B C 1
ATOM 2793 O O . LEU B 1 55 ? -16.562 2.707 0.366 1 52.91 55 LEU B O 1
ATOM 2797 N N . LYS B 1 56 ? -17.281 4.441 1.853 1 56.66 56 LYS B N 1
ATOM 2798 C CA . LYS B 1 56 ? -18.266 5.008 0.948 1 56.66 56 LYS B CA 1
ATOM 2799 C C . LYS B 1 56 ? -18.109 6.52 0.828 1 56.66 56 LYS B C 1
ATOM 2801 O O . LYS B 1 56 ? -18.812 7.277 1.49 1 56.66 56 LYS B O 1
ATOM 2806 N N . PRO B 1 57 ? -17.109 6.824 -0.175 1 62.56 57 PRO B N 1
ATOM 2807 C CA . PRO B 1 57 ? -16.891 8.266 -0.242 1 62.56 57 PRO B CA 1
ATOM 2808 C C . PRO B 1 57 ? -18.062 9.016 -0.886 1 62.56 57 PRO B C 1
ATOM 2810 O O . PRO B 1 57 ? -18.578 8.586 -1.916 1 62.56 57 PRO B O 1
ATOM 2813 N N . ASN B 1 58 ? -18.734 9.836 -0.176 1 76.81 58 ASN B N 1
ATOM 2814 C CA . ASN B 1 58 ? -19.625 10.805 -0.805 1 76.81 58 ASN B CA 1
ATOM 2815 C C . ASN B 1 58 ? -18.844 11.852 -1.601 1 76.81 58 ASN B C 1
ATOM 2817 O O . ASN B 1 58 ? -18.438 12.875 -1.052 1 76.81 58 ASN B O 1
ATOM 2821 N N . ARG B 1 59 ? -18.641 11.562 -2.881 1 78.38 59 ARG B N 1
ATOM 2822 C CA . ARG B 1 59 ? -17.797 12.383 -3.74 1 78.38 59 ARG B CA 1
ATOM 2823 C C . ARG B 1 59 ? -18.297 13.812 -3.814 1 78.38 59 ARG B C 1
ATOM 2825 O O . ARG B 1 59 ? -17.516 14.758 -3.83 1 78.38 59 ARG B O 1
ATOM 2832 N N . LYS B 1 60 ? -19.594 13.945 -3.893 1 85.19 60 LYS B N 1
ATOM 2833 C CA . LYS B 1 60 ? -20.172 15.289 -3.934 1 85.19 60 LYS B CA 1
ATOM 2834 C C . LYS B 1 60 ? -19.781 16.094 -2.695 1 85.19 60 LYS B C 1
ATOM 2836 O O . LYS B 1 60 ? -19.391 17.25 -2.801 1 85.19 60 LYS B O 1
ATOM 2841 N N . LEU B 1 61 ? -19.875 15.445 -1.603 1 88 61 LEU B N 1
ATOM 2842 C CA . LEU B 1 61 ? -19.516 16.109 -0.354 1 88 61 LEU B CA 1
ATOM 2843 C C . LEU B 1 61 ? -18.016 16.438 -0.335 1 88 61 LEU B C 1
ATOM 2845 O O . LEU B 1 61 ? -17.625 17.516 0.106 1 88 61 LEU B O 1
ATOM 2849 N N . ILE B 1 62 ? -17.219 15.586 -0.848 1 88.31 62 ILE B N 1
ATOM 2850 C CA . ILE B 1 62 ? -15.766 15.773 -0.869 1 88.31 62 ILE B CA 1
ATOM 2851 C C . ILE B 1 62 ? -15.414 16.953 -1.765 1 88.31 62 ILE B C 1
ATOM 2853 O O . ILE B 1 62 ? -14.586 17.797 -1.397 1 88.31 62 ILE B O 1
ATOM 2857 N N . ASP B 1 63 ? -16.062 17.031 -2.844 1 90.19 63 ASP B N 1
ATOM 2858 C CA . ASP B 1 63 ? -15.828 18.141 -3.771 1 90.19 63 ASP B CA 1
ATOM 2859 C C . ASP B 1 63 ? -16.25 19.469 -3.158 1 90.19 63 ASP B C 1
ATOM 2861 O O . ASP B 1 63 ? -15.547 20.469 -3.309 1 90.19 63 ASP B O 1
ATOM 2865 N N . THR B 1 64 ? -17.344 19.406 -2.535 1 93.19 64 THR B N 1
ATOM 2866 C CA . THR B 1 64 ? -17.812 20.609 -1.861 1 93.19 64 THR B CA 1
ATOM 2867 C C . THR B 1 64 ? -16.844 21.031 -0.767 1 93.19 64 THR B C 1
ATOM 2869 O O . THR B 1 64 ? -16.516 22.219 -0.637 1 93.19 64 THR B O 1
ATOM 2872 N N . ASN B 1 65 ? -16.422 20.078 -0.007 1 92.44 65 ASN B N 1
ATOM 2873 C CA . ASN B 1 65 ? -15.461 20.359 1.052 1 92.44 65 ASN B CA 1
ATOM 2874 C C . ASN B 1 65 ? -14.164 20.922 0.49 1 92.44 65 ASN B C 1
ATOM 2876 O O . ASN B 1 65 ? -13.555 21.812 1.095 1 92.44 65 ASN B O 1
ATOM 2880 N N . PHE B 1 66 ? -13.766 20.422 -0.643 1 94.12 66 PHE B N 1
ATOM 2881 C CA . PHE B 1 66 ? -12.555 20.906 -1.293 1 94.12 66 PHE B CA 1
ATOM 2882 C C . PHE B 1 66 ? -12.68 22.391 -1.632 1 94.12 66 PHE B C 1
ATOM 2884 O O . PHE B 1 66 ? -11.781 23.172 -1.336 1 94.12 66 PHE B O 1
ATOM 2891 N N . ILE B 1 67 ? -13.781 22.75 -2.227 1 95.31 67 ILE B N 1
ATOM 2892 C CA . ILE B 1 67 ? -14.023 24.125 -2.637 1 95.31 67 ILE B CA 1
ATOM 2893 C C . ILE B 1 67 ? -14.086 25.031 -1.405 1 95.31 67 ILE B C 1
ATOM 2895 O O . ILE B 1 67 ? -13.445 26.094 -1.365 1 95.31 67 ILE B O 1
ATOM 2899 N N . ASN B 1 68 ? -14.789 24.578 -0.441 1 94.5 68 ASN B N 1
ATOM 2900 C CA . ASN B 1 68 ? -14.961 25.359 0.775 1 94.5 68 ASN B CA 1
ATOM 2901 C C . ASN B 1 68 ? -13.633 25.578 1.498 1 94.5 68 ASN B C 1
ATOM 2903 O O . ASN B 1 68 ? -13.328 26.688 1.93 1 94.5 68 ASN B O 1
ATOM 2907 N N . LEU B 1 69 ? -12.906 24.547 1.647 1 95.69 69 LEU B N 1
ATOM 2908 C CA . LEU B 1 69 ? -11.633 24.641 2.354 1 95.69 69 LEU B CA 1
ATOM 2909 C C . LEU B 1 69 ? -10.641 25.5 1.575 1 95.69 69 LEU B C 1
ATOM 2911 O O . LEU B 1 69 ? -9.898 26.281 2.166 1 95.69 69 LEU B O 1
ATOM 2915 N N . THR B 1 70 ? -10.617 25.344 0.271 1 96.5 70 THR B N 1
ATOM 2916 C CA . THR B 1 70 ? -9.781 26.203 -0.574 1 96.5 70 THR B CA 1
ATOM 2917 C C . THR B 1 70 ? -10.102 27.672 -0.353 1 96.5 70 THR B C 1
ATOM 2919 O O . THR B 1 70 ? -9.203 28.5 -0.19 1 96.5 70 THR B O 1
ATOM 2922 N N . SER B 1 71 ? -11.336 27.953 -0.329 1 95.62 71 SER B N 1
ATOM 2923 C CA . SER B 1 71 ? -11.773 29.328 -0.125 1 95.62 71 SER B CA 1
ATOM 2924 C C . SER B 1 71 ? -11.352 29.844 1.245 1 95.62 71 SER B C 1
ATOM 2926 O O . SER B 1 71 ? -10.852 30.969 1.364 1 95.62 71 SER B O 1
ATOM 2928 N N . LYS B 1 72 ? -11.523 29.031 2.252 1 95.62 72 LYS B N 1
ATOM 2929 C CA . LYS B 1 72 ? -11.172 29.422 3.611 1 95.62 72 LYS B CA 1
ATOM 2930 C C . LYS B 1 72 ? -9.68 29.703 3.738 1 95.62 72 LYS B C 1
ATOM 2932 O O . LYS B 1 72 ? -9.273 30.734 4.277 1 95.62 72 LYS B O 1
ATOM 2937 N N . ILE B 1 73 ? -8.898 28.781 3.232 1 96.75 73 ILE B N 1
ATOM 2938 C CA . ILE B 1 73 ? -7.453 28.922 3.322 1 96.75 73 ILE B CA 1
ATOM 2939 C C . ILE B 1 73 ? -7 30.125 2.506 1 96.75 73 ILE B C 1
ATOM 2941 O O . ILE B 1 73 ? -6.141 30.891 2.945 1 96.75 73 ILE B O 1
ATOM 2945 N N . SER B 1 74 ? -7.598 30.328 1.332 1 96.06 74 SER B N 1
ATOM 2946 C CA . SER B 1 74 ? -7.285 31.484 0.505 1 96.06 74 SER B CA 1
ATOM 2947 C C . SER B 1 74 ? -7.586 32.781 1.241 1 96.06 74 SER B C 1
ATOM 2949 O O . SER B 1 74 ? -6.793 33.719 1.192 1 96.06 74 SER B O 1
ATOM 2951 N N . ASN B 1 75 ? -8.711 32.844 1.902 1 95.62 75 ASN B N 1
ATOM 2952 C CA . ASN B 1 75 ? -9.086 34.031 2.66 1 95.62 75 ASN B CA 1
ATOM 2953 C C . ASN B 1 75 ? -8.094 34.312 3.783 1 95.62 75 ASN B C 1
ATOM 2955 O O . ASN B 1 75 ? -7.727 35.469 4.02 1 95.62 75 ASN B O 1
ATOM 2959 N N . ILE B 1 76 ? -7.703 33.281 4.426 1 96.38 76 ILE B N 1
ATOM 2960 C CA . ILE B 1 76 ? -6.746 33.438 5.516 1 96.38 76 ILE B CA 1
ATOM 2961 C C . ILE B 1 76 ? -5.43 33.969 4.977 1 96.38 76 ILE B C 1
ATOM 2963 O O . ILE B 1 76 ? -4.895 34.969 5.5 1 96.38 76 ILE B O 1
ATOM 2967 N N . LEU B 1 77 ? -4.93 33.375 3.93 1 96.06 77 LEU B N 1
ATOM 2968 C CA . LEU B 1 77 ? -3.645 33.781 3.363 1 96.06 77 LEU B CA 1
ATOM 2969 C C . LEU B 1 77 ? -3.723 35.188 2.773 1 96.06 77 LEU B C 1
ATOM 2971 O O . LEU B 1 77 ? -2.771 35.969 2.881 1 96.06 77 LEU B O 1
ATOM 2975 N N . GLN B 1 78 ? -4.863 35.5 2.178 1 94.75 78 GLN B N 1
ATOM 2976 C CA . GLN B 1 78 ? -5.055 36.875 1.664 1 94.75 78 GLN B CA 1
ATOM 2977 C C . GLN B 1 78 ? -5.051 37.875 2.797 1 94.75 78 GLN B C 1
ATOM 2979 O O . GLN B 1 78 ? -4.5 38.969 2.648 1 94.75 78 GLN B O 1
ATOM 2984 N N . ASN B 1 79 ? -5.715 37.5 3.869 1 95.5 79 ASN B N 1
ATOM 2985 C CA . ASN B 1 79 ? -5.719 38.375 5.039 1 95.5 79 ASN B CA 1
ATOM 2986 C C . ASN B 1 79 ? -4.305 38.625 5.555 1 95.5 79 ASN B C 1
ATOM 2988 O O . ASN B 1 79 ? -4.023 39.688 6.125 1 95.5 79 ASN B O 1
ATOM 2992 N N . LEU B 1 80 ? -3.441 37.719 5.297 1 95 80 LEU B N 1
ATOM 2993 C CA . LEU B 1 80 ? -2.055 37.812 5.742 1 95 80 LEU B CA 1
ATOM 2994 C C . LEU B 1 80 ? -1.162 38.344 4.617 1 95 80 LEU B C 1
ATOM 2996 O O . LEU B 1 80 ? 0.065 38.281 4.719 1 95 80 LEU B O 1
ATOM 3000 N N . ASN B 1 81 ? -1.695 38.719 3.518 1 93.88 81 ASN B N 1
ATOM 3001 C CA . ASN B 1 81 ? -1.053 39.344 2.359 1 93.88 81 ASN B CA 1
ATOM 3002 C C . ASN B 1 81 ? -0.153 38.344 1.628 1 93.88 81 ASN B C 1
ATOM 3004 O O . ASN B 1 81 ? 0.946 38.688 1.197 1 93.88 81 ASN B O 1
ATOM 3008 N N . ILE B 1 82 ? -0.578 37.125 1.604 1 94.56 82 ILE B N 1
ATOM 3009 C CA . ILE B 1 82 ? 0.123 36.094 0.844 1 94.56 82 ILE B CA 1
ATOM 3010 C C . ILE B 1 82 ? -0.632 35.812 -0.451 1 94.56 82 ILE B C 1
ATOM 3012 O O . ILE B 1 82 ? -1.816 35.469 -0.423 1 94.56 82 ILE B O 1
ATOM 3016 N N . GLN B 1 83 ? 0.102 35.875 -1.574 1 90.94 83 GLN B N 1
ATOM 3017 C CA . GLN B 1 83 ? -0.595 35.719 -2.85 1 90.94 83 GLN B CA 1
ATOM 3018 C C . GLN B 1 83 ? -0.036 34.562 -3.658 1 90.94 83 GLN B C 1
ATOM 3020 O O . GLN B 1 83 ? -0.725 34 -4.516 1 90.94 83 GLN B O 1
ATOM 3025 N N . ASN B 1 84 ? 1.163 34.188 -3.498 1 93.81 84 ASN B N 1
ATOM 3026 C CA . ASN B 1 84 ? 1.8 33.125 -4.289 1 93.81 84 ASN B CA 1
ATOM 3027 C C . ASN B 1 84 ? 1.481 31.75 -3.746 1 93.81 84 ASN B C 1
ATOM 3029 O O . ASN B 1 84 ? 2.352 31.078 -3.18 1 93.81 84 ASN B O 1
ATOM 3033 N N . VAL B 1 85 ? 0.186 31.375 -3.902 1 96.75 85 VAL B N 1
ATOM 3034 C CA . VAL B 1 85 ? -0.276 30.094 -3.373 1 96.75 85 VAL B CA 1
ATOM 3035 C C . VAL B 1 85 ? -0.99 29.312 -4.473 1 96.75 85 VAL B C 1
ATOM 3037 O O . VAL B 1 85 ? -1.707 29.891 -5.293 1 96.75 85 VAL B O 1
ATOM 3040 N N . SER B 1 86 ? -0.742 28.016 -4.605 1 97.69 86 SER B N 1
ATOM 3041 C CA . SER B 1 86 ? -1.478 27.094 -5.477 1 97.69 86 SER B CA 1
ATOM 3042 C C . SER B 1 86 ? -2.098 25.953 -4.68 1 97.69 86 SER B C 1
ATOM 3044 O O . SER B 1 86 ? -1.517 25.484 -3.699 1 97.69 86 SER B O 1
ATOM 3046 N N . PHE B 1 87 ? -3.291 25.594 -5.109 1 97.94 87 PHE B N 1
ATOM 3047 C CA . PHE B 1 87 ? -4.02 24.516 -4.461 1 97.94 87 PHE B CA 1
ATOM 3048 C C . PHE B 1 87 ? -4.062 23.281 -5.355 1 97.94 87 PHE B C 1
ATOM 3050 O O . PHE B 1 87 ? -4.234 23.391 -6.57 1 97.94 87 PHE B O 1
ATOM 3057 N N . HIS B 1 88 ? -3.883 22.109 -4.742 1 97 88 HIS B N 1
ATOM 3058 C CA . HIS B 1 88 ? -3.848 20.844 -5.469 1 97 88 HIS B CA 1
ATOM 3059 C C . HIS B 1 88 ? -4.723 19.797 -4.789 1 97 88 HIS B C 1
ATOM 3061 O O . HIS B 1 88 ? -4.777 19.734 -3.561 1 97 88 HIS B O 1
ATOM 3067 N N . LYS B 1 89 ? -5.32 18.984 -5.625 1 94.06 89 LYS B N 1
ATOM 3068 C CA . LYS B 1 89 ? -6.031 17.797 -5.137 1 94.06 89 LYS B CA 1
ATOM 3069 C C . LYS B 1 89 ? -5.098 16.609 -5.027 1 94.06 89 LYS B C 1
ATOM 3071 O O . LYS B 1 89 ? -4.277 16.359 -5.914 1 94.06 89 LYS B O 1
ATOM 3076 N N . SER B 1 90 ? -5.258 15.891 -3.908 1 91.88 90 SER B N 1
ATOM 3077 C CA . SER B 1 90 ? -4.414 14.703 -3.75 1 91.88 90 SER B CA 1
ATOM 3078 C C . SER B 1 90 ? -4.691 13.68 -4.844 1 91.88 90 SER B C 1
ATOM 3080 O O . SER B 1 90 ? -3.773 13.008 -5.32 1 91.88 90 SER B O 1
ATOM 3082 N N . THR B 1 91 ? -5.938 13.438 -5.23 1 86.19 91 THR B N 1
ATOM 3083 C CA . THR B 1 91 ? -6.297 12.453 -6.25 1 86.19 91 THR B CA 1
ATOM 3084 C C . THR B 1 91 ? -5.637 12.797 -7.582 1 86.19 91 THR B C 1
ATOM 3086 O O . THR B 1 91 ? -5.258 11.906 -8.344 1 86.19 91 THR B O 1
ATOM 3089 N N . ASP B 1 92 ? -5.523 14.109 -7.906 1 89.44 92 ASP B N 1
ATOM 3090 C CA . ASP B 1 92 ? -4.844 14.531 -9.133 1 89.44 92 ASP B CA 1
ATOM 3091 C C . ASP B 1 92 ? -3.361 14.172 -9.086 1 89.44 92 ASP B C 1
ATOM 3093 O O . ASP B 1 92 ? -2.787 13.75 -10.094 1 89.44 92 ASP B O 1
ATOM 3097 N N . VAL B 1 93 ? -2.777 14.32 -7.926 1 92.38 93 VAL B N 1
ATOM 3098 C CA . VAL B 1 93 ? -1.353 14.055 -7.754 1 92.38 93 VAL B CA 1
ATOM 3099 C C . VAL B 1 93 ? -1.102 12.547 -7.758 1 92.38 93 VAL B C 1
ATOM 3101 O O . VAL B 1 93 ? -0.182 12.062 -8.43 1 92.38 93 VAL B O 1
ATOM 3104 N N . ARG B 1 94 ? -1.959 11.781 -7.129 1 88.12 94 ARG B N 1
ATOM 3105 C CA . ARG B 1 94 ? -1.735 10.367 -6.852 1 88.12 94 ARG B CA 1
ATOM 3106 C C . ARG B 1 94 ? -2.129 9.508 -8.047 1 88.12 94 ARG B C 1
ATOM 3108 O O . ARG B 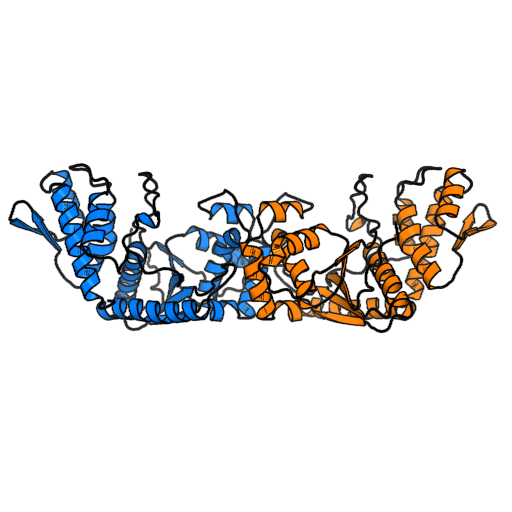1 94 ? -1.691 8.359 -8.164 1 88.12 94 ARG B O 1
ATOM 3115 N N . ASN B 1 95 ? -2.988 9.969 -8.938 1 83.25 95 ASN B N 1
ATOM 3116 C CA . ASN B 1 95 ? -3.436 9.195 -10.094 1 83.25 95 ASN B CA 1
ATOM 3117 C C . ASN B 1 95 ? -2.459 9.32 -11.258 1 83.25 95 ASN B C 1
ATOM 3119 O O . ASN B 1 95 ? -2.703 8.766 -12.336 1 83.25 95 ASN B O 1
ATOM 3123 N N . ASN B 1 96 ? -1.412 9.906 -11 1 85.25 96 ASN B N 1
ATOM 3124 C CA . ASN B 1 96 ? -0.342 9.992 -11.984 1 85.25 96 ASN B CA 1
ATOM 3125 C C . ASN B 1 96 ? 0.503 8.719 -12.008 1 85.25 96 ASN B C 1
ATOM 3127 O O . ASN B 1 96 ? 0.807 8.148 -10.961 1 85.25 96 ASN B O 1
ATOM 3131 N N . GLU B 1 97 ? 0.881 8.273 -13.227 1 83.38 97 GLU B N 1
ATOM 3132 C CA . GLU B 1 97 ? 1.653 7.047 -13.406 1 83.38 97 GLU B CA 1
ATOM 3133 C C . GLU B 1 97 ? 2.979 7.117 -12.648 1 83.38 97 GLU B C 1
ATOM 3135 O O . GLU B 1 97 ? 3.414 6.129 -12.055 1 83.38 97 GLU B O 1
ATOM 3140 N N . ASN B 1 98 ? 3.598 8.273 -12.719 1 87.19 98 ASN B N 1
ATOM 3141 C CA . ASN B 1 98 ? 4.875 8.438 -12.039 1 87.19 98 ASN B CA 1
ATOM 3142 C C . ASN B 1 98 ? 4.723 8.297 -10.523 1 87.19 98 ASN B C 1
ATOM 3144 O O . ASN B 1 98 ? 5.602 7.758 -9.852 1 87.19 98 ASN B O 1
ATOM 3148 N N . PHE B 1 99 ? 3.629 8.805 -9.984 1 90.12 99 PHE B N 1
ATOM 3149 C CA . PHE B 1 99 ? 3.357 8.648 -8.555 1 90.12 99 PHE B CA 1
ATOM 3150 C C . PHE B 1 99 ? 3.197 7.18 -8.195 1 90.12 99 PHE B C 1
ATOM 3152 O O . PHE B 1 99 ? 3.807 6.699 -7.23 1 90.12 99 PHE B O 1
ATOM 3159 N N . VAL B 1 100 ? 2.43 6.488 -8.977 1 84.31 100 VAL B N 1
ATOM 3160 C CA . VAL B 1 100 ? 2.145 5.082 -8.719 1 84.31 100 VAL B CA 1
ATOM 3161 C C . VAL B 1 100 ? 3.439 4.273 -8.766 1 84.31 100 VAL B C 1
ATOM 3163 O O . VAL B 1 100 ? 3.695 3.445 -7.891 1 84.31 100 VAL B O 1
ATOM 3166 N N . ASN B 1 101 ? 4.238 4.523 -9.719 1 83.69 101 ASN B N 1
ATOM 3167 C CA . ASN B 1 101 ? 5.523 3.842 -9.844 1 83.69 101 ASN B CA 1
ATOM 3168 C C . ASN B 1 101 ? 6.414 4.105 -8.633 1 83.69 101 ASN B C 1
ATOM 3170 O O . ASN B 1 101 ? 7.031 3.184 -8.094 1 83.69 101 ASN B O 1
ATOM 3174 N N . ASP B 1 102 ? 6.496 5.348 -8.242 1 88.19 102 ASP B N 1
ATOM 3175 C CA . ASP B 1 102 ? 7.312 5.707 -7.09 1 88.19 102 ASP B CA 1
ATOM 3176 C C . ASP B 1 102 ? 6.762 5.078 -5.812 1 88.19 102 ASP B C 1
ATOM 3178 O O . ASP B 1 102 ? 7.523 4.723 -4.91 1 88.19 102 ASP B O 1
ATOM 3182 N N . PHE B 1 103 ? 5.477 5.012 -5.75 1 90.12 103 PHE B N 1
ATOM 3183 C CA . PHE B 1 103 ? 4.832 4.367 -4.609 1 90.12 103 PHE B CA 1
ATOM 3184 C C . PHE B 1 103 ? 5.289 2.92 -4.48 1 90.12 103 PHE B C 1
ATOM 3186 O O . PHE B 1 103 ? 5.719 2.494 -3.406 1 90.12 103 PHE B O 1
ATOM 3193 N N . TYR B 1 104 ? 5.242 2.209 -5.547 1 85.88 104 TYR B N 1
ATOM 3194 C CA . TYR B 1 104 ? 5.629 0.803 -5.523 1 85.88 104 TYR B CA 1
ATOM 3195 C C . TYR B 1 104 ? 7.113 0.651 -5.211 1 85.88 104 TYR B C 1
ATOM 3197 O O . TYR B 1 104 ? 7.516 -0.265 -4.488 1 85.88 104 TYR B O 1
ATOM 3205 N N . LYS B 1 105 ? 7.934 1.53 -5.73 1 86.12 105 LYS B N 1
ATOM 3206 C CA . LYS B 1 105 ? 9.359 1.514 -5.414 1 86.12 105 LYS B CA 1
ATOM 3207 C C . LYS B 1 105 ? 9.594 1.735 -3.92 1 86.12 105 LYS B C 1
ATOM 3209 O O . LYS B 1 105 ? 10.352 0.993 -3.289 1 86.12 105 LYS B O 1
ATOM 3214 N N . LEU B 1 106 ? 8.922 2.703 -3.422 1 91.25 106 LEU B N 1
ATOM 3215 C CA . LEU B 1 106 ? 9.164 3.09 -2.037 1 91.25 106 LEU B CA 1
ATOM 3216 C C . LEU B 1 106 ? 8.68 2.008 -1.078 1 91.25 106 LEU B C 1
ATOM 3218 O O . LEU B 1 106 ? 9.359 1.693 -0.097 1 91.25 106 LEU B O 1
ATOM 3222 N N . ILE B 1 107 ? 7.535 1.39 -1.299 1 90.56 107 ILE B N 1
ATOM 3223 C CA . ILE B 1 107 ? 7.02 0.385 -0.375 1 90.56 107 ILE B CA 1
ATOM 3224 C C . ILE B 1 107 ? 7.871 -0.879 -0.457 1 90.56 107 ILE B C 1
ATOM 3226 O O . ILE B 1 107 ? 7.863 -1.699 0.465 1 90.56 107 ILE B O 1
ATOM 3230 N N . SER B 1 108 ? 8.586 -1.116 -1.535 1 87.81 108 SER B N 1
ATOM 3231 C CA . SER B 1 108 ? 9.43 -2.295 -1.685 1 87.81 108 SER B CA 1
ATOM 3232 C C . SER B 1 108 ? 10.609 -2.254 -0.722 1 87.81 108 SER B C 1
ATOM 3234 O O . SER B 1 108 ? 11.203 -3.289 -0.414 1 87.81 108 SER B O 1
ATOM 3236 N N . VAL B 1 109 ? 10.969 -1.036 -0.196 1 90.25 109 VAL B N 1
ATOM 3237 C CA . VAL B 1 109 ? 12.141 -0.933 0.663 1 90.25 109 VAL B CA 1
ATOM 3238 C C . VAL B 1 109 ? 11.727 -0.456 2.053 1 90.25 109 VAL B C 1
ATOM 3240 O O . VAL B 1 109 ? 12.547 -0.426 2.975 1 90.25 109 VAL B O 1
ATOM 3243 N N . THR B 1 110 ? 10.516 0.022 2.195 1 92.44 110 THR B N 1
ATOM 3244 C CA . THR B 1 110 ? 10.055 0.482 3.5 1 92.44 110 THR B CA 1
ATOM 3245 C C . THR B 1 110 ? 9.727 -0.701 4.406 1 92.44 110 THR B C 1
ATOM 3247 O O . THR B 1 110 ? 8.883 -1.534 4.062 1 92.44 110 THR B O 1
ATOM 3250 N N . SER B 1 111 ? 10.367 -0.725 5.512 1 92.69 111 SER B N 1
ATOM 3251 C CA . SER B 1 111 ? 10.094 -1.806 6.453 1 92.69 111 SER B CA 1
ATOM 3252 C C . SER B 1 111 ? 8.758 -1.599 7.164 1 92.69 111 SER B C 1
ATOM 3254 O O . SER B 1 111 ? 8.383 -0.466 7.477 1 92.69 111 SER B O 1
ATOM 3256 N N . GLU B 1 112 ? 8.102 -2.734 7.434 1 91.69 112 GLU B N 1
ATOM 3257 C CA . GLU B 1 112 ? 6.859 -2.678 8.195 1 91.69 112 GLU B CA 1
ATOM 3258 C C . GLU B 1 112 ? 7.086 -2.074 9.578 1 91.69 112 GLU B C 1
ATOM 3260 O O . GLU B 1 112 ? 6.25 -1.315 10.078 1 91.69 112 GLU B O 1
ATOM 3265 N N . GLN B 1 113 ? 8.195 -2.326 10.141 1 91.88 113 GLN B N 1
ATOM 3266 C CA . GLN B 1 113 ? 8.531 -1.812 11.461 1 91.88 113 GLN B CA 1
ATOM 3267 C C . GLN B 1 113 ? 8.656 -0.291 11.445 1 91.88 113 GLN B C 1
ATOM 3269 O O . GLN B 1 113 ? 8.148 0.387 12.344 1 91.88 113 GLN B O 1
ATOM 3274 N N . ASP B 1 114 ? 9.281 0.211 10.453 1 92.06 114 ASP B N 1
ATOM 3275 C CA . ASP B 1 114 ? 9.445 1.657 10.344 1 92.06 114 ASP B CA 1
ATOM 3276 C C . ASP B 1 114 ? 8.102 2.35 10.125 1 92.06 114 ASP B C 1
ATOM 3278 O O . ASP B 1 114 ? 7.875 3.447 10.641 1 92.06 114 ASP B O 1
ATOM 3282 N N . ALA B 1 115 ? 7.266 1.703 9.336 1 92.12 115 ALA B N 1
ATOM 3283 C CA . ALA B 1 115 ? 5.93 2.26 9.141 1 92.12 115 ALA B CA 1
ATOM 3284 C C . ALA B 1 115 ? 5.156 2.299 10.461 1 92.12 115 ALA B C 1
ATOM 3286 O O . ALA B 1 115 ? 4.465 3.279 10.75 1 92.12 115 ALA B O 1
ATOM 3287 N N . PHE B 1 116 ? 5.324 1.298 11.305 1 90.62 116 PHE B N 1
ATOM 3288 C CA . PHE B 1 116 ? 4.637 1.215 12.586 1 90.62 116 PHE B CA 1
ATOM 3289 C C . PHE B 1 116 ? 5.098 2.326 13.516 1 90.62 116 PHE B C 1
ATOM 3291 O O . PHE B 1 116 ? 4.305 2.855 14.305 1 90.62 116 PHE B O 1
ATOM 3298 N N . LYS B 1 117 ? 6.301 2.701 13.391 1 89.19 117 LYS B N 1
ATOM 3299 C CA . LYS B 1 117 ? 6.859 3.742 14.242 1 89.19 117 LYS B CA 1
ATOM 3300 C C . LYS B 1 117 ? 6.203 5.094 13.969 1 89.19 117 LYS B C 1
ATOM 3302 O O . LYS B 1 117 ? 6.23 5.984 14.82 1 89.19 117 LYS B O 1
ATOM 3307 N N . CYS B 1 118 ? 5.625 5.199 12.828 1 87.88 118 CYS B N 1
ATOM 3308 C CA . CYS B 1 118 ? 5.012 6.469 12.461 1 87.88 118 CYS B CA 1
ATOM 3309 C C . CYS B 1 118 ? 3.6 6.574 13.031 1 87.88 118 CYS B C 1
ATOM 3311 O O . CYS B 1 118 ? 3.002 7.652 13.023 1 87.88 118 CYS B O 1
ATOM 3313 N N . LEU B 1 119 ? 3.088 5.426 13.469 1 84.19 119 LEU B N 1
ATOM 3314 C CA . LEU B 1 119 ? 1.716 5.418 13.969 1 84.19 119 LEU B CA 1
ATOM 3315 C C . LEU B 1 119 ? 1.667 5.816 15.438 1 84.19 119 LEU B C 1
ATOM 3317 O O . LEU B 1 119 ? 2.578 5.492 16.203 1 84.19 119 LEU B O 1
ATOM 3321 N N . ASP B 1 120 ? 0.612 6.508 15.75 1 74.06 120 ASP B N 1
ATOM 3322 C CA . ASP B 1 120 ? 0.387 6.852 17.156 1 74.06 120 ASP B CA 1
ATOM 3323 C C . ASP B 1 120 ? -0.294 5.707 17.891 1 74.06 120 ASP B C 1
ATOM 3325 O O . ASP B 1 120 ? -0.107 5.547 19.109 1 74.06 120 ASP B O 1
ATOM 3329 N N . LYS B 1 121 ? -1.178 4.984 17.172 1 76 121 LYS B N 1
ATOM 3330 C CA . LYS B 1 121 ? -1.896 3.846 17.734 1 76 121 LYS B CA 1
ATOM 3331 C C . LYS B 1 121 ? -1.492 2.547 17.047 1 76 121 LYS B C 1
ATOM 3333 O O . LYS B 1 121 ? -1.28 2.521 15.828 1 76 121 LYS B O 1
ATOM 3338 N N . HIS B 1 122 ? -1.468 1.528 17.922 1 80.12 122 HIS B N 1
ATOM 3339 C CA . HIS B 1 122 ? -0.941 0.287 17.359 1 80.12 122 HIS B CA 1
ATOM 3340 C C . HIS B 1 122 ? -1.979 -0.829 17.438 1 80.12 122 HIS B C 1
ATOM 3342 O O . HIS B 1 122 ? -1.729 -1.941 16.953 1 80.12 122 HIS B O 1
ATOM 3348 N N . ASP B 1 123 ? -3.133 -0.424 17.859 1 84.75 123 ASP B N 1
ATOM 3349 C CA . ASP B 1 123 ? -4.172 -1.446 17.922 1 84.75 123 ASP B CA 1
ATOM 3350 C C . ASP B 1 123 ? -5.043 -1.411 16.656 1 84.75 123 ASP B C 1
ATOM 3352 O O . ASP B 1 123 ? -5.344 -0.336 16.141 1 84.75 123 ASP B O 1
ATOM 3356 N N . ASP B 1 124 ? -5.441 -2.584 16.156 1 87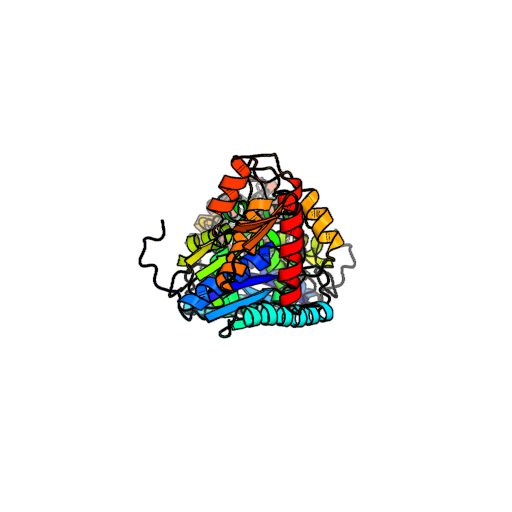.94 124 ASP B N 1
ATOM 3357 C CA . ASP B 1 124 ? -6.34 -2.738 15.016 1 87.94 124 ASP B CA 1
ATOM 3358 C C . ASP B 1 124 ? -5.852 -1.933 13.812 1 87.94 124 ASP B C 1
ATOM 3360 O O . ASP B 1 124 ? -6.621 -1.184 13.203 1 87.94 124 ASP B O 1
ATOM 3364 N N . VAL B 1 125 ? -4.625 -1.995 13.57 1 92.38 125 VAL B N 1
ATOM 3365 C CA . VAL B 1 125 ? -3.986 -1.232 12.508 1 92.38 125 VAL B CA 1
ATOM 3366 C C . VAL B 1 125 ? -4.395 -1.801 11.148 1 92.38 125 VAL B C 1
ATOM 3368 O O . VAL B 1 125 ? -4.348 -3.016 10.938 1 92.38 125 VAL B O 1
ATOM 3371 N N . LYS B 1 126 ? -4.836 -0.94 10.266 1 91.62 126 LYS B N 1
ATOM 3372 C CA . LYS B 1 126 ? -5.137 -1.306 8.891 1 91.62 126 LYS B CA 1
ATOM 3373 C C . LYS B 1 126 ? -3.961 -0.993 7.969 1 91.62 126 LYS B C 1
ATOM 3375 O O . LYS B 1 126 ? -3.135 -0.132 8.281 1 91.62 126 LYS B O 1
ATOM 3380 N N . MET B 1 127 ? -3.926 -1.708 6.855 1 91.94 127 MET B N 1
ATOM 3381 C CA . MET B 1 127 ? -2.842 -1.501 5.898 1 91.94 127 MET B CA 1
ATOM 3382 C C . MET B 1 127 ? -2.812 -0.056 5.414 1 91.94 127 MET B C 1
ATOM 3384 O O . MET B 1 127 ? -1.739 0.506 5.188 1 91.94 127 MET B O 1
ATOM 3388 N N . GLY B 1 128 ? -3.924 0.531 5.273 1 90.19 128 GLY B N 1
ATOM 3389 C CA . GLY B 1 128 ? -3.99 1.93 4.875 1 90.19 128 GLY B CA 1
ATOM 3390 C C . GLY B 1 128 ? -3.289 2.857 5.852 1 90.19 128 GLY B C 1
ATOM 3391 O O . GLY B 1 128 ? -2.631 3.814 5.438 1 90.19 128 GLY B O 1
ATOM 3392 N N . ASP B 1 129 ? -3.434 2.58 7.09 1 90.31 129 ASP B N 1
ATOM 3393 C CA . ASP B 1 129 ? -2.779 3.381 8.125 1 90.31 129 ASP B CA 1
ATOM 3394 C C . ASP B 1 129 ? -1.262 3.346 7.965 1 90.31 129 ASP B C 1
ATOM 3396 O O . ASP B 1 129 ? -0.595 4.375 8.094 1 90.31 129 ASP B O 1
ATOM 3400 N N . LEU B 1 130 ? -0.793 2.217 7.645 1 91.75 130 LEU B N 1
ATOM 3401 C CA . LEU B 1 130 ? 0.649 2.01 7.559 1 91.75 130 LEU B CA 1
ATOM 3402 C C . LEU B 1 130 ? 1.222 2.68 6.312 1 91.75 130 LEU B C 1
ATOM 3404 O O . LEU B 1 130 ? 2.422 2.951 6.246 1 91.75 130 LEU B O 1
ATOM 3408 N N . LEU B 1 131 ? 0.359 2.932 5.398 1 92.56 131 LEU B N 1
ATOM 3409 C CA . LEU B 1 131 ? 0.853 3.457 4.129 1 92.56 131 LEU B CA 1
ATOM 3410 C C . LEU B 1 131 ? 0.803 4.98 4.117 1 92.56 131 LEU B C 1
ATOM 3412 O O . LEU B 1 131 ? 1.393 5.617 3.24 1 92.56 131 LEU B O 1
ATOM 3416 N N . VAL B 1 132 ? 0.23 5.59 5.07 1 90.19 132 VAL B N 1
ATOM 3417 C CA . VAL B 1 132 ? 0.021 7.035 5.102 1 90.19 132 VAL B CA 1
ATOM 3418 C C . VAL B 1 132 ? 1.366 7.754 5.012 1 90.19 132 VAL B C 1
ATOM 3420 O O . VAL B 1 132 ? 1.547 8.641 4.176 1 90.19 132 VAL B O 1
ATOM 3423 N N . PRO B 1 133 ? 2.334 7.355 5.797 1 90.94 133 PRO B N 1
ATOM 3424 C CA . PRO B 1 133 ? 3.605 8.078 5.711 1 90.94 133 PRO B CA 1
ATOM 3425 C C . PRO B 1 133 ? 4.223 8.016 4.316 1 90.94 133 PRO B C 1
ATOM 3427 O O . PRO B 1 133 ? 4.801 9.008 3.852 1 90.94 133 PRO B O 1
ATOM 3430 N N . VAL B 1 134 ? 4.105 6.891 3.66 1 92.25 134 VAL B N 1
ATOM 3431 C CA . VAL B 1 134 ? 4.66 6.715 2.324 1 92.25 134 VAL B CA 1
ATOM 3432 C C . VAL B 1 134 ? 3.918 7.605 1.331 1 92.25 134 VAL B C 1
ATOM 3434 O O . VAL B 1 134 ? 4.539 8.328 0.548 1 92.25 134 VAL B O 1
ATOM 3437 N N . ILE B 1 135 ? 2.629 7.547 1.433 1 91.88 135 ILE B N 1
ATOM 3438 C CA . ILE B 1 135 ? 1.786 8.297 0.509 1 91.88 135 ILE B CA 1
ATOM 3439 C C . ILE B 1 135 ? 2.004 9.797 0.712 1 91.88 135 ILE B C 1
ATOM 3441 O O . ILE B 1 135 ? 2.186 10.539 -0.254 1 91.88 135 ILE B O 1
ATOM 3445 N N . LYS B 1 136 ? 2.047 10.203 1.941 1 91.25 136 LYS B N 1
ATOM 3446 C CA . LYS B 1 136 ? 2.199 11.617 2.25 1 91.25 136 LYS B CA 1
ATOM 3447 C C . LYS B 1 136 ? 3.559 12.141 1.794 1 91.25 136 LYS B C 1
ATOM 3449 O O . LYS B 1 136 ? 3.662 13.25 1.273 1 91.25 136 LYS B O 1
ATOM 3454 N N . PHE B 1 137 ? 4.594 11.406 1.974 1 92.38 137 PHE B N 1
ATOM 3455 C CA . PHE B 1 137 ? 5.914 11.797 1.489 1 92.38 137 PHE B CA 1
ATOM 3456 C C . PHE B 1 137 ? 5.906 11.961 -0.026 1 92.38 137 PHE B C 1
ATOM 3458 O O . PHE B 1 137 ? 6.414 12.961 -0.549 1 92.38 137 PHE B O 1
ATOM 3465 N N . LEU B 1 138 ? 5.301 10.992 -0.683 1 93.75 138 LEU B N 1
ATOM 3466 C CA . LEU B 1 138 ? 5.27 11.023 -2.141 1 93.75 138 LEU B CA 1
ATOM 3467 C C . LEU B 1 138 ? 4.414 12.18 -2.641 1 93.75 138 LEU B C 1
ATOM 3469 O O . LEU B 1 138 ? 4.688 12.75 -3.701 1 93.75 138 LEU B O 1
ATOM 3473 N N . ASP B 1 139 ? 3.381 12.539 -1.861 1 93.56 139 ASP B N 1
ATOM 3474 C CA . ASP B 1 139 ? 2.617 13.734 -2.201 1 93.56 139 ASP B CA 1
ATOM 3475 C C . ASP B 1 139 ? 3.537 14.938 -2.379 1 93.56 139 ASP B C 1
ATOM 3477 O O . ASP B 1 139 ? 3.445 15.656 -3.379 1 93.56 139 ASP B O 1
ATOM 3481 N N . PHE B 1 140 ? 4.398 15.125 -1.527 1 93.94 140 PHE B N 1
ATOM 3482 C CA . PHE B 1 140 ? 5.254 16.297 -1.525 1 93.94 140 PHE B CA 1
ATOM 3483 C C . PHE B 1 140 ? 6.359 16.172 -2.568 1 93.94 140 PHE B C 1
ATOM 3485 O O . PHE B 1 140 ? 6.773 17.156 -3.17 1 93.94 140 PHE B O 1
ATOM 3492 N N . VAL B 1 141 ? 6.852 14.938 -2.764 1 93.81 141 VAL B N 1
ATOM 3493 C CA . VAL B 1 141 ? 7.82 14.695 -3.826 1 93.81 141 VAL B CA 1
ATOM 3494 C C . VAL B 1 141 ? 7.223 15.102 -5.172 1 93.81 141 VAL B C 1
ATOM 3496 O O . VAL B 1 141 ? 7.852 15.828 -5.941 1 93.81 141 VAL B O 1
ATOM 3499 N N . HIS B 1 142 ? 6.016 14.734 -5.414 1 94.62 142 HIS B N 1
ATOM 3500 C CA . HIS B 1 142 ? 5.414 14.938 -6.727 1 94.62 142 HIS B CA 1
ATOM 3501 C C . HIS B 1 142 ? 4.812 16.328 -6.852 1 94.62 142 HIS B C 1
ATOM 3503 O O . HIS B 1 142 ? 4.52 16.797 -7.957 1 94.62 142 HIS B O 1
ATOM 3509 N N . LEU B 1 143 ? 4.621 17.016 -5.742 1 94.81 143 LEU B N 1
ATOM 3510 C CA . LEU B 1 143 ? 4.328 18.453 -5.777 1 94.81 143 LEU B CA 1
ATOM 3511 C C . LEU B 1 143 ? 5.59 19.25 -6.059 1 94.81 143 LEU B C 1
ATOM 3513 O O . LEU B 1 143 ? 5.512 20.453 -6.367 1 94.81 143 LEU B O 1
ATOM 3517 N N . ASP B 1 144 ? 6.699 18.625 -5.941 1 93.44 144 ASP B N 1
ATOM 3518 C CA . ASP B 1 144 ? 8.008 19.203 -6.234 1 93.44 144 ASP B CA 1
ATOM 3519 C C . ASP B 1 144 ? 8.281 20.406 -5.32 1 93.44 144 ASP B C 1
ATOM 3521 O O . ASP B 1 144 ? 8.578 21.5 -5.801 1 93.44 144 ASP B O 1
ATOM 3525 N N . VAL B 1 145 ? 8.219 20.219 -4.02 1 94.5 145 VAL B N 1
ATOM 3526 C CA . VAL B 1 145 ? 8.484 21.281 -3.059 1 94.5 145 VAL B CA 1
ATOM 3527 C C . VAL B 1 145 ? 9.891 21.125 -2.49 1 94.5 145 VAL B C 1
ATOM 3529 O O . VAL B 1 145 ? 10.453 20.031 -2.496 1 94.5 145 VAL B O 1
ATOM 3532 N N . ASP B 1 146 ? 10.406 22.234 -2.018 1 92.38 146 ASP B N 1
ATOM 3533 C CA . ASP B 1 146 ? 11.727 22.234 -1.397 1 92.38 146 ASP B CA 1
ATOM 3534 C C . ASP B 1 146 ? 11.641 21.812 0.071 1 92.38 146 ASP B C 1
ATOM 3536 O O . ASP B 1 146 ? 12.516 21.094 0.571 1 92.38 146 ASP B O 1
ATOM 3540 N N . LYS B 1 147 ? 10.625 22.281 0.665 1 91.19 147 LYS B N 1
ATOM 3541 C CA . LYS B 1 147 ? 10.406 22 2.078 1 91.19 147 LYS B CA 1
ATOM 3542 C C . LYS B 1 147 ? 8.922 21.781 2.371 1 91.19 147 LYS B C 1
ATOM 3544 O O . LYS B 1 147 ? 8.07 22.156 1.564 1 91.19 147 LYS B O 1
ATOM 3549 N N . VAL B 1 148 ? 8.719 21.094 3.51 1 91.5 148 VAL B N 1
ATOM 3550 C CA . VAL B 1 148 ? 7.336 20.859 3.926 1 91.5 148 VAL B CA 1
ATOM 3551 C C . VAL B 1 148 ? 7.145 21.344 5.363 1 91.5 148 VAL B C 1
ATOM 3553 O O . VAL B 1 148 ? 8.031 21.172 6.203 1 91.5 148 VAL B O 1
ATOM 3556 N N . VAL B 1 149 ? 6.055 22.031 5.551 1 85.69 149 VAL B N 1
ATOM 3557 C CA . VAL B 1 149 ? 5.613 22.312 6.914 1 85.69 149 VAL B CA 1
ATOM 3558 C C . VAL B 1 149 ? 4.648 21.234 7.383 1 85.69 149 VAL B C 1
ATOM 3560 O O . VAL B 1 149 ? 3.557 21.078 6.828 1 85.69 149 VAL B O 1
ATOM 3563 N N . TYR B 1 150 ? 5.121 20.453 8.273 1 76.56 150 TYR B N 1
ATOM 3564 C CA . TYR B 1 150 ? 4.301 19.328 8.703 1 76.56 150 TYR B CA 1
ATOM 3565 C C . TYR B 1 150 ? 4.5 19.031 10.188 1 76.56 150 TYR B C 1
ATOM 3567 O O . TYR B 1 150 ? 5.531 19.391 10.758 1 76.56 150 TYR B O 1
ATOM 3575 N N . ASN B 1 151 ? 3.414 18.531 10.727 1 66.81 151 ASN B N 1
ATOM 3576 C CA . ASN B 1 151 ? 3.475 18.281 12.164 1 66.81 151 ASN B CA 1
ATOM 3577 C C . ASN B 1 151 ? 4.09 16.922 12.469 1 66.81 151 ASN B C 1
ATOM 3579 O O . ASN B 1 151 ? 4.527 16.656 13.594 1 66.81 151 ASN B O 1
ATOM 3583 N N . ASN B 1 152 ? 3.971 16.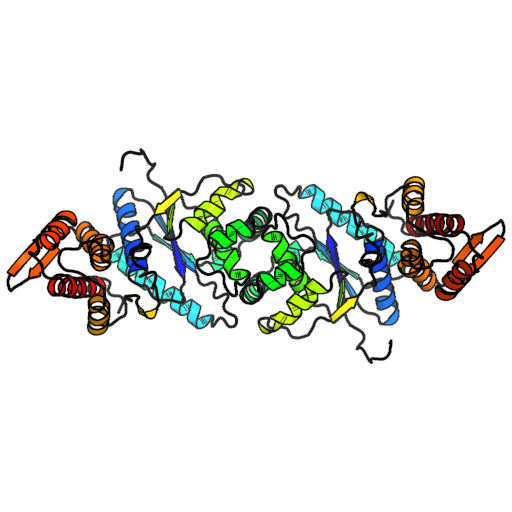062 11.523 1 71.31 152 ASN B N 1
ATOM 3584 C CA . ASN B 1 152 ? 4.508 14.727 11.781 1 71.31 152 ASN B CA 1
ATOM 3585 C C . ASN B 1 152 ? 5.785 14.477 10.984 1 71.31 152 ASN B C 1
ATOM 3587 O O . ASN B 1 152 ? 5.734 13.953 9.867 1 71.31 152 ASN B O 1
ATOM 3591 N N . GLU B 1 153 ? 6.848 14.797 11.609 1 75.69 153 GLU B N 1
ATOM 3592 C CA . GLU B 1 153 ? 8.156 14.68 10.977 1 75.69 153 GLU B CA 1
ATOM 3593 C C . GLU B 1 153 ? 8.477 13.227 10.625 1 75.69 153 GLU B C 1
ATOM 3595 O O . GLU B 1 153 ? 9.32 12.961 9.766 1 75.69 153 GLU B O 1
ATOM 3600 N N . LYS B 1 154 ? 7.793 12.391 11.258 1 81.75 154 LYS B N 1
ATOM 3601 C CA . LYS B 1 154 ? 8.094 10.977 11.07 1 81.75 154 LYS B CA 1
ATOM 3602 C C . LYS B 1 154 ? 7.832 10.539 9.633 1 81.75 154 LYS B C 1
ATOM 3604 O O . LYS B 1 154 ? 8.547 9.688 9.102 1 81.75 154 LYS B O 1
ATOM 3609 N N . TYR B 1 155 ? 6.895 11.125 8.977 1 84.44 155 TYR B N 1
ATOM 3610 C CA . TYR B 1 155 ? 6.555 10.758 7.605 1 84.44 155 TYR B CA 1
ATOM 3611 C C . TYR B 1 155 ? 7.668 11.164 6.645 1 84.44 155 TYR B C 1
ATOM 3613 O O . TYR B 1 155 ? 8.078 10.375 5.789 1 84.44 155 TYR B O 1
ATOM 3621 N N . ILE B 1 156 ? 8.164 12.344 6.906 1 83.06 156 ILE B N 1
ATOM 3622 C CA . ILE B 1 156 ? 9.211 12.867 6.035 1 83.06 156 ILE B CA 1
ATOM 3623 C C . ILE B 1 156 ? 10.508 12.102 6.266 1 83.06 156 ILE B C 1
ATOM 3625 O O . ILE B 1 156 ? 11.211 11.75 5.312 1 83.06 156 ILE B O 1
ATOM 3629 N N . ARG B 1 157 ? 10.75 11.797 7.48 1 84.44 157 ARG B N 1
ATOM 3630 C CA . ARG B 1 157 ? 11.961 11.055 7.809 1 84.44 157 ARG B CA 1
ATOM 3631 C C . ARG B 1 157 ? 11.938 9.656 7.191 1 84.44 157 ARG B C 1
ATOM 3633 O O . ARG B 1 157 ? 12.945 9.188 6.66 1 84.44 157 ARG B O 1
ATOM 3640 N N . LEU B 1 158 ? 10.82 9.031 7.301 1 88.19 158 LEU B N 1
ATOM 3641 C CA . LEU B 1 158 ? 10.68 7.711 6.707 1 88.19 158 LEU B CA 1
ATOM 3642 C C . LEU B 1 158 ? 10.906 7.766 5.199 1 88.19 158 LEU B C 1
ATOM 3644 O O . LEU B 1 158 ? 11.648 6.949 4.648 1 88.19 158 LEU B O 1
ATOM 3648 N N . GLY B 1 159 ? 10.273 8.68 4.543 1 88.81 159 GLY B N 1
ATOM 3649 C CA . GLY B 1 159 ? 10.43 8.828 3.105 1 88.81 159 GLY B CA 1
ATOM 3650 C C . GLY B 1 159 ? 11.852 9.156 2.688 1 88.81 159 GLY B C 1
ATOM 3651 O O . GLY B 1 159 ? 12.398 8.516 1.793 1 88.81 159 GLY B O 1
ATOM 3652 N N . GLU B 1 160 ? 12.445 10.086 3.447 1 86.19 160 GLU B N 1
ATOM 3653 C CA . GLU B 1 160 ? 13.805 10.516 3.129 1 86.19 160 GLU B CA 1
ATOM 3654 C C . GLU B 1 160 ? 14.812 9.391 3.385 1 86.19 160 GLU B C 1
ATOM 3656 O O . GLU B 1 160 ? 15.805 9.266 2.67 1 86.19 160 GLU B O 1
ATOM 3661 N N . GLY B 1 161 ? 14.562 8.664 4.367 1 86.88 161 GLY B N 1
ATOM 3662 C CA . GLY B 1 161 ? 15.43 7.547 4.691 1 86.88 161 GLY B CA 1
ATOM 3663 C C . GLY B 1 161 ? 15.445 6.469 3.625 1 86.88 161 GLY B C 1
ATOM 3664 O O . GLY B 1 161 ? 16.375 5.66 3.557 1 86.88 161 GLY B O 1
ATOM 3665 N N . ASN B 1 162 ? 14.406 6.398 2.785 1 87.06 162 ASN B N 1
ATOM 3666 C CA . ASN B 1 162 ? 14.266 5.359 1.773 1 87.06 162 ASN B CA 1
ATOM 3667 C C . ASN B 1 162 ? 14.219 5.945 0.366 1 87.06 162 ASN B C 1
ATOM 3669 O O . ASN B 1 162 ? 13.836 5.266 -0.586 1 87.06 162 ASN B O 1
ATOM 3673 N N . LYS B 1 163 ? 14.648 7.172 0.245 1 87.69 163 LYS B N 1
ATOM 3674 C CA . LYS B 1 163 ? 14.398 7.914 -0.988 1 87.69 163 LYS B CA 1
ATOM 3675 C C . LYS B 1 163 ? 15.352 7.473 -2.096 1 87.69 163 LYS B C 1
ATOM 3677 O O . LYS B 1 163 ? 15.172 7.836 -3.26 1 87.69 163 LYS B O 1
ATOM 3682 N N . ASP B 1 164 ? 16.328 6.762 -1.771 1 85.38 164 ASP B N 1
ATOM 3683 C CA . ASP B 1 164 ? 17.359 6.383 -2.732 1 85.38 164 ASP B CA 1
ATOM 3684 C C . ASP B 1 164 ? 16.766 5.586 -3.891 1 85.38 164 ASP B C 1
ATOM 3686 O O . ASP B 1 164 ? 17.344 5.523 -4.973 1 85.38 164 ASP B O 1
ATOM 3690 N N . VAL B 1 165 ? 15.695 4.961 -3.588 1 84.62 165 VAL B N 1
ATOM 3691 C CA . VAL B 1 165 ? 15.078 4.145 -4.625 1 84.62 165 VAL B CA 1
ATOM 3692 C C . VAL B 1 165 ? 14.312 5.043 -5.598 1 84.62 165 VAL B C 1
ATOM 3694 O O . VAL B 1 165 ? 13.914 4.598 -6.676 1 84.62 165 VAL B O 1
ATOM 3697 N N . LEU B 1 166 ? 14.188 6.285 -5.121 1 87.12 166 LEU B N 1
ATOM 3698 C CA . LEU B 1 166 ? 13.492 7.25 -5.969 1 87.12 166 LEU B CA 1
ATOM 3699 C C . LEU B 1 166 ? 14.484 8.047 -6.812 1 87.12 166 LEU B C 1
ATOM 3701 O O . LEU B 1 166 ? 15.664 8.141 -6.461 1 87.12 166 LEU B O 1
ATOM 3705 N N . ASP B 1 167 ? 14.25 8.367 -7.961 1 80.75 167 ASP B N 1
ATOM 3706 C CA . ASP B 1 167 ? 15.086 9.227 -8.797 1 80.75 167 ASP B CA 1
ATOM 3707 C C . ASP B 1 167 ? 14.82 10.703 -8.508 1 80.75 167 ASP B C 1
ATOM 3709 O O . ASP B 1 167 ? 14.406 11.453 -9.391 1 80.75 167 ASP B O 1
ATOM 3713 N N . LEU B 1 168 ? 15.18 10.992 -7.207 1 83.5 168 LEU B N 1
ATOM 3714 C CA . LEU B 1 168 ? 14.883 12.367 -6.82 1 83.5 168 LEU B CA 1
ATOM 3715 C C . LEU B 1 168 ? 16.047 13.289 -7.141 1 83.5 168 LEU B C 1
ATOM 3717 O O . LEU B 1 168 ? 17.219 12.914 -6.961 1 83.5 168 LEU B O 1
ATOM 3721 N N . GLU B 1 169 ? 15.703 14.398 -7.629 1 78.19 169 GLU B N 1
ATOM 3722 C CA . GLU B 1 169 ? 16.703 15.398 -7.969 1 78.19 169 GLU B CA 1
ATOM 3723 C C . GLU B 1 169 ? 17.109 16.219 -6.742 1 78.19 169 GLU B C 1
ATOM 3725 O O . GLU B 1 169 ? 18.203 16.797 -6.707 1 78.19 169 GLU B O 1
ATOM 3730 N N . LYS B 1 170 ? 16.234 16.297 -5.793 1 80.56 170 LYS B N 1
ATOM 3731 C CA . LYS B 1 170 ? 16.516 17.109 -4.605 1 80.56 170 LYS B CA 1
ATOM 3732 C C . LYS B 1 170 ? 15.914 16.469 -3.357 1 80.56 170 LYS B C 1
ATOM 3734 O O . LYS B 1 170 ? 14.992 15.656 -3.449 1 80.56 170 LYS B O 1
ATOM 3739 N N . ASP B 1 171 ? 16.5 16.875 -2.207 1 83.69 171 ASP B N 1
ATOM 3740 C CA . ASP B 1 171 ? 15.945 16.469 -0.92 1 83.69 171 ASP B CA 1
ATOM 3741 C C . ASP B 1 171 ? 14.797 17.391 -0.505 1 83.69 171 ASP B C 1
ATOM 3743 O O . ASP B 1 171 ? 14.766 18.562 -0.87 1 83.69 171 ASP B O 1
ATOM 3747 N N . ILE B 1 172 ? 13.883 16.797 0.148 1 84.31 172 ILE B N 1
ATOM 3748 C CA . ILE B 1 172 ? 12.789 17.594 0.706 1 84.31 172 ILE B CA 1
ATOM 3749 C C . ILE B 1 172 ? 13.078 17.906 2.174 1 84.31 172 ILE B C 1
ATOM 3751 O O . ILE B 1 172 ? 13.227 16.984 2.99 1 84.31 172 ILE B O 1
ATOM 3755 N N . GLY B 1 173 ? 13.211 19.172 2.451 1 83.62 173 GLY B N 1
ATOM 3756 C CA . GLY B 1 173 ? 13.43 19.594 3.826 1 83.62 173 GLY B CA 1
ATOM 3757 C C . GLY B 1 173 ? 12.156 19.672 4.641 1 83.62 173 GLY B C 1
ATOM 3758 O O . GLY B 1 173 ? 11.055 19.641 4.086 1 83.62 173 GLY B O 1
ATOM 3759 N N . PHE B 1 174 ? 12.344 19.609 5.98 1 81.25 174 PHE B N 1
ATOM 3760 C CA . PHE B 1 174 ? 11.219 19.641 6.906 1 81.25 174 PHE B CA 1
ATOM 3761 C C . PHE B 1 174 ? 11.297 20.875 7.797 1 81.25 174 PHE B C 1
ATOM 3763 O O . PHE B 1 174 ? 12.375 21.234 8.273 1 81.25 174 PHE B O 1
ATOM 3770 N N . ILE B 1 175 ? 10.188 21.516 7.848 1 77.25 175 ILE B N 1
ATOM 3771 C CA . ILE B 1 175 ? 10.039 22.594 8.812 1 77.25 175 ILE B CA 1
ATOM 3772 C C . ILE B 1 175 ? 8.945 22.25 9.82 1 77.25 175 ILE B C 1
ATOM 3774 O O . ILE B 1 175 ? 7.809 21.969 9.438 1 77.25 175 ILE B O 1
ATOM 3778 N N . PHE B 1 176 ? 9.398 22.188 11 1 70.81 176 PHE B N 1
ATOM 3779 C CA . PHE B 1 176 ? 8.43 21.891 12.055 1 70.81 176 PHE B CA 1
ATOM 3780 C C . PHE B 1 176 ? 7.527 23.094 12.305 1 70.81 176 PHE B C 1
ATOM 3782 O O . PHE B 1 176 ? 8.016 24.219 12.5 1 70.81 176 PHE B O 1
ATOM 3789 N N . SER B 1 177 ? 6.215 22.891 12.039 1 62.81 177 SER B N 1
ATOM 3790 C CA . SER B 1 177 ? 5.27 23.984 12.211 1 62.81 177 SER B CA 1
ATOM 3791 C C . SER B 1 177 ? 5.18 24.422 13.664 1 62.81 177 SER B C 1
ATOM 3793 O O . SER B 1 177 ? 4.711 25.516 13.969 1 62.81 177 SER B O 1
ATOM 3795 N N . GLY B 1 178 ? 5.953 23.812 14.594 1 55.31 178 GLY B N 1
ATOM 3796 C CA . GLY B 1 178 ? 5.863 24.172 16 1 55.31 178 GLY B CA 1
ATOM 3797 C C . GLY B 1 178 ? 4.547 23.766 16.641 1 55.31 178 GLY B C 1
ATOM 3798 O O . GLY B 1 178 ? 4.148 24.328 17.656 1 55.31 178 GLY B O 1
ATOM 3799 N N . THR B 1 179 ? 3.936 22.625 16.188 1 52.16 179 THR B N 1
ATOM 3800 C CA . THR B 1 179 ? 2.508 22.438 16.438 1 52.16 179 THR B CA 1
ATOM 3801 C C . THR B 1 179 ? 2.221 22.344 17.938 1 52.16 179 THR B C 1
ATOM 3803 O O . THR B 1 179 ? 3.068 21.875 18.703 1 52.16 179 THR B O 1
ATOM 3806 N N . ILE B 1 180 ? 1.226 23.25 18.438 1 51.19 180 ILE B N 1
ATOM 3807 C CA . ILE B 1 180 ? 0.421 23.266 19.656 1 51.19 180 ILE B CA 1
ATOM 3808 C C . ILE B 1 180 ? 0.189 21.828 20.141 1 51.19 180 ILE B C 1
ATOM 3810 O O . ILE B 1 180 ? 0.023 21.594 21.328 1 51.19 180 ILE B O 1
ATOM 3814 N N . PHE B 1 181 ? 0.371 20.734 19.25 1 47.78 181 PHE B N 1
ATOM 3815 C CA . PHE B 1 181 ? -0.303 19.516 19.672 1 47.78 181 PHE B CA 1
ATOM 3816 C C . PHE B 1 181 ? 0.709 18.453 20.078 1 47.78 181 PHE B C 1
ATOM 3818 O O . PHE B 1 181 ? 0.334 17.328 20.406 1 47.78 181 PHE B O 1
ATOM 3825 N N . ASP B 1 182 ? 2.008 18.797 19.875 1 45.56 182 ASP B N 1
ATOM 3826 C CA . ASP B 1 182 ? 2.873 17.672 20.234 1 45.56 182 ASP B CA 1
ATOM 3827 C C . ASP B 1 182 ? 2.971 17.516 21.75 1 45.56 182 ASP B C 1
ATOM 3829 O O . ASP B 1 182 ? 3.932 16.938 22.266 1 45.56 182 ASP B O 1
ATOM 3833 N N . ASN B 1 183 ? 2.381 18.188 22.5 1 37.91 183 ASN B N 1
ATOM 3834 C CA . ASN B 1 183 ? 2.754 18.047 23.906 1 37.91 183 ASN B CA 1
ATOM 3835 C C . ASN B 1 183 ? 2.781 16.594 24.344 1 37.91 183 ASN B C 1
ATOM 3837 O O . ASN B 1 183 ? 1.744 16.031 24.688 1 37.91 183 ASN B O 1
ATOM 3841 N N . LYS B 1 184 ? 3.51 15.93 23.891 1 42.66 184 LYS B N 1
ATOM 3842 C CA . LYS B 1 184 ? 3.777 14.719 24.656 1 42.66 184 LYS B CA 1
ATOM 3843 C C . LYS B 1 184 ? 3.932 15.039 26.141 1 42.66 184 LYS B C 1
ATOM 3845 O O . LYS B 1 184 ? 4.148 14.141 26.953 1 42.66 184 LYS B O 1
ATOM 3850 N N . LYS B 1 185 ? 4.711 15.93 26.422 1 41.44 185 LYS B N 1
ATOM 3851 C CA . LYS B 1 185 ? 4.965 15.93 27.859 1 41.44 185 LYS B CA 1
ATOM 3852 C C . LYS B 1 185 ? 3.66 15.867 28.656 1 41.44 185 LYS B C 1
ATOM 3854 O O . LYS B 1 185 ? 3.609 15.273 29.734 1 41.44 185 LYS B O 1
ATOM 3859 N N . ASN B 1 186 ? 2.924 16.984 28.734 1 35.72 186 ASN B N 1
ATOM 3860 C CA . ASN B 1 186 ? 1.641 16.797 29.406 1 35.72 186 ASN B CA 1
ATOM 3861 C C . ASN B 1 186 ? 0.685 15.969 28.547 1 35.72 186 ASN B C 1
ATOM 3863 O O . ASN B 1 186 ? 0.689 16.078 27.312 1 35.72 186 ASN B O 1
ATOM 3867 N N . LYS B 1 187 ? 0.256 14.969 29.078 1 38.31 187 LYS B N 1
ATOM 3868 C CA . LYS B 1 187 ? -0.793 14.016 28.719 1 38.31 187 LYS B CA 1
ATOM 3869 C C . LYS B 1 187 ? -1.817 14.656 27.781 1 38.31 187 LYS B C 1
ATOM 3871 O O . LYS B 1 187 ? -2.922 14.141 27.609 1 38.31 187 LYS B O 1
ATOM 3876 N N . MET B 1 188 ? -1.576 15.82 27.594 1 33.47 188 MET B N 1
ATOM 3877 C CA . MET B 1 188 ? -2.729 16.281 26.828 1 33.47 188 MET B CA 1
ATOM 3878 C C . MET B 1 188 ? -2.639 15.82 25.375 1 33.47 188 MET B C 1
ATOM 3880 O O . MET B 1 188 ? -1.971 16.453 24.562 1 33.47 188 MET B O 1
ATOM 3884 N N . THR B 1 189 ? -2.053 14.812 25.062 1 37.34 189 THR B N 1
ATOM 3885 C CA . THR B 1 189 ? -2.211 14.031 23.844 1 37.34 189 THR B CA 1
ATOM 3886 C C . THR B 1 189 ? -3.459 14.469 23.078 1 37.34 189 THR B C 1
ATOM 3888 O O . THR B 1 189 ? -3.852 13.828 22.094 1 37.34 189 THR B O 1
ATOM 3891 N N . PHE B 1 190 ? -4.453 15.031 23.797 1 38.06 190 PHE B N 1
ATOM 3892 C CA . PHE B 1 190 ? -5.875 14.883 23.5 1 38.06 190 PHE B CA 1
ATOM 3893 C C . PHE B 1 190 ? -6.23 15.578 22.203 1 38.06 190 PHE B C 1
ATOM 3895 O O . PHE B 1 190 ? -6.637 16.75 22.203 1 38.06 190 PHE B O 1
ATOM 3902 N N . PHE B 1 191 ? -5.23 15.773 21.25 1 43.19 191 PHE B N 1
ATOM 3903 C CA . PHE B 1 191 ? -6.066 16.094 20.109 1 43.19 191 PHE B CA 1
ATOM 3904 C C . PHE B 1 191 ? -7.234 15.125 20 1 43.19 191 PHE B C 1
ATOM 3906 O O . PHE B 1 191 ? -7.066 13.984 19.562 1 43.19 191 PHE B O 1
ATOM 3913 N N . ASP B 1 192 ? -7.965 15.117 21 1 53.41 192 ASP B N 1
ATOM 3914 C CA . ASP B 1 192 ? -9.266 14.508 20.75 1 53.41 192 ASP B CA 1
ATOM 3915 C C . ASP B 1 192 ? -10.188 15.461 19.984 1 53.41 192 ASP B C 1
ATOM 3917 O O . ASP B 1 192 ? -10.188 16.672 20.234 1 53.41 192 ASP B O 1
ATOM 3921 N N . LYS B 1 193 ? -10.5 15.148 18.938 1 58.03 193 LYS B N 1
ATOM 3922 C CA . LYS B 1 193 ? -11.445 15.883 18.109 1 58.03 193 LYS B CA 1
ATOM 3923 C C . LYS B 1 193 ? -12.391 16.734 18.953 1 58.03 193 LYS B C 1
ATOM 3925 O O . LYS B 1 193 ? -12.773 17.828 18.547 1 58.03 193 LYS B O 1
ATOM 3930 N N . MET B 1 194 ? -12.469 16.281 20.078 1 56.5 194 MET B N 1
ATOM 3931 C CA . MET B 1 194 ? -13.414 16.969 20.953 1 56.5 194 MET B CA 1
ATOM 3932 C C . MET B 1 194 ? -12.773 18.188 21.594 1 56.5 194 MET B C 1
ATOM 3934 O O . MET B 1 194 ? -13.445 19.172 21.875 1 56.5 194 MET B O 1
ATOM 3938 N N . SER B 1 195 ? -11.516 18.125 21.562 1 66.94 195 SER B N 1
ATOM 3939 C CA . SER B 1 195 ? -10.852 19.203 22.281 1 66.94 195 SER B CA 1
ATOM 3940 C C . SER B 1 195 ? -10.258 20.234 21.312 1 66.94 195 SER B C 1
ATOM 3942 O O . SER B 1 195 ? -9.867 21.328 21.734 1 66.94 195 SER B O 1
ATOM 3944 N N . ALA B 1 196 ? -10.398 19.922 20.141 1 79.94 196 ALA B N 1
ATOM 3945 C CA . ALA B 1 196 ? -9.805 20.828 19.172 1 79.94 196 ALA B CA 1
ATOM 3946 C C . ALA B 1 196 ? -10.656 22.094 19.016 1 79.94 196 ALA B C 1
ATOM 3948 O O . ALA B 1 196 ? -11.883 22.031 19.062 1 79.94 196 ALA B O 1
ATOM 3949 N N . ILE B 1 197 ? -10.047 23.234 18.891 1 89.12 197 ILE B N 1
ATOM 3950 C CA . ILE B 1 197 ? -10.734 24.484 18.625 1 89.12 197 ILE B CA 1
ATOM 3951 C C . ILE B 1 197 ? -10.867 24.688 17.109 1 89.12 197 ILE B C 1
ATOM 3953 O O . ILE B 1 197 ? -9.875 24.875 16.422 1 89.12 197 ILE B O 1
ATOM 3957 N N . TRP B 1 198 ? -12.062 24.688 16.688 1 89 198 TRP B N 1
ATOM 3958 C CA . TRP B 1 198 ? -12.352 24.781 15.258 1 89 198 TRP B CA 1
ATOM 3959 C C . TRP B 1 198 ? -12.625 26.219 14.844 1 89 198 TRP B C 1
ATOM 3961 O O . TRP B 1 198 ? -13.188 27 15.625 1 89 198 TRP B O 1
ATOM 3971 N N . ILE B 1 199 ? -12.305 26.516 13.617 1 89.81 199 ILE B N 1
ATOM 3972 C CA . ILE B 1 199 ? -12.391 27.891 13.133 1 89.81 199 ILE B CA 1
ATOM 3973 C C . ILE B 1 199 ? -13.859 28.297 13.023 1 89.81 199 ILE B C 1
ATOM 3975 O O . ILE B 1 199 ? -14.18 29.484 13.117 1 89.81 199 ILE B O 1
ATOM 3979 N N . CYS B 1 200 ? -14.766 27.375 12.883 1 87.75 200 CYS B N 1
ATOM 3980 C CA . CYS B 1 200 ? -16.172 27.672 12.68 1 87.75 200 CYS B CA 1
ATOM 3981 C C . CYS B 1 200 ? -16.938 27.625 14 1 87.75 200 CYS B C 1
ATOM 3983 O O . CYS B 1 200 ? -18.156 27.828 14.023 1 87.75 200 CYS B O 1
ATOM 3985 N N . GLU B 1 201 ? -16.281 27.469 15.023 1 89.12 201 GLU B N 1
ATOM 3986 C CA . GLU B 1 201 ? -16.938 27.344 16.312 1 89.12 201 GLU B CA 1
ATOM 3987 C C . GLU B 1 201 ? -17.391 28.719 16.828 1 89.12 201 GLU B C 1
ATOM 3989 O O . GLU B 1 201 ? -16.812 29.734 16.469 1 89.12 201 GLU B O 1
ATOM 3994 N N . SER B 1 202 ? -18.406 28.656 17.703 1 92.94 202 SER B N 1
ATOM 3995 C CA . SER B 1 202 ? -18.891 29.891 18.312 1 92.94 202 SER B CA 1
ATOM 3996 C C . SER B 1 202 ? -17.922 30.406 19.359 1 92.94 202 SER B C 1
ATOM 3998 O O . SER B 1 202 ? -17.094 29.656 19.891 1 92.94 202 SER B O 1
ATOM 4000 N N . GLU B 1 203 ? -18.062 31.703 19.641 1 94.12 203 GLU B N 1
ATOM 4001 C CA . GLU B 1 203 ? -17.25 32.312 20.688 1 94.12 203 GLU B CA 1
ATOM 4002 C C . GLU B 1 203 ? -17.438 31.594 22.016 1 94.12 203 GLU B C 1
ATOM 4004 O O . GLU B 1 203 ? -16.469 31.359 22.75 1 94.12 203 GLU B O 1
ATOM 4009 N N . LYS B 1 204 ? -18.688 31.281 22.234 1 95.75 204 LYS B N 1
ATOM 4010 C CA . LYS B 1 204 ? -19.016 30.594 23.484 1 95.75 204 LYS B CA 1
ATOM 4011 C C . LYS B 1 204 ? -18.328 29.234 23.562 1 95.75 204 LYS B C 1
ATOM 4013 O O . LYS B 1 204 ? -17.781 28.875 24.609 1 95.75 204 LYS B O 1
ATOM 4018 N N . SER B 1 205 ? -18.359 28.562 22.562 1 94.06 205 SER B N 1
ATOM 4019 C CA . SER B 1 205 ? -17.75 27.234 22.5 1 94.06 205 SER B CA 1
ATOM 4020 C C . SER B 1 205 ? -16.234 27.328 22.656 1 94.06 205 SER B C 1
ATOM 4022 O O . SER B 1 205 ? -15.633 26.531 23.391 1 94.06 205 SER B O 1
ATOM 4024 N N . ILE B 1 206 ? -15.594 28.266 22 1 94.44 206 ILE B N 1
ATOM 4025 C CA . ILE B 1 206 ? -14.156 28.469 22.094 1 94.44 206 ILE B CA 1
ATOM 4026 C C . ILE B 1 206 ? -13.766 28.812 23.531 1 94.44 206 ILE B C 1
ATOM 4028 O O . ILE B 1 206 ? -12.828 28.219 24.078 1 94.44 206 ILE B O 1
ATOM 4032 N N . SER B 1 207 ? -14.523 29.656 24.109 1 95.44 207 SER B N 1
ATOM 4033 C CA . SER B 1 207 ? -14.273 30.062 25.484 1 95.44 207 SER B CA 1
ATOM 4034 C C . SER B 1 207 ? -14.383 28.875 26.438 1 95.44 207 SER B C 1
ATOM 4036 O O . SER B 1 207 ? -13.531 28.688 27.297 1 95.44 207 SER B O 1
ATOM 4038 N N . LYS B 1 208 ? -15.422 28.125 26.266 1 94 208 LYS B N 1
ATOM 4039 C CA . LYS B 1 208 ? -15.633 26.953 27.109 1 94 208 LYS B CA 1
ATOM 4040 C C . LYS B 1 208 ? -14.461 25.984 27 1 94 208 LYS B C 1
ATOM 4042 O O . LYS B 1 208 ? -13.984 25.469 28.016 1 94 208 LYS B O 1
ATOM 4047 N N . LYS B 1 209 ? -13.992 25.734 25.859 1 91.12 209 LYS B N 1
ATOM 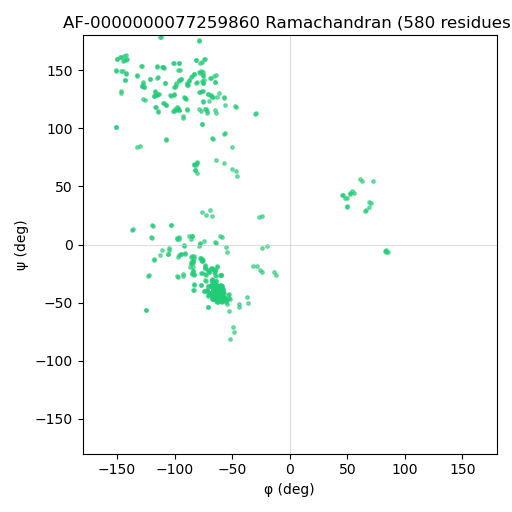4048 C CA . LYS B 1 209 ? -12.898 24.797 25.641 1 91.12 209 LYS B CA 1
ATOM 4049 C C . LYS B 1 209 ? -11.594 25.328 26.234 1 91.12 209 LYS B C 1
ATOM 4051 O O . LYS B 1 209 ? -10.883 24.594 26.922 1 91.12 209 LYS B O 1
ATOM 4056 N N . ILE B 1 210 ? -11.242 26.594 26 1 93.06 210 ILE B N 1
ATOM 4057 C CA . ILE B 1 210 ? -10 27.172 26.484 1 93.06 210 ILE B CA 1
ATOM 4058 C C . ILE B 1 210 ? -10 27.203 28.016 1 93.06 210 ILE B C 1
ATOM 4060 O O . ILE B 1 210 ? -8.977 26.922 28.641 1 93.06 210 ILE B O 1
ATOM 4064 N N . ASN B 1 211 ? -11.125 27.406 28.578 1 92.88 211 ASN B N 1
ATOM 4065 C CA . ASN B 1 211 ? -11.219 27.5 30.031 1 92.88 211 ASN B CA 1
ATOM 4066 C C . ASN B 1 211 ? -11.07 26.125 30.672 1 92.88 211 ASN B C 1
ATOM 4068 O O . ASN B 1 211 ? -10.805 26.031 31.875 1 92.88 211 ASN B O 1
ATOM 4072 N N . LYS B 1 212 ? -11.234 25.109 29.922 1 90.19 212 LYS B N 1
ATOM 4073 C CA . LYS B 1 212 ? -11.078 23.766 30.453 1 90.19 212 LYS B CA 1
ATOM 4074 C C . LYS B 1 212 ? -9.609 23.344 30.469 1 90.19 212 LYS B C 1
ATOM 4076 O O . LYS B 1 212 ? -9.242 22.359 31.109 1 90.19 212 LYS B O 1
ATOM 4081 N N . TYR B 1 213 ? -8.781 24.125 29.812 1 87.62 213 TYR B N 1
ATOM 4082 C CA . TYR B 1 213 ? -7.363 23.766 29.781 1 87.62 213 TYR B CA 1
ATOM 4083 C C . TYR B 1 213 ? -6.738 23.938 31.172 1 87.62 213 TYR B C 1
ATOM 4085 O O . TYR B 1 213 ? -7.082 24.859 31.906 1 87.62 213 TYR B O 1
ATOM 4093 N N . PHE B 1 214 ? -5.867 23.047 31.469 1 88.25 214 PHE B N 1
ATOM 4094 C CA . PHE B 1 214 ? -5.105 23.156 32.688 1 88.25 214 PHE B CA 1
ATOM 4095 C C . PHE B 1 214 ? -4.16 24.359 32.656 1 88.25 214 PHE B C 1
ATOM 4097 O O . PHE B 1 214 ? -3.445 24.547 31.656 1 88.25 214 PHE B O 1
ATOM 4104 N N . CYS B 1 215 ? -4.254 25.156 33.625 1 92.31 215 CYS B N 1
ATOM 4105 C CA . CYS B 1 215 ? -3.404 26.328 33.75 1 92.31 215 CYS B CA 1
ATOM 4106 C C . CYS B 1 215 ? -3.195 26.703 35.219 1 92.31 215 CYS B C 1
ATOM 4108 O O . CYS B 1 215 ? -4.047 27.344 35.844 1 92.31 215 CYS B O 1
ATOM 4110 N N . GLU B 1 216 ? -2.02 26.312 35.719 1 94.38 216 GLU B N 1
ATOM 4111 C CA . GLU B 1 216 ? -1.666 26.609 37.094 1 94.38 216 GLU B CA 1
ATOM 4112 C C . GLU B 1 216 ? -0.996 27.984 37.219 1 94.38 216 GLU B C 1
ATOM 4114 O O . GLU B 1 216 ? -0.162 28.344 36.375 1 94.38 216 GLU B O 1
ATOM 4119 N N . GLU B 1 217 ? -1.348 28.656 38.25 1 95.81 217 GLU B N 1
ATOM 4120 C CA . GLU B 1 217 ? -0.801 30 38.438 1 95.81 217 GLU B CA 1
ATOM 4121 C C . GLU B 1 217 ? 0.724 29.969 38.469 1 95.81 217 GLU B C 1
ATOM 4123 O O . GLU B 1 217 ? 1.327 29.172 39.188 1 95.81 217 GLU B O 1
ATOM 4128 N N . GLY B 1 218 ? 1.289 30.797 37.625 1 95.75 218 GLY B N 1
ATOM 4129 C CA . GLY B 1 218 ? 2.736 30.938 37.594 1 95.75 218 GLY B CA 1
ATOM 4130 C C . GLY B 1 218 ? 3.432 29.891 36.75 1 95.75 218 GLY B C 1
ATOM 4131 O O . GLY B 1 218 ? 4.645 29.953 36.562 1 95.75 218 GLY B O 1
ATOM 4132 N N . ASN B 1 219 ? 2.73 28.969 36.281 1 95 219 ASN B N 1
ATOM 4133 C CA . ASN B 1 219 ? 3.301 27.906 35.5 1 95 219 ASN B CA 1
ATOM 4134 C C . ASN B 1 219 ? 3.064 28.125 34 1 95 219 ASN B C 1
ATOM 4136 O O . ASN B 1 219 ? 1.935 28.016 33.531 1 95 219 ASN B O 1
ATOM 4140 N N . VAL B 1 220 ? 4.109 28.328 33.281 1 93.69 220 VAL B N 1
ATOM 4141 C CA . VAL B 1 220 ? 3.975 28.719 31.891 1 93.69 220 VAL B CA 1
ATOM 4142 C C . VAL B 1 220 ? 3.951 27.469 31.016 1 93.69 220 VAL B C 1
ATOM 4144 O O . VAL B 1 220 ? 3.775 27.562 29.797 1 93.69 220 VAL B O 1
ATOM 4147 N N . ASP B 1 221 ? 4.215 26.312 31.641 1 88.81 221 ASP B N 1
ATOM 4148 C CA . ASP B 1 221 ? 4.145 25.062 30.906 1 88.81 221 ASP B CA 1
ATOM 4149 C C . ASP B 1 221 ? 2.703 24.578 30.766 1 88.81 221 ASP B C 1
ATOM 4151 O O . ASP B 1 221 ? 2.311 23.578 31.375 1 88.81 221 ASP B O 1
ATOM 4155 N N . CYS B 1 222 ? 1.914 25.297 29.953 1 86.69 222 CYS B N 1
ATOM 4156 C CA . CYS B 1 222 ? 0.516 24.953 29.719 1 86.69 222 CYS B CA 1
ATOM 4157 C C . CYS B 1 222 ? 0.125 25.203 28.266 1 86.69 222 CYS B C 1
ATOM 4159 O O . CYS B 1 222 ? 0.791 25.969 27.562 1 86.69 222 CYS B O 1
ATOM 4161 N N . TYR B 1 223 ? -0.924 24.656 27.859 1 86.5 223 TYR B N 1
ATOM 4162 C CA . TYR B 1 223 ? -1.366 24.688 26.469 1 86.5 223 TYR B CA 1
ATOM 4163 C C . TYR B 1 223 ? -1.757 26.094 26.062 1 86.5 223 TYR B C 1
ATOM 4165 O O . TYR B 1 223 ? -1.58 26.484 24.906 1 86.5 223 TYR B O 1
ATOM 4173 N N . VAL B 1 224 ? -2.203 26.797 26.953 1 91.75 224 VAL B N 1
ATOM 4174 C CA . VAL B 1 224 ? -2.648 28.156 26.641 1 91.75 224 VAL B CA 1
ATOM 4175 C C . VAL B 1 224 ? -1.477 28.969 26.109 1 91.75 224 VAL B C 1
ATOM 4177 O O . VAL B 1 224 ? -1.642 29.781 25.203 1 91.75 224 VAL B O 1
ATOM 4180 N N . PHE B 1 225 ? -0.33 28.75 26.609 1 92.56 225 PHE B N 1
ATOM 4181 C CA . PHE B 1 225 ? 0.836 29.5 26.156 1 92.56 225 PHE B CA 1
ATOM 4182 C C . PHE B 1 225 ? 1.264 29.031 24.766 1 92.56 225 PHE B C 1
ATOM 4184 O O . PHE B 1 225 ? 1.823 29.812 23.984 1 92.56 225 PHE B O 1
ATOM 4191 N N . GLU B 1 226 ? 0.945 27.828 24.422 1 88.5 226 GLU B N 1
ATOM 4192 C CA . GLU B 1 226 ? 1.198 27.375 23.062 1 88.5 226 GLU B CA 1
ATOM 4193 C C . GLU B 1 226 ? 0.334 28.141 22.047 1 88.5 226 GLU B C 1
ATOM 4195 O O . GLU B 1 226 ? 0.795 28.484 20.953 1 88.5 226 GLU B O 1
ATOM 4200 N N . ILE B 1 227 ? -0.84 28.328 22.469 1 91.94 227 ILE B N 1
ATOM 4201 C CA . ILE B 1 227 ? -1.748 29.078 21.609 1 91.94 227 ILE B CA 1
ATOM 4202 C C . ILE B 1 227 ? -1.228 30.5 21.453 1 91.94 227 ILE B C 1
ATOM 4204 O O . ILE B 1 227 ? -1.17 31.016 20.328 1 91.94 227 ILE B O 1
ATOM 4208 N N . TYR B 1 228 ? -0.835 31.078 22.562 1 94.81 228 TYR B N 1
ATOM 4209 C CA . TYR B 1 228 ? -0.293 32.438 22.484 1 94.81 228 TYR B CA 1
ATOM 4210 C C . TYR B 1 228 ? 0.926 32.469 21.578 1 94.81 228 TYR B C 1
ATOM 4212 O O . TYR B 1 228 ? 1.033 33.375 20.734 1 94.81 228 TYR B O 1
ATOM 4220 N N . GLU B 1 229 ? 1.771 31.578 21.734 1 92.81 229 GLU B N 1
ATOM 4221 C CA . GLU B 1 229 ? 3.057 31.609 21.031 1 92.81 229 GLU B CA 1
ATOM 4222 C C . GLU B 1 229 ? 2.891 31.297 19.562 1 92.81 229 GLU B C 1
ATOM 4224 O O . GLU B 1 229 ? 3.455 31.969 18.703 1 92.81 229 GLU B O 1
ATOM 4229 N N . HIS B 1 230 ? 2.035 30.344 19.219 1 90.56 230 HIS B N 1
ATOM 4230 C CA . HIS B 1 230 ? 2.068 29.781 17.875 1 90.56 230 HIS B CA 1
ATOM 4231 C C . HIS B 1 230 ? 0.895 30.281 17.047 1 90.56 230 HIS B C 1
ATOM 4233 O O . HIS B 1 230 ? 0.84 30.047 15.836 1 90.56 230 HIS B O 1
ATOM 4239 N N . VAL B 1 231 ? 0.02 30.953 17.688 1 93.44 231 VAL B N 1
ATOM 4240 C CA . VAL B 1 231 ? -1.094 31.5 16.906 1 93.44 231 VAL B CA 1
ATOM 4241 C C . VAL B 1 231 ? -1.191 33 17.125 1 93.44 231 VAL B C 1
ATOM 4243 O O . VAL B 1 231 ? -0.966 33.781 16.203 1 93.44 231 VAL B O 1
ATOM 4246 N N . ILE B 1 232 ? -1.313 33.406 18.359 1 96.5 232 ILE B N 1
ATOM 4247 C CA . ILE B 1 232 ? -1.639 34.781 18.656 1 96.5 232 ILE B CA 1
ATOM 4248 C C . ILE B 1 232 ? -0.441 35.688 18.328 1 96.5 232 ILE B C 1
ATOM 4250 O O . ILE B 1 232 ? -0.552 36.594 17.531 1 96.5 232 ILE B O 1
ATOM 4254 N N . PHE B 1 233 ? 0.685 35.375 18.875 1 95.69 233 PHE B N 1
ATOM 4255 C CA . PHE B 1 233 ? 1.836 36.25 18.656 1 95.69 233 PHE B CA 1
ATOM 4256 C C . PHE B 1 233 ? 2.291 36.188 17.203 1 95.69 233 PHE B C 1
ATOM 4258 O O . PHE B 1 233 ? 2.721 37.188 16.641 1 95.69 233 PHE B O 1
ATOM 4265 N N . LYS B 1 234 ? 2.201 35.062 16.609 1 92.38 234 LYS B N 1
ATOM 4266 C CA . LYS B 1 234 ? 2.551 34.969 15.195 1 92.38 234 LYS B CA 1
ATOM 4267 C C . LYS B 1 234 ? 1.649 35.844 14.336 1 92.38 234 LYS B C 1
ATOM 4269 O O . LYS B 1 234 ? 2.131 36.562 13.461 1 92.38 234 LYS B O 1
ATOM 4274 N N . PHE B 1 235 ? 0.371 35.75 14.594 1 96.31 235 PHE B N 1
ATOM 4275 C CA . PHE B 1 235 ? -0.594 36.562 13.852 1 96.31 235 PHE B CA 1
ATOM 4276 C C . PHE B 1 235 ? -0.338 38.062 14.07 1 96.31 235 PHE B C 1
ATOM 4278 O O . PHE B 1 235 ? -0.296 38.812 13.109 1 96.31 235 PHE B O 1
ATOM 4285 N N . TYR B 1 236 ? -0.123 38.438 15.289 1 96.5 236 TYR B N 1
ATOM 4286 C CA . TYR B 1 236 ? 0.055 39.844 15.617 1 96.5 236 TYR B CA 1
ATOM 4287 C C . TYR B 1 236 ? 1.361 40.375 15.047 1 96.5 236 TYR B C 1
ATOM 4289 O O . TYR B 1 236 ? 1.438 41.531 14.633 1 96.5 236 TYR B O 1
ATOM 4297 N N . GLU B 1 237 ? 2.33 39.531 15.031 1 93.38 237 GLU B N 1
ATOM 4298 C CA . GLU B 1 237 ? 3.588 39.938 14.406 1 93.38 237 GLU B CA 1
ATOM 4299 C C . GLU B 1 237 ? 3.404 40.219 12.914 1 93.38 237 GLU B C 1
ATOM 4301 O O . GLU B 1 237 ? 3.91 41.188 12.391 1 93.38 237 GLU B O 1
ATOM 4306 N N . MET B 1 238 ? 2.691 39.406 12.305 1 93.56 238 MET B N 1
ATOM 4307 C CA . MET B 1 238 ? 2.465 39.531 10.867 1 93.56 238 MET B CA 1
ATOM 4308 C C . MET B 1 238 ? 1.628 40.781 10.562 1 93.56 238 MET B C 1
ATOM 4310 O O . MET B 1 238 ? 1.808 41.406 9.523 1 93.56 238 MET B O 1
ATOM 4314 N N . LYS B 1 239 ? 0.768 41.125 11.508 1 95.44 239 LYS B N 1
ATOM 4315 C CA . LYS B 1 239 ? -0.112 42.25 11.336 1 95.44 239 LYS B CA 1
ATOM 4316 C C . LYS B 1 239 ? 0.525 43.531 11.891 1 95.44 239 LYS B C 1
ATOM 4318 O O . LYS B 1 239 ? -0.064 44.625 11.82 1 95.44 239 LYS B O 1
ATOM 4323 N N . LYS B 1 240 ? 1.705 43.406 12.43 1 94.38 240 LYS B N 1
ATOM 4324 C CA . LYS B 1 240 ? 2.416 44.5 13.062 1 94.38 240 LYS B CA 1
ATOM 4325 C C . LYS B 1 240 ? 1.562 45.156 14.141 1 94.38 240 LYS B C 1
ATOM 4327 O O . LYS B 1 240 ? 1.424 46.406 14.172 1 94.38 240 LYS B O 1
ATOM 4332 N N . LYS B 1 241 ? 0.979 44.312 14.93 1 95.38 241 LYS B N 1
ATOM 4333 C CA . LYS B 1 241 ? 0.147 44.75 16.047 1 95.38 241 LYS B CA 1
ATOM 4334 C C . LYS B 1 241 ? 0.746 44.344 17.375 1 95.38 241 LYS B C 1
ATOM 4336 O O . LYS B 1 241 ? 1.498 43.375 17.453 1 95.38 241 LYS B O 1
ATOM 4341 N N . ILE B 1 242 ? 0.436 45.094 18.328 1 96.31 242 ILE B N 1
ATOM 4342 C CA . ILE B 1 242 ? 0.874 44.781 19.688 1 96.31 242 ILE B CA 1
ATOM 4343 C C . ILE B 1 242 ? -0.251 44.094 20.453 1 96.31 242 ILE B C 1
ATOM 4345 O O . ILE B 1 242 ? -1.419 44.469 20.328 1 96.31 242 ILE B O 1
ATOM 4349 N N . LEU B 1 243 ? 0.095 43.062 21.203 1 96.81 243 LEU B N 1
ATOM 4350 C CA . LEU B 1 243 ? -0.889 42.312 21.984 1 96.81 243 LEU B CA 1
ATOM 4351 C C . LEU B 1 243 ? -1.321 43.094 23.219 1 96.81 243 LEU B C 1
ATOM 4353 O O . LEU B 1 243 ? -0.484 43.656 23.922 1 96.81 243 LEU B O 1
ATOM 4357 N N . GLU B 1 244 ? -2.607 43.125 23.359 1 96.44 244 GLU B N 1
ATOM 4358 C CA . GLU B 1 244 ? -3.176 43.75 24.547 1 96.44 244 GLU B CA 1
ATOM 4359 C C . GLU B 1 244 ? -3.887 42.719 25.438 1 96.44 244 GLU B C 1
ATOM 4361 O O . GLU B 1 244 ? -4.711 41.969 24.953 1 96.44 244 GLU B O 1
ATOM 4366 N N . ILE B 1 245 ? -3.568 42.719 26.688 1 95.25 245 ILE B N 1
ATOM 4367 C CA . ILE B 1 245 ? -4.145 41.812 27.672 1 95.25 245 ILE B CA 1
ATOM 4368 C C . ILE B 1 245 ? -4.895 42.594 28.734 1 95.25 245 ILE B C 1
ATOM 4370 O O . ILE B 1 245 ? -4.34 43.531 29.344 1 95.25 245 ILE B O 1
ATOM 4374 N N . ASP B 1 246 ? -6.125 42.188 28.938 1 93.81 246 ASP B N 1
ATOM 4375 C CA . ASP B 1 246 ? -6.934 42.812 29.984 1 93.81 246 ASP B CA 1
ATOM 4376 C C . ASP B 1 246 ? -6.789 42.031 31.297 1 93.81 246 ASP B C 1
ATOM 4378 O O . ASP B 1 246 ? -6.93 40.812 31.328 1 93.81 246 ASP B O 1
ATOM 4382 N N . ARG B 1 247 ? -6.453 42.688 32.344 1 88.56 247 ARG B N 1
ATOM 4383 C CA . ARG B 1 247 ? -6.348 42.125 33.688 1 88.56 247 ARG B CA 1
ATOM 4384 C C . ARG B 1 247 ? -6.738 43.156 34.75 1 88.56 247 ARG B C 1
ATOM 4386 O O . ARG B 1 247 ? -6.188 44.25 34.781 1 88.56 247 ARG B O 1
ATOM 4393 N N . ASP B 1 248 ? -7.582 42.719 35.656 1 86.81 248 ASP B N 1
ATOM 4394 C CA . ASP B 1 248 ? -7.965 43.531 36.812 1 86.81 248 ASP B CA 1
ATOM 4395 C C . ASP B 1 248 ? -8.352 44.938 36.375 1 86.81 248 ASP B C 1
ATOM 4397 O O . ASP B 1 248 ? -7.879 45.938 36.969 1 86.81 248 ASP B O 1
ATOM 4401 N N . GLY B 1 249 ? -9.047 45.125 35.281 1 85.75 249 GLY B N 1
ATOM 4402 C CA . GLY B 1 249 ? -9.555 46.406 34.844 1 85.75 249 GLY B CA 1
ATOM 4403 C C . GLY B 1 249 ? -8.531 47.219 34.094 1 85.75 249 GLY B C 1
ATOM 4404 O O . GLY B 1 249 ? -8.836 48.312 33.594 1 85.75 249 GLY B O 1
ATOM 4405 N N . GLU B 1 250 ? -7.336 46.781 34 1 91.88 250 GLU B N 1
ATOM 4406 C CA . GLU B 1 250 ? -6.289 47.438 33.25 1 91.88 250 GLU B CA 1
ATOM 4407 C C . GLU B 1 250 ? -5.91 46.656 31.984 1 91.88 250 GLU B C 1
ATOM 4409 O O . GLU B 1 250 ? -6.07 45.438 31.938 1 91.88 250 GLU B O 1
ATOM 4414 N N . THR B 1 251 ? -5.445 47.438 31 1 94.31 251 THR B N 1
ATOM 4415 C CA . THR B 1 251 ? -4.973 46.812 29.766 1 94.31 251 THR B CA 1
ATOM 4416 C C . THR B 1 251 ? -3.455 46.938 29.641 1 94.31 251 THR B C 1
ATOM 4418 O O . THR B 1 251 ? -2.9 48.031 29.688 1 94.31 251 THR B O 1
ATOM 4421 N N . LEU B 1 252 ? -2.846 45.781 29.547 1 95.5 252 LEU B N 1
ATOM 4422 C CA . LEU B 1 252 ? -1.396 45.719 29.406 1 95.5 252 LEU B CA 1
ATOM 4423 C C . LEU B 1 252 ? -1 45.5 27.953 1 95.5 252 LEU B C 1
ATOM 4425 O O . LEU B 1 252 ? -1.627 44.688 27.266 1 95.5 252 LEU B O 1
ATOM 4429 N N . LYS B 1 253 ? -0.004 46.281 27.547 1 96.5 253 LYS B N 1
ATOM 4430 C CA . LYS B 1 253 ? 0.596 46 26.234 1 96.5 253 LYS B CA 1
ATOM 4431 C C . LYS B 1 253 ? 1.768 45.031 26.359 1 96.5 253 LYS B C 1
ATOM 4433 O O . LYS B 1 253 ? 2.68 45.25 27.156 1 96.5 253 LYS B O 1
ATOM 4438 N N . ILE B 1 254 ? 1.695 43.969 25.594 1 97 254 ILE B N 1
ATOM 4439 C CA . ILE B 1 254 ? 2.701 42.906 25.672 1 97 254 ILE B CA 1
ATOM 4440 C C . ILE B 1 254 ? 3.461 42.844 24.344 1 97 254 ILE B C 1
ATOM 4442 O O . ILE B 1 254 ? 2.865 42.562 23.297 1 97 254 ILE B O 1
ATOM 4446 N N . GLU B 1 255 ? 4.758 42.875 24.406 1 93.5 255 GLU B N 1
ATOM 4447 C CA . GLU B 1 255 ? 5.555 43 23.188 1 93.5 255 GLU B CA 1
ATOM 4448 C C . GLU B 1 255 ? 6.059 41.625 22.719 1 93.5 255 GLU B C 1
ATOM 4450 O O . GLU B 1 255 ? 6.391 41.469 21.547 1 93.5 255 GLU B O 1
ATOM 4455 N N . SER B 1 256 ? 6.184 40.781 23.672 1 95.69 256 SER B N 1
ATOM 4456 C CA . SER B 1 256 ? 6.738 39.5 23.297 1 95.69 256 SER B CA 1
ATOM 4457 C C . SER B 1 256 ? 6.16 38.375 24.141 1 95.69 256 SER B C 1
ATOM 4459 O O . SER B 1 256 ? 5.621 38.625 25.219 1 95.69 256 SER B O 1
ATOM 4461 N N . ILE B 1 257 ? 6.328 37.156 23.578 1 95.88 257 ILE B N 1
ATOM 4462 C CA . ILE B 1 257 ? 5.871 36 24.312 1 95.88 257 ILE B CA 1
ATOM 4463 C C . ILE B 1 257 ? 6.645 35.875 25.625 1 95.88 257 ILE B C 1
ATOM 4465 O O . ILE B 1 257 ? 6.094 35.438 26.641 1 95.88 257 ILE B O 1
ATOM 4469 N N . GLU B 1 258 ? 7.871 36.219 25.594 1 96.69 258 GLU B N 1
ATOM 4470 C CA . GLU B 1 258 ? 8.695 36.156 26.797 1 96.69 258 GLU B CA 1
ATOM 4471 C C . GLU B 1 258 ? 8.195 37.125 27.875 1 96.69 258 GLU B C 1
ATOM 4473 O O . GLU B 1 258 ? 8.172 36.781 29.062 1 96.69 258 GLU B O 1
ATOM 4478 N N . GLU B 1 259 ? 7.844 38.219 27.438 1 97.31 259 GLU B N 1
ATOM 4479 C CA . GLU B 1 259 ? 7.285 39.219 28.359 1 97.31 259 GLU B CA 1
ATOM 4480 C C . GLU B 1 259 ? 6.004 38.688 29 1 97.31 259 GLU B C 1
ATOM 4482 O O . GLU B 1 259 ? 5.809 38.812 30.219 1 97.31 259 GLU B O 1
ATOM 4487 N N . LEU B 1 260 ? 5.133 38.062 28.219 1 97.31 260 LEU B N 1
ATOM 4488 C CA . LEU B 1 260 ? 3.891 37.5 28.734 1 97.31 260 LEU B CA 1
ATOM 4489 C C . LEU B 1 260 ? 4.176 36.406 29.734 1 97.31 260 LEU B C 1
ATOM 4491 O O . LEU B 1 260 ? 3.547 36.344 30.797 1 97.31 260 LEU B O 1
ATOM 4495 N N . LYS B 1 261 ? 5.082 35.531 29.438 1 97.06 261 LYS B N 1
ATOM 4496 C CA . LYS B 1 261 ? 5.473 34.438 30.312 1 97.06 261 LYS B CA 1
ATOM 4497 C C . LYS B 1 261 ? 6.008 34.969 31.641 1 97.06 261 LYS B C 1
ATOM 4499 O O . LYS B 1 261 ? 5.676 34.438 32.719 1 97.06 261 LYS B O 1
ATOM 4504 N N . ASP B 1 262 ? 6.805 35.969 31.562 1 97.31 262 ASP B N 1
ATOM 4505 C CA . ASP B 1 262 ? 7.375 36.562 32.781 1 97.31 262 ASP B CA 1
ATOM 4506 C C . ASP B 1 262 ? 6.281 37.156 33.656 1 97.31 262 ASP B C 1
ATOM 4508 O O . ASP B 1 262 ? 6.309 36.969 34.875 1 97.31 262 ASP B O 1
ATOM 4512 N N . LEU B 1 263 ? 5.387 37.875 33.094 1 96.75 263 LEU B N 1
ATOM 4513 C CA . LEU B 1 263 ? 4.273 38.438 33.844 1 96.75 263 LEU B CA 1
ATOM 4514 C C . LEU B 1 263 ? 3.463 37.344 34.531 1 96.75 263 LEU B C 1
ATOM 4516 O O . LEU B 1 263 ? 3.031 37.5 35.656 1 96.75 263 LEU B O 1
ATOM 4520 N N . PHE B 1 264 ? 3.27 36.219 33.844 1 97.31 264 PHE B N 1
ATOM 4521 C CA . PHE B 1 264 ? 2.502 35.094 34.375 1 97.31 264 PHE B CA 1
ATOM 4522 C C . PHE B 1 264 ? 3.279 34.406 35.5 1 97.31 264 PHE B C 1
ATOM 4524 O O . PHE B 1 264 ? 2.717 34.062 36.531 1 97.31 264 PHE B O 1
ATOM 4531 N N . ARG B 1 265 ? 4.52 34.188 35.312 1 97.19 265 ARG B N 1
ATOM 4532 C CA . ARG B 1 265 ? 5.379 33.562 36.312 1 97.19 265 ARG B CA 1
ATOM 4533 C C . ARG B 1 265 ? 5.387 34.375 37.625 1 97.19 265 ARG B C 1
ATOM 4535 O O . ARG B 1 265 ? 5.445 33.781 38.719 1 97.19 265 ARG B O 1
ATOM 4542 N N . ASN B 1 266 ? 5.371 35.688 37.5 1 96.81 266 ASN B N 1
ATOM 4543 C CA . ASN B 1 266 ? 5.426 36.562 38.656 1 96.81 266 ASN B CA 1
ATOM 4544 C C . ASN B 1 266 ? 4.035 36.844 39.219 1 96.81 266 ASN B C 1
ATOM 4546 O O . ASN B 1 266 ? 3.852 37.75 40.031 1 96.81 266 ASN B O 1
ATOM 4550 N N . LYS B 1 267 ? 3.025 36.125 38.656 1 95.75 267 LYS B N 1
ATOM 4551 C CA . LYS B 1 267 ? 1.655 36.125 39.156 1 95.75 267 LYS B CA 1
ATOM 4552 C C . LYS B 1 267 ? 1.007 37.5 39 1 95.75 267 LYS B C 1
ATOM 4554 O O . LYS B 1 267 ? 0.199 37.906 39.844 1 95.75 267 LYS B O 1
ATOM 4559 N N . LYS B 1 268 ? 1.512 38.125 38 1 95.31 268 LYS B N 1
ATOM 4560 C CA . LYS B 1 268 ? 0.92 39.438 37.656 1 95.31 268 LYS B CA 1
ATOM 4561 C C . LYS B 1 268 ? -0.305 39.281 36.781 1 95.31 268 LYS B C 1
ATOM 4563 O O . LYS B 1 268 ? -1.082 40.219 36.594 1 95.31 268 LYS B O 1
ATOM 4568 N N . ILE B 1 269 ? -0.453 38.125 36.219 1 95.81 269 ILE B N 1
ATOM 4569 C CA . ILE B 1 269 ? -1.636 37.75 35.438 1 95.81 269 ILE B CA 1
ATOM 4570 C C . ILE B 1 269 ? -2.227 36.438 36 1 95.81 269 ILE B C 1
ATOM 4572 O O . ILE B 1 269 ? -1.517 35.438 36.125 1 95.81 269 ILE B O 1
ATOM 4576 N N . HIS B 1 270 ? -3.484 36.5 36.344 1 95.5 270 HIS B N 1
ATOM 4577 C CA . HIS B 1 270 ? -4.168 35.312 36.812 1 95.5 270 HIS B CA 1
ATOM 4578 C C . HIS B 1 270 ? -4.512 34.344 35.688 1 95.5 270 HIS B C 1
ATOM 4580 O O . HIS B 1 270 ? -4.812 34.812 34.562 1 95.5 270 HIS B O 1
ATOM 4586 N N . PRO B 1 271 ? -4.535 33.062 35.969 1 96.5 271 PRO B N 1
ATOM 4587 C CA . PRO B 1 271 ? -4.871 32.062 34.938 1 96.5 271 PRO B CA 1
ATOM 4588 C C . PRO B 1 271 ? -6.195 32.375 34.25 1 96.5 271 PRO B C 1
ATOM 4590 O O . PRO B 1 271 ? -6.301 32.219 33.031 1 96.5 271 PRO B O 1
ATOM 4593 N N . SER B 1 272 ? -7.172 32.75 35.031 1 95.31 272 SER B N 1
ATOM 4594 C CA . SER B 1 272 ? -8.477 33.062 34.438 1 95.31 272 SER B CA 1
ATOM 4595 C C . SER B 1 272 ? -8.391 34.188 33.438 1 95.31 272 SER B C 1
ATOM 4597 O O . SER B 1 272 ? -9.008 34.156 32.375 1 95.31 272 SER B O 1
ATOM 4599 N N . ASP B 1 273 ? -7.602 35.219 33.75 1 95.88 273 ASP B N 1
ATOM 4600 C CA . ASP B 1 273 ? -7.414 36.344 32.844 1 95.88 273 ASP B CA 1
ATOM 4601 C C . ASP B 1 273 ? -6.676 35.906 31.594 1 95.88 273 ASP B C 1
ATOM 4603 O O . ASP B 1 273 ? -7.027 36.312 30.484 1 95.88 273 ASP B O 1
ATOM 4607 N N . LEU B 1 274 ? -5.617 35.156 31.781 1 97.06 274 LEU B N 1
ATOM 4608 C CA . LEU B 1 274 ? -4.852 34.656 30.641 1 97.06 274 LEU B CA 1
ATOM 4609 C C . LEU B 1 274 ? -5.754 33.906 29.672 1 97.06 274 LEU B C 1
ATOM 4611 O O . LEU B 1 274 ? -5.703 34.156 28.453 1 97.06 274 LEU B O 1
ATOM 4615 N N . LYS B 1 275 ? -6.574 33 30.219 1 96.19 275 LYS B N 1
ATOM 4616 C CA . LYS B 1 275 ? -7.453 32.156 29.406 1 96.19 275 LYS B CA 1
ATOM 4617 C C . LYS B 1 275 ? -8.555 33 28.75 1 96.19 275 LYS B C 1
ATOM 4619 O O . LYS B 1 275 ? -8.859 32.812 27.562 1 96.19 275 LYS B O 1
ATOM 4624 N N . ASN B 1 276 ? -9.117 33.906 29.469 1 96.62 276 ASN B N 1
ATOM 4625 C CA . ASN B 1 276 ? -10.18 34.75 28.922 1 96.62 276 ASN B CA 1
ATOM 4626 C C . ASN B 1 276 ? -9.672 35.625 27.781 1 96.62 276 ASN B C 1
ATOM 4628 O O . ASN B 1 276 ? -10.359 35.781 26.781 1 96.62 276 ASN B O 1
ATOM 4632 N N . ASN B 1 277 ? -8.523 36.219 27.984 1 97.81 277 ASN B N 1
ATOM 4633 C CA . ASN B 1 277 ? -7.914 37 26.906 1 97.81 277 ASN B CA 1
ATOM 4634 C C . ASN B 1 277 ? -7.621 36.125 25.688 1 97.81 277 ASN B C 1
ATOM 4636 O O . ASN B 1 277 ? -7.855 36.531 24.562 1 97.81 277 ASN B O 1
ATOM 4640 N N . CYS B 1 278 ? -7.098 34.938 25.969 1 96.94 278 CYS B N 1
ATOM 4641 C CA . CYS B 1 278 ? -6.809 34 24.891 1 96.94 278 CYS B CA 1
ATOM 4642 C C . CYS B 1 278 ? -8.047 33.75 24.047 1 96.94 278 CYS B C 1
ATOM 4644 O O . CYS B 1 278 ? -8 33.844 22.812 1 96.94 278 CYS B O 1
ATOM 4646 N N . SER B 1 279 ? -9.148 33.406 24.703 1 96.56 279 SER B N 1
ATOM 4647 C CA . SER B 1 279 ? -10.414 33.156 24.031 1 96.56 279 SER B CA 1
ATOM 4648 C C . SER B 1 279 ? -10.867 34.344 23.203 1 96.56 279 SER B C 1
ATOM 4650 O O . SER B 1 279 ? -11.266 34.219 22.047 1 96.56 279 SER B O 1
ATOM 4652 N N . ARG B 1 280 ? -10.773 35.469 23.781 1 96.44 280 ARG B N 1
ATOM 4653 C CA . ARG B 1 280 ? -11.211 36.688 23.125 1 96.44 280 ARG B CA 1
ATOM 4654 C C . ARG B 1 280 ? -10.359 37 21.891 1 96.44 280 ARG B C 1
ATOM 4656 O O . ARG B 1 280 ? -10.898 37.344 20.844 1 96.44 280 ARG B O 1
ATOM 4663 N N . ILE B 1 281 ? -9.109 36.906 22.016 1 97.31 281 ILE B N 1
ATOM 4664 C CA . ILE B 1 281 ? -8.18 37.25 20.938 1 97.31 281 ILE B CA 1
ATOM 4665 C C . ILE B 1 281 ? -8.328 36.25 19.797 1 97.31 281 ILE B C 1
ATOM 4667 O O . ILE B 1 281 ? -8.367 36.625 18.625 1 97.31 281 ILE B O 1
ATOM 4671 N N . ILE B 1 282 ? -8.445 34.938 20.125 1 96.19 282 ILE B N 1
ATOM 4672 C CA . ILE B 1 282 ? -8.609 33.906 19.109 1 96.19 282 ILE B CA 1
ATOM 4673 C C . ILE B 1 282 ? -9.906 34.156 18.328 1 96.19 282 ILE B C 1
ATOM 4675 O O . ILE B 1 282 ? -9.922 34.062 17.094 1 96.19 282 ILE B O 1
ATOM 4679 N N . THR B 1 283 ? -10.945 34.438 19.031 1 95.62 283 THR B N 1
ATOM 4680 C CA . THR B 1 283 ? -12.227 34.75 18.375 1 95.62 283 THR B CA 1
ATOM 4681 C C . THR B 1 283 ? -12.102 35.938 17.453 1 95.62 283 THR B C 1
ATOM 4683 O O . THR B 1 283 ? -12.656 35.938 16.359 1 95.62 283 THR B O 1
ATOM 4686 N N . SER B 1 284 ? -11.406 36.906 17.922 1 95.44 284 SER B N 1
ATOM 4687 C CA . SER B 1 284 ? -11.195 38.094 17.109 1 95.44 284 SER B CA 1
ATOM 4688 C C . SER B 1 284 ? -10.391 37.781 15.859 1 95.44 284 SER B C 1
ATOM 4690 O O . SER B 1 284 ? -10.688 38.312 14.773 1 95.44 284 SER B O 1
ATOM 4692 N N . ILE B 1 285 ? -9.367 37 15.984 1 95.94 285 ILE B N 1
ATOM 4693 C CA . ILE B 1 285 ? -8.539 36.625 14.852 1 95.94 285 ILE B CA 1
ATOM 4694 C C . ILE B 1 285 ? -9.391 35.844 13.828 1 95.94 285 ILE B C 1
ATOM 4696 O O . ILE B 1 285 ? -9.359 36.156 12.641 1 95.94 285 ILE B O 1
ATOM 4700 N N . PHE B 1 286 ? -10.211 34.906 14.312 1 94.75 286 PHE B N 1
ATOM 4701 C CA . PHE B 1 286 ? -11.047 34.094 13.43 1 94.75 286 PHE B CA 1
ATOM 4702 C C . PHE B 1 286 ? -12.039 34.969 12.68 1 94.75 286 PHE B C 1
ATOM 4704 O O . PHE B 1 286 ? -12.312 34.75 11.5 1 94.75 286 PHE B O 1
ATOM 4711 N N . ALA B 1 287 ? -12.531 35.969 13.32 1 93.44 287 ALA B N 1
ATOM 4712 C CA . ALA B 1 287 ? -13.508 36.875 12.711 1 93.44 287 ALA B CA 1
ATOM 4713 C C . ALA B 1 287 ? -12.898 37.625 11.539 1 93.44 287 ALA B C 1
ATOM 4715 O O . ALA B 1 287 ? -13.609 38 10.602 1 93.44 287 ALA B O 1
ATOM 4716 N N . GLN B 1 288 ? -11.641 37.812 11.547 1 94.25 288 GLN B N 1
ATOM 4717 C CA . GLN B 1 288 ? -10.953 38.562 10.508 1 94.25 288 GLN B CA 1
ATOM 4718 C C . GLN B 1 288 ? -10.797 37.75 9.234 1 94.25 288 GLN B C 1
ATOM 4720 O O . GLN B 1 288 ? -10.539 38.281 8.164 1 94.25 288 GLN B O 1
ATOM 4725 N N . PHE B 1 289 ? -10.797 36.469 9.328 1 91.75 289 PHE B N 1
ATOM 4726 C CA . PHE B 1 289 ? -10.562 35.625 8.172 1 91.75 289 PHE B CA 1
ATOM 4727 C C . PHE B 1 289 ? -11.805 35.531 7.305 1 91.75 289 PHE B C 1
ATOM 4729 O O . PHE B 1 289 ? -11.758 35 6.191 1 91.75 289 PHE B O 1
ATOM 4736 N N . ASN B 1 290 ? -12.891 36.125 7.535 1 78.56 290 ASN B N 1
ATOM 4737 C CA . ASN B 1 290 ? -14.125 36.188 6.762 1 78.56 290 ASN B CA 1
ATOM 4738 C C . ASN B 1 290 ? -14.531 34.812 6.254 1 78.56 290 ASN B C 1
ATOM 4740 O O . ASN B 1 290 ? -14.812 34.625 5.066 1 78.56 290 ASN B O 1
ATOM 4744 N N . ILE B 1 291 ? -14.43 33.781 7.059 1 70.31 291 ILE B N 1
ATOM 4745 C CA . ILE B 1 291 ? -14.695 32.438 6.605 1 70.31 291 ILE B CA 1
ATOM 4746 C C . ILE B 1 291 ? -16.141 32.031 6.949 1 70.31 291 ILE B C 1
ATOM 4748 O O . ILE B 1 291 ? -16.609 30.969 6.555 1 70.31 291 ILE B O 1
ATOM 4752 N N . LYS B 1 292 ? -16.891 32.812 7.742 1 60.97 292 LYS B N 1
ATOM 4753 C CA . LYS B 1 292 ? -18.266 32.469 8.039 1 60.97 292 LYS B CA 1
ATOM 4754 C C . LYS B 1 292 ? -19.219 33 6.957 1 60.97 292 LYS B C 1
ATOM 4756 O O . LYS B 1 292 ? -18.938 34.031 6.328 1 60.97 292 LYS B O 1
#

Foldseek 3Di:
DPPDPPPLWQEEEEEDELVDFDFLQVLLLLLLVLVSCVVRVRAYEYEYELPCPPPDDPNVVSVVSLVLRVLLSVLLSVLLVHDRYDYHYLCVQCVDPLNVVLLVLQVVPQDLVLLCVQDPDDPPDDPVSSCVLVSVCSSCQSVPTQEYADQRCSSLCSCQVRCVSPPGPHRYHYDHSLGLQPPPPPPVVPPPVQLTGGLPDDLVSLLVSLVPWDDDQLDCPTSLLSSCQSPVLSVCVSVVHWDWFDDPNDIDTDHDSVRVSVCRNVRVHDPSRSSVSSSVSSNVSSVSSVSD/DPDDPPPLWQEEEEEDELVDFDFLQVLLLLLLVLVSCVVRVRAYEYEYELPCPPPDDPNVVSVVSLVLRVLLSVLLSVLLVHDRYDYHYLCVQCVDPLNVVLLVLQVVPQDLVLLCVQDPDDPPDDPVSSCVLVSVCSSCQSVVTQEYADQRCSSLCSCQVRCVSPPGPHRYHYDHSLGLQPPPPPPCVPPPVQLTGGLPDDLVSLLVSLVPWDDDQLDCPTSLLSSCQSPVLSVCVSVVHWDWFDDPNDIDTDHDSVSVSVCRNVRVHDPSRSSVSSSVSSNVSSVSSVSD